Protein AF-0000000079967696 (afdb_homodimer)

InterPro domains:
  IPR003703 Acyl-CoA thioesterase [PTHR11066] (3-319)
  IPR029069 HotDog domain superfamily [SSF54637] (7-123)
  IPR029069 HotDog domain superfamily [SSF54637] (167-318)
  IPR042171 Acyl-CoA thioesterase, double hotdog domain [G3DSA:2.40.160.210] (5-323)
  IPR049449 Acyl-CoA thioesterase-like, N-terminal HotDog domain [PF13622] (29-119)
  IPR049450 Acyl-CoA thioesterase-like, C-terminal domain [PF20789] (204-315)

Radius of gyration: 24.06 Å; Cα contacts (8 Å, |Δi|>4): 1632; chains: 2; bounding box: 52×80×66 Å

pLDDT: mean 92.52, std 9.32, range [37.28, 98.94]

Solvent-accessible surface area (backbone atoms only — not comparable to full-atom values): 33531 Å² total; per-residue (Å²): 122,77,77,75,71,59,82,42,66,67,46,57,49,30,68,40,78,76,48,93,53,25,32,28,37,76,40,37,39,56,57,49,62,54,90,53,66,32,30,33,66,25,55,55,49,15,35,51,46,36,56,53,51,74,72,48,66,88,68,53,40,77,36,37,41,34,36,36,50,66,44,83,42,49,28,86,41,46,43,33,39,40,53,43,81,76,45,77,57,98,52,39,38,30,36,38,38,40,30,28,30,73,40,97,87,66,47,76,41,65,23,34,41,34,41,38,37,25,35,41,88,57,68,23,31,48,36,34,47,46,70,71,96,63,85,68,72,58,59,92,81,45,63,48,44,70,58,51,52,49,54,49,34,71,70,65,82,39,58,65,66,59,52,53,50,50,52,60,30,39,40,59,57,58,62,41,29,48,46,24,53,17,76,80,12,44,37,55,48,16,61,65,17,77,37,41,85,47,72,45,100,51,69,86,46,59,69,54,72,36,51,29,39,28,31,35,25,44,56,70,85,64,88,46,69,51,46,30,51,16,52,43,44,25,59,55,50,59,63,49,48,52,42,63,42,33,76,64,50,33,47,76,86,70,35,63,43,69,38,65,40,32,41,39,38,36,47,40,55,28,77,93,44,63,49,35,63,36,63,22,46,33,35,41,39,39,43,36,23,30,60,15,28,34,33,21,38,30,39,30,21,40,89,86,50,49,46,29,35,38,29,39,33,38,14,38,35,29,39,37,94,87,56,66,64,41,83,94,120,78,78,74,71,57,82,43,66,67,46,56,49,30,68,41,78,78,49,92,52,25,32,30,35,77,37,35,39,56,57,49,63,54,91,53,67,33,28,34,67,24,54,55,48,14,34,52,44,34,55,52,49,75,71,49,67,91,70,53,40,77,37,37,42,34,36,36,52,68,44,82,43,48,28,85,40,45,40,34,40,41,53,42,82,75,44,78,57,97,52,39,37,31,34,39,38,40,32,27,30,74,40,98,88,66,46,74,41,66,23,34,40,34,43,37,36,26,34,41,88,56,66,21,31,48,35,34,48,48,70,72,96,62,87,67,71,57,58,90,81,45,62,48,43,71,59,50,53,50,53,48,34,70,70,67,83,40,58,64,65,58,51,52,50,49,51,61,30,40,41,57,56,58,62,40,27,50,45,24,52,18,77,81,10,44,37,56,49,14,62,67,18,77,37,41,86,49,72,46,99,51,69,88,45,58,69,53,73,36,50,28,38,28,31,36,24,45,55,71,86,64,87,46,69,49,47,29,51,15,52,43,43,26,59,55,50,58,63,49,47,53,43,63,41,32,76,66,50,31,47,76,86,70,36,62,43,71,38,65,40,33,39,39,39,36,47,42,53,28,75,94,44,63,47,35,63,36,62,23,44,34,36,42,40,40,45,36,24,30,60,15,28,35,34,22,38,30,38,29,19,39,88,84,52,49,45,28,35,38,27,39,34,38,14,37,36,28,40,38,94,86,56,66,64,41,82,93

Organism: NCBI:txid1448308

Sequence (656 aa):
MPPKRPENFSEITALNELSPNTFETLHPPPKMGSTTPTAFGGSTIAIATKAAYKTVPPGYHLYSLLGHFLGPAHSGRTLKASITPIRQTRTFATRHILLTQTQPDGSERPCLVALADFQTADTGLLNYSAPPTKSYTHWRALPPRSEQFRALAATGNVDVETVQYLEDAMALCDQLFETRPCPEGIFAQTLYGAAPHLPSTQDDLPYTQRSSAEWIRAHGALEDEADVMANLAFAMDLQLSFAPLAFAHRTLGDVASCSSLEFALRIFGAAGGTGLGEWGLREVVTHVGEGGRTYSEAKVWGEGGECWACMTQQGSLRVGEGGREVKLMPPKRPENFSEITALNELSPNTFETLHPPPKMGSTTPTAFGGSTIAIATKAAYKTVPPGYHLYSLLGHFLGPAHSGRTLKASITPIRQTRTFATRHILLTQTQPDGSERPCLVALADFQTADTGLLNYSAPPTKSYTHWRALPPRSEQFRALAATGNVDVETVQYLEDAMALCDQLFETRPCPEGIFAQTLYGAAPHLPSTQDDLPYTQRSSAEWIRAHGALEDEADVMANLAFAMDLQLSFAPLAFAHRTLGDVASCSSLEFALRIFGAAGGTGLGEWGLREVVTHVGEGGRTYSEAKVWGEGGECWACMTQQGSLRVGEGGREVKL

Secondary structure (DSSP, 8-state):
-------SHHHHT-EEEEETTEEEESSPPPB-S-SSSBB-HHHHHHHHHHHHHTTS-TTEEEEEEEEEE-SPPBTTS--EEEEEEEEE-SSEEEEEEEEEEE-TTS-EEEEEEEEEEEEE---BSEEEEPPPSS----GGG---HHHHHHHHHHTTSS-HHHHHHHHHHTHHHHHHEEEEE-TTSHHHHTTTTT-TTS--TTTTS-GGG--EEEEEEESS---SHHHHHHHHHHHHTTTTTTHHHHHTT--GGGSSEEEEEEEEEEESS-TTS-GGGS-EEEEEEEEEEETTEEEEEEEEE-TTS-EEEEEEEEEEEE--TT---EE-/-------SHHHHT-EEEEETTEEEESSPPPB-S-SSSBB-HHHHHHHHHHHHHTTS-TTEEEEEEEEEE-SPPBTTS--EEEEEEEEE-SSEEEEEEEEEEE-TTS-EEEEEEEEEEEEE---BSEEEEPPPSS----GGG---HHHHHHHHHHTTSS-HHHHHHHHHHTHHHHHHEEEEE-TTSHHHHTTTTT-TTS--TTTTS-GGG-EEEEEEEESS---SHHHHHHHHHHHHTTTTTTHHHHHTT--GGGSSEEEEEEEEEEESS-TTS-GGGS-EEEEEEEEEEETTEEEEEEEEE-TTS-EEEEEEEEEEEEPPTT---EE-

Foldseek 3Di:
DQFDADLELCLLQDWDDPDVQKIKRPAFAAPFLDPAQFHDPLSVQLNQLLSQVVNDDPQWAWFKKWKWFDDTRGRRFMKMKHWDWPDDDPFKTKIWIWIWTQDPVRDTDTGMIMMIMIGGDDDDDDDDDDFPLDDFDDCVPFDWPLVLLVVVVVVVLDPPVLSVSLCRNCVVVVSWKTKTWTLQALCSQQVLLSRLVGDHPCLPPPQQSHKTKMKMATPDAQDAQSSLVSSLSSVQSPSAQCNSQSSVSHDPVQFPDTFWTIKMKGFDPCRVPRNSNAIKMKMKGWDDDDDQKTKIKIWIDDPVRHTGMMMITIMGTHGPPPDDDDDD/DQFDADLELCLLQDWDDPDVQKIKRPAFADPFLDPAQFHDPLSVQLNQLLSQVVNDDPQWAWFKKWKWFDDTRGRRFMKMKHWDWPDDDPFKTKIWIWIWTQDPVRDTDTGMIMIIMIGGDDDDDDDDDDFPLDDFDDCVPFDWPLVLLVVVVVVVLDPPVLSVSLCRNCVVVVSWKTKTWTLQALCSQQVLLSRLVGDHPCLPPDQQSHKTKMKMATPDAQDAQSSLVSSLSSVQSPSAQCNSQSSVSHDPVQFPDTFWTIKMKGFDPCRVHRNSNAIKMKMKGWDDDDDQKTKIKIWIHDPVRHTGMMMITIMGTHHPDPDDDDDD

Structure (mmCIF, N/CA/C/O backbone):
data_AF-0000000079967696-model_v1
#
loop_
_entity.id
_entity.type
_entity.pdbx_description
1 polymer 'Thioesterase/thiol ester dehydrase-isomerase'
#
loop_
_atom_site.group_PDB
_atom_site.id
_atom_site.type_symbol
_atom_site.label_atom_id
_atom_site.label_alt_id
_atom_site.label_comp_id
_atom_site.label_asym_id
_atom_site.label_entity_id
_atom_site.label_seq_id
_atom_site.pdbx_PDB_ins_code
_atom_site.Cartn_x
_atom_site.Cartn_y
_atom_site.Cartn_z
_atom_site.occupancy
_atom_site.B_iso_or_equiv
_atom_site.auth_seq_id
_atom_site.auth_comp_id
_atom_site.auth_asym_id
_atom_site.auth_atom_id
_atom_site.pdbx_PDB_model_num
ATOM 1 N N . MET A 1 1 ? -11.148 39.469 0.187 1 37.28 1 MET A N 1
ATOM 2 C CA . MET A 1 1 ? -11.062 38.781 1.479 1 37.28 1 MET A CA 1
ATOM 3 C C . MET A 1 1 ? -10.445 37.406 1.327 1 37.28 1 MET A C 1
ATOM 5 O O . MET A 1 1 ? -10.727 36.688 0.356 1 37.28 1 MET A O 1
ATOM 9 N N . PRO A 1 2 ? -9.336 37.219 1.979 1 45.41 2 PRO A N 1
ATOM 10 C CA . PRO A 1 2 ? -8.797 35.875 1.83 1 45.41 2 PRO A CA 1
ATOM 11 C C . PRO A 1 2 ? -9.867 34.781 1.974 1 45.41 2 PRO A C 1
ATOM 13 O O . PRO A 1 2 ? -10.852 35 2.695 1 45.41 2 PRO A O 1
ATOM 16 N N . PRO A 1 3 ? -10.016 34.094 0.906 1 53.47 3 PRO A N 1
ATOM 17 C CA . PRO A 1 3 ? -11.094 33.125 1.011 1 53.47 3 PRO A CA 1
ATOM 18 C C . PRO A 1 3 ? -11.156 32.438 2.381 1 53.47 3 PRO A C 1
ATOM 20 O O . PRO A 1 3 ? -10.117 32.25 3.02 1 53.47 3 PRO A O 1
ATOM 23 N N . LYS A 1 4 ? -12.312 32.656 3.107 1 60.19 4 LYS A N 1
ATOM 24 C CA . LYS A 1 4 ? -12.59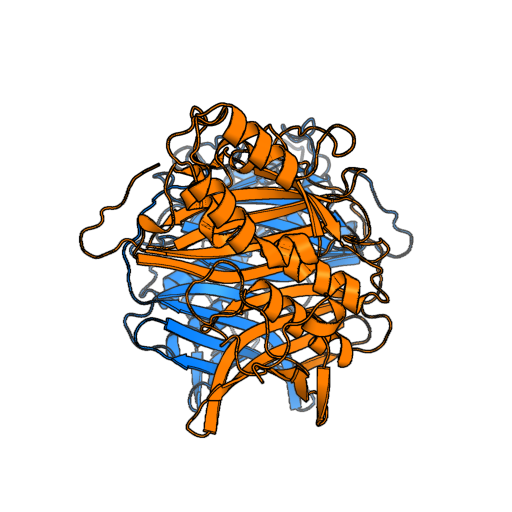4 32.125 4.438 1 60.19 4 LYS A CA 1
ATOM 25 C C . LYS A 1 4 ? -12.156 30.672 4.547 1 60.19 4 LYS A C 1
ATOM 27 O O . LYS A 1 4 ? -12.445 29.859 3.66 1 60.19 4 LYS A O 1
ATOM 32 N N . ARG A 1 5 ? -11.273 30.328 5.469 1 68.25 5 ARG A N 1
ATOM 33 C CA . ARG A 1 5 ? -10.812 28.984 5.812 1 68.25 5 ARG A CA 1
ATOM 34 C C . ARG A 1 5 ? -11.984 28.094 6.234 1 68.25 5 ARG A C 1
ATOM 36 O O . ARG A 1 5 ? -12.883 28.531 6.953 1 68.25 5 ARG A O 1
ATOM 43 N N . PRO A 1 6 ? -12.055 26.953 5.613 1 77.56 6 PRO A N 1
ATOM 44 C CA . PRO A 1 6 ? -13.109 26.047 6.051 1 77.56 6 PRO A CA 1
ATOM 45 C C . PRO A 1 6 ? -13.102 25.812 7.559 1 77.56 6 PRO A C 1
ATOM 47 O O . PRO A 1 6 ? -12.039 25.672 8.164 1 77.56 6 PRO A O 1
ATOM 50 N N . GLU A 1 7 ? -14.344 25.891 8.141 1 77.94 7 GLU A N 1
ATOM 51 C CA . GLU A 1 7 ? -14.484 25.812 9.594 1 77.94 7 GLU A CA 1
ATOM 52 C C . GLU A 1 7 ? -14.672 24.375 10.055 1 77.94 7 GLU A C 1
ATOM 54 O O . GLU A 1 7 ? -14.539 24.062 11.242 1 77.94 7 GLU A O 1
ATOM 59 N N . ASN A 1 8 ? -15.078 23.609 9.133 1 87.56 8 ASN A N 1
ATOM 60 C CA . ASN A 1 8 ? -15.312 22.203 9.477 1 87.56 8 ASN A CA 1
ATOM 61 C C . ASN A 1 8 ? -15.055 21.281 8.289 1 87.56 8 ASN A C 1
ATOM 63 O O . ASN A 1 8 ? -14.742 21.75 7.188 1 87.56 8 ASN A O 1
ATOM 67 N N . PHE A 1 9 ? -15.18 20.047 8.586 1 89.75 9 PHE A N 1
ATOM 68 C CA . PHE A 1 9 ? -14.82 19.031 7.594 1 89.75 9 PHE A CA 1
ATOM 69 C C . PHE A 1 9 ? -15.75 19.109 6.391 1 89.75 9 PHE A C 1
ATOM 71 O O . PHE A 1 9 ? -15.305 18.938 5.25 1 89.75 9 PHE A O 1
ATOM 78 N N . SER A 1 10 ? -16.984 19.391 6.613 1 89.94 10 SER A N 1
ATOM 79 C CA . SER A 1 10 ? -17.953 19.469 5.531 1 89.94 10 SER A CA 1
ATOM 80 C C . SER A 1 10 ? -17.578 20.578 4.539 1 89.94 10 SER A C 1
ATOM 82 O O . SER A 1 10 ? -17.828 20.438 3.338 1 89.94 10 SER A O 1
ATOM 84 N N . GLU A 1 11 ? -17.062 21.625 5.062 1 91.56 11 GLU A N 1
ATOM 85 C CA . GLU A 1 11 ? -16.641 22.719 4.195 1 91.56 11 GLU A CA 1
ATOM 86 C C . GLU A 1 11 ? -15.422 22.344 3.371 1 91.56 11 GLU A C 1
ATOM 88 O O . GLU A 1 11 ? -15.32 22.703 2.199 1 91.56 11 GLU A O 1
ATOM 93 N N . ILE A 1 12 ? -14.539 21.609 3.955 1 93.25 12 ILE A N 1
ATOM 94 C CA . ILE A 1 12 ? -13.328 21.188 3.275 1 93.25 12 ILE A CA 1
ATOM 95 C C . ILE A 1 12 ? -13.688 20.328 2.066 1 93.25 12 ILE A C 1
ATOM 97 O O . ILE A 1 12 ? -13.086 20.453 1 1 93.25 12 ILE A O 1
ATOM 101 N N . THR A 1 13 ? -14.703 19.5 2.172 1 95.44 13 THR A N 1
ATOM 102 C CA . THR A 1 13 ? -15 18.516 1.137 1 95.44 13 THR A CA 1
ATOM 103 C C . THR A 1 13 ? -16.219 18.922 0.33 1 95.44 13 THR A C 1
ATOM 105 O O . THR A 1 13 ? -16.812 18.109 -0.39 1 95.44 13 THR A O 1
ATOM 108 N N . ALA A 1 14 ? -16.688 20.172 0.544 1 95.69 14 ALA A N 1
ATOM 109 C CA . ALA A 1 14 ? -17.844 20.656 -0.208 1 95.69 14 ALA A CA 1
ATOM 110 C C . ALA A 1 14 ? -17.516 20.781 -1.692 1 95.69 14 ALA A C 1
ATOM 112 O O . ALA A 1 14 ? -16.516 21.406 -2.059 1 95.69 14 ALA A O 1
ATOM 113 N N . LEU A 1 15 ? -18.406 20.203 -2.553 1 97.62 15 LEU A N 1
ATOM 114 C CA . LEU A 1 15 ? -18.141 20.172 -3.986 1 97.62 15 LEU A CA 1
ATOM 115 C C . LEU A 1 15 ? -19.312 20.734 -4.777 1 97.62 15 LEU A C 1
ATOM 117 O O . LEU A 1 15 ? -20.469 20.484 -4.43 1 97.62 15 LEU A O 1
ATOM 121 N N . ASN A 1 16 ? -18.953 21.5 -5.762 1 97.38 16 ASN A N 1
ATOM 122 C CA . ASN A 1 16 ? -19.891 21.875 -6.809 1 97.38 16 ASN A CA 1
ATOM 123 C C . ASN A 1 16 ? -19.672 21.062 -8.078 1 97.38 16 ASN A C 1
ATOM 125 O O . ASN A 1 16 ? -18.531 20.938 -8.547 1 97.38 16 ASN A O 1
ATOM 129 N N . GLU A 1 17 ? -20.781 20.578 -8.609 1 98.06 17 GLU A N 1
ATOM 130 C CA . GLU A 1 17 ? -20.656 19.844 -9.867 1 98.06 17 GLU A CA 1
ATOM 131 C C . GLU A 1 17 ? -20.578 20.812 -11.055 1 98.06 17 GLU A C 1
ATOM 133 O O . GLU A 1 17 ? -21.469 21.625 -11.258 1 98.06 17 GLU A O 1
ATOM 138 N N . LEU A 1 18 ? -19.547 20.734 -11.812 1 97.88 18 LEU A N 1
ATOM 139 C CA . LEU A 1 18 ? -19.359 21.562 -13 1 97.88 18 LEU A CA 1
ATOM 140 C C . LEU A 1 18 ? -19.953 20.875 -14.234 1 97.88 18 LEU A C 1
ATOM 142 O O . LEU A 1 18 ? -20.562 21.531 -15.07 1 97.88 18 LEU A O 1
ATOM 146 N N . SER A 1 19 ? -19.766 19.672 -14.438 1 97.69 19 SER A N 1
ATOM 147 C CA . SER A 1 19 ? -20.234 18.766 -15.469 1 97.69 19 SER A CA 1
ATOM 148 C C . SER A 1 19 ? -20.266 17.328 -14.969 1 97.69 19 SER A C 1
ATOM 150 O O . SER A 1 19 ? -19.828 17.047 -13.852 1 97.69 19 SER A O 1
ATOM 152 N N . PRO A 1 20 ? -20.875 16.484 -15.727 1 97.25 20 PRO A N 1
ATOM 153 C CA . PRO A 1 20 ? -20.891 15.109 -15.242 1 97.25 20 PRO A CA 1
ATOM 154 C C . PRO A 1 20 ? -19.5 14.586 -14.875 1 97.25 20 PRO A C 1
ATOM 156 O O . PRO A 1 20 ? -18.594 14.594 -15.711 1 97.25 20 PRO A O 1
ATOM 159 N N . ASN A 1 21 ? -19.344 14.172 -13.641 1 98 21 ASN A N 1
ATOM 160 C CA . ASN A 1 21 ? -18.141 13.547 -13.102 1 98 21 ASN A CA 1
ATOM 161 C C . ASN A 1 21 ? -17 14.562 -12.945 1 98 21 ASN A C 1
ATOM 163 O O . ASN A 1 21 ? -15.828 14.188 -12.875 1 98 21 ASN A O 1
ATOM 167 N N . THR A 1 22 ? -17.344 15.805 -13.039 1 98.62 22 THR A N 1
ATOM 168 C CA . THR A 1 22 ? -16.375 16.859 -12.797 1 98.62 22 THR A CA 1
ATOM 169 C C . THR A 1 22 ? -16.875 17.828 -11.711 1 98.62 22 THR A C 1
ATOM 171 O O . THR A 1 22 ? -17.984 18.344 -11.805 1 98.62 22 THR A O 1
ATOM 174 N N . PHE A 1 23 ? -16.047 18.047 -10.766 1 98.75 23 PHE A N 1
ATOM 175 C CA . PHE A 1 23 ? -16.422 18.812 -9.586 1 98.75 23 PHE A CA 1
ATOM 176 C C . PHE A 1 23 ? -15.375 19.859 -9.258 1 98.75 23 PHE A C 1
ATOM 178 O O . PHE A 1 23 ? -14.227 19.75 -9.68 1 98.75 23 PHE A O 1
ATOM 185 N N . GLU A 1 24 ? -15.773 20.844 -8.516 1 98.44 24 GLU A N 1
ATOM 186 C CA . GLU A 1 24 ? -14.883 21.859 -7.969 1 98.44 24 GLU A CA 1
ATOM 187 C C . GLU A 1 24 ? -15.195 22.141 -6.5 1 98.44 24 GLU A C 1
ATOM 189 O O . GLU A 1 24 ? -16.359 22.219 -6.117 1 98.44 24 GLU A O 1
ATOM 194 N N . THR A 1 25 ? -14.133 22.25 -5.734 1 97.5 25 THR A N 1
ATOM 195 C CA . THR A 1 25 ? -14.367 22.562 -4.328 1 97.5 25 THR A CA 1
ATOM 196 C C . THR A 1 25 ? -14.992 23.938 -4.18 1 97.5 25 THR A C 1
ATOM 198 O O . THR A 1 25 ? -14.719 24.844 -4.98 1 97.5 25 THR A O 1
ATOM 201 N N . LEU A 1 26 ? -15.781 24.109 -3.203 1 96 26 LEU A N 1
ATOM 202 C CA . LEU A 1 26 ? -16.375 25.406 -2.92 1 96 26 LEU A CA 1
ATOM 203 C C . LEU A 1 26 ? -15.352 26.359 -2.33 1 96 26 LEU A C 1
ATOM 205 O O . LEU A 1 26 ? -15.438 27.578 -2.521 1 96 26 LEU A O 1
ATOM 209 N N . HIS A 1 27 ? -14.391 25.828 -1.579 1 94.5 27 HIS A N 1
ATOM 210 C CA . HIS A 1 27 ? -13.336 26.594 -0.923 1 94.5 27 HIS A CA 1
ATOM 211 C C . HIS A 1 27 ? -11.961 26.016 -1.254 1 94.5 27 HIS A C 1
ATOM 213 O O . HIS A 1 27 ? -11.836 24.844 -1.599 1 94.5 27 HIS A O 1
ATOM 219 N N . PRO A 1 28 ? -10.945 26.922 -1.207 1 94.19 28 PRO A N 1
ATOM 220 C CA . PRO A 1 28 ? -9.594 26.375 -1.296 1 94.19 28 PRO A CA 1
ATOM 221 C C . PRO A 1 28 ? -9.273 25.406 -0.158 1 94.19 28 PRO A C 1
ATOM 223 O O . PRO A 1 28 ? -9.805 25.547 0.948 1 94.19 28 PRO A O 1
ATOM 226 N N . PRO A 1 29 ? -8.492 24.375 -0.454 1 92.94 29 PRO A N 1
ATOM 227 C CA . PRO A 1 29 ? -8.086 23.469 0.623 1 92.94 29 PRO A CA 1
ATOM 228 C C . PRO A 1 29 ? -7.195 24.141 1.662 1 92.94 29 PRO A C 1
ATOM 230 O O . PRO A 1 29 ? -6.352 24.969 1.312 1 92.94 29 PRO A O 1
ATOM 233 N N . PRO A 1 30 ? -7.379 23.812 2.902 1 90.56 30 PRO A N 1
ATOM 234 C CA . PRO A 1 30 ? -6.633 24.5 3.965 1 90.56 30 PRO A CA 1
ATOM 235 C C . PRO A 1 30 ? -5.184 24.031 4.062 1 90.56 30 PRO A C 1
ATOM 237 O O . PRO A 1 30 ? -4.859 22.922 3.637 1 90.56 30 PRO A O 1
ATOM 240 N N . LYS A 1 31 ? -4.383 24.906 4.605 1 85.56 31 LYS A N 1
ATOM 241 C CA . LYS A 1 31 ? -2.998 24.594 4.934 1 85.56 31 LYS A CA 1
ATOM 242 C C . LYS A 1 31 ? -2.891 23.969 6.324 1 85.56 31 LYS A C 1
ATOM 244 O O . LYS A 1 31 ? -3.768 24.156 7.168 1 85.56 31 LYS A O 1
ATOM 249 N N . MET A 1 32 ? -1.808 23.188 6.449 1 79.75 32 MET A N 1
ATOM 250 C CA . MET A 1 32 ? -1.435 22.688 7.77 1 79.75 32 MET A CA 1
ATOM 251 C C . MET A 1 32 ? 0.068 22.828 7.996 1 79.75 32 MET A C 1
ATOM 253 O O . MET A 1 32 ? 0.864 22.234 7.266 1 79.75 32 MET A O 1
ATOM 257 N N . GLY A 1 33 ? 0.48 23.516 9.031 1 67.38 33 GLY A N 1
ATOM 258 C CA . GLY A 1 33 ? 1.854 23.594 9.5 1 67.38 33 GLY A CA 1
ATOM 259 C C . GLY A 1 33 ? 2.762 24.359 8.547 1 67.38 33 GLY A C 1
ATOM 260 O O . GLY A 1 33 ? 3.768 24.938 8.969 1 67.38 33 GLY A O 1
ATOM 261 N N . SER A 1 34 ? 2.475 24.484 7.289 1 64.06 34 SER A N 1
ATOM 262 C CA . SER A 1 34 ? 3.443 24.953 6.305 1 64.06 34 SER A CA 1
ATOM 263 C C . SER A 1 34 ? 3.447 26.469 6.227 1 64.06 34 SER A C 1
ATOM 265 O O . SER A 1 34 ? 2.408 27.109 6.406 1 64.06 34 SER A O 1
ATOM 267 N N . THR A 1 35 ? 4.688 26.859 6.184 1 67.94 35 THR A N 1
ATOM 268 C CA . THR A 1 35 ? 4.832 28.281 5.934 1 67.94 35 THR A CA 1
ATOM 269 C C . THR A 1 35 ? 4.484 28.625 4.488 1 67.94 35 THR A C 1
ATOM 271 O O . THR A 1 35 ? 4.191 29.766 4.164 1 67.94 35 THR A O 1
ATOM 274 N N . THR A 1 36 ? 4.504 27.641 3.703 1 77.75 36 THR A N 1
ATOM 275 C CA . THR A 1 36 ? 4.168 27.812 2.295 1 77.75 36 THR A CA 1
ATOM 276 C C . THR A 1 36 ? 2.668 27.656 2.072 1 77.75 36 THR A C 1
ATOM 278 O O . THR A 1 36 ? 1.979 27.031 2.885 1 77.75 36 THR A O 1
ATOM 281 N N . PRO A 1 37 ? 2.207 28.312 1.083 1 87.94 37 PRO A N 1
ATOM 282 C CA . PRO A 1 37 ? 0.781 28.203 0.771 1 87.94 37 PRO A CA 1
ATOM 283 C C . PRO A 1 37 ? 0.419 26.859 0.146 1 87.94 37 PRO A C 1
ATOM 285 O O . PRO A 1 37 ? -0.182 26.812 -0.931 1 87.94 37 PRO A O 1
ATOM 288 N N . THR A 1 38 ? 0.788 25.844 0.781 1 90.94 38 THR A N 1
ATOM 289 C CA . THR A 1 38 ? 0.526 24.484 0.321 1 90.94 38 THR A CA 1
ATOM 290 C C . THR A 1 38 ? -0.531 23.812 1.192 1 90.94 38 THR A C 1
ATOM 292 O O . THR A 1 38 ? -0.437 23.844 2.422 1 90.94 38 THR A O 1
ATOM 295 N N . ALA A 1 39 ? -1.485 23.281 0.51 1 92.94 39 ALA A N 1
ATOM 296 C CA . ALA A 1 39 ? -2.559 22.578 1.207 1 92.94 39 ALA A CA 1
ATOM 297 C C . ALA A 1 39 ? -2.047 21.281 1.85 1 92.94 39 ALA A C 1
ATOM 299 O O . ALA A 1 39 ? -1.069 20.703 1.381 1 92.94 39 ALA A O 1
ATOM 300 N N . PHE A 1 40 ? -2.701 20.906 2.955 1 94.19 40 PHE A N 1
ATOM 301 C CA . PHE A 1 40 ? -2.408 19.625 3.562 1 94.19 40 PHE A CA 1
ATOM 302 C C . PHE A 1 40 ? -2.811 18.484 2.633 1 94.19 40 PHE A C 1
ATOM 304 O O . PHE A 1 40 ? -3.916 18.469 2.09 1 94.19 40 PHE A O 1
ATOM 311 N N . GLY A 1 41 ? -1.953 17.5 2.475 1 95.38 41 GLY A N 1
ATOM 312 C CA . GLY A 1 41 ? -2.211 16.375 1.585 1 95.38 41 GLY A CA 1
ATOM 313 C C . GLY A 1 41 ? -3.475 15.617 1.935 1 95.38 41 GLY A C 1
ATOM 314 O O . GLY A 1 41 ? -4.191 15.156 1.047 1 95.38 41 GLY A O 1
ATOM 315 N N . GLY A 1 42 ? -3.73 15.484 3.229 1 96.62 42 GLY A N 1
ATOM 316 C CA . GLY A 1 42 ? -4.93 14.789 3.674 1 96.62 42 GLY A CA 1
ATOM 317 C C . GLY A 1 42 ? -6.211 15.445 3.184 1 96.62 42 GLY A C 1
ATOM 318 O O . GLY A 1 42 ? -7.223 14.766 2.988 1 96.62 42 GLY A O 1
ATOM 319 N N . SER A 1 43 ? -6.18 16.766 3.049 1 96.38 43 SER A N 1
ATOM 320 C CA . SER A 1 43 ? -7.348 17.453 2.506 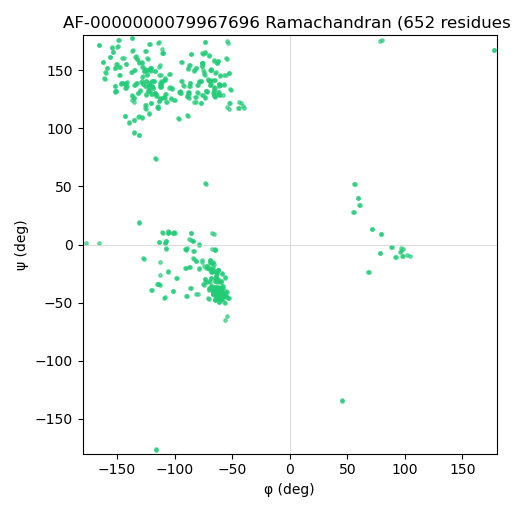1 96.38 43 SER A CA 1
ATOM 321 C C . SER A 1 43 ? -7.594 17.062 1.052 1 96.38 43 SER A C 1
ATOM 323 O O . SER A 1 43 ? -8.734 16.844 0.646 1 96.38 43 SER A O 1
ATOM 325 N N . THR A 1 44 ? -6.52 16.938 0.281 1 97.44 44 THR A N 1
ATOM 326 C CA . THR A 1 44 ? -6.656 16.562 -1.12 1 97.44 44 THR A CA 1
ATOM 327 C C . THR A 1 44 ? -7.188 15.141 -1.245 1 97.44 44 THR A C 1
ATOM 329 O O . THR A 1 44 ? -8.047 14.859 -2.084 1 97.44 44 THR A O 1
ATOM 332 N N . ILE A 1 45 ? -6.742 14.234 -0.385 1 98.5 45 ILE A N 1
ATOM 333 C CA . ILE A 1 45 ? -7.219 12.859 -0.405 1 98.5 45 ILE A CA 1
ATOM 334 C C . ILE A 1 45 ? -8.695 12.82 -0.02 1 98.5 45 ILE A C 1
ATOM 336 O O . ILE A 1 45 ? -9.484 12.078 -0.62 1 98.5 45 ILE A O 1
ATOM 340 N N . ALA A 1 46 ? -9.031 13.586 0.972 1 97.88 46 ALA A N 1
ATOM 341 C CA . ALA A 1 46 ? -10.422 13.648 1.413 1 97.88 46 ALA A CA 1
ATOM 342 C C . ALA A 1 46 ? -11.336 14.141 0.292 1 97.88 46 ALA A C 1
ATOM 344 O O . ALA A 1 46 ? -12.406 13.578 0.064 1 97.88 46 ALA A O 1
ATOM 345 N N . ILE A 1 47 ? -10.93 15.203 -0.399 1 98.38 47 ILE A N 1
ATOM 346 C CA . ILE A 1 47 ? -11.695 15.773 -1.508 1 98.38 47 ILE A CA 1
ATOM 347 C C . ILE A 1 47 ? -11.836 14.734 -2.619 1 98.38 47 ILE A C 1
ATOM 349 O O . ILE A 1 47 ? -12.922 14.547 -3.166 1 98.38 47 ILE A O 1
ATOM 353 N N . ALA A 1 48 ? -10.734 14.047 -2.938 1 98.81 48 ALA A N 1
ATOM 354 C CA . ALA A 1 48 ? -10.766 12.977 -3.934 1 98.81 48 ALA A CA 1
ATOM 355 C C . ALA A 1 48 ? -11.773 11.898 -3.549 1 98.81 48 ALA A C 1
ATOM 357 O O . ALA A 1 48 ? -12.547 11.438 -4.391 1 98.81 48 ALA A O 1
ATOM 358 N N . THR A 1 49 ? -11.758 11.531 -2.293 1 98.12 49 THR A N 1
ATOM 359 C CA . THR A 1 49 ? -12.656 10.5 -1.782 1 98.12 49 THR A CA 1
ATOM 360 C C . THR A 1 49 ? -14.117 10.922 -1.952 1 98.12 49 THR A C 1
ATOM 362 O O . THR A 1 49 ? -14.93 10.156 -2.48 1 98.12 49 THR A O 1
ATOM 365 N N . LYS A 1 50 ? -14.391 12.117 -1.532 1 97.94 50 LYS A N 1
ATOM 366 C CA . LYS A 1 50 ? -15.75 12.641 -1.629 1 97.94 50 LYS A CA 1
ATOM 367 C C . LYS A 1 50 ? -16.219 12.688 -3.08 1 97.94 50 LYS A C 1
ATOM 369 O O . LYS A 1 50 ? -17.328 12.25 -3.395 1 97.94 50 LYS A O 1
ATOM 374 N N . ALA A 1 51 ? -15.359 13.188 -3.941 1 98.69 51 ALA A N 1
ATOM 375 C CA . ALA A 1 51 ? -15.703 13.297 -5.359 1 98.69 51 ALA A CA 1
ATOM 376 C C . ALA A 1 51 ? -15.984 11.93 -5.965 1 98.69 51 ALA A C 1
ATOM 378 O O . ALA A 1 51 ? -16.922 11.766 -6.746 1 98.69 51 ALA A O 1
ATOM 379 N N . ALA A 1 52 ? -15.188 10.953 -5.66 1 98.62 52 ALA A N 1
ATOM 380 C CA . ALA A 1 52 ? -15.383 9.602 -6.184 1 98.62 52 ALA A CA 1
ATOM 381 C C . ALA A 1 52 ? -16.75 9.047 -5.77 1 98.62 52 ALA A C 1
ATOM 383 O O . ALA A 1 52 ? -17.453 8.453 -6.586 1 98.62 52 ALA A O 1
ATOM 384 N N . TYR A 1 53 ? -17.141 9.234 -4.512 1 97.25 53 TYR A N 1
ATOM 385 C CA . TYR A 1 53 ? -18.406 8.734 -4.004 1 97.25 53 TYR A CA 1
ATOM 386 C C . TYR A 1 53 ? -19.578 9.312 -4.785 1 97.25 53 TYR A C 1
ATOM 388 O O . TYR A 1 53 ? -20.609 8.656 -4.965 1 97.25 53 TYR A O 1
ATOM 396 N N . LYS A 1 54 ? -19.422 10.508 -5.258 1 97.88 54 LYS A N 1
ATOM 397 C CA . LYS A 1 54 ? -20.5 11.18 -5.98 1 97.88 54 LYS A CA 1
ATOM 398 C C . LYS A 1 54 ? -20.75 10.508 -7.324 1 97.88 54 LYS A C 1
ATOM 400 O O . LYS A 1 54 ? -21.797 10.742 -7.957 1 97.88 54 LYS A O 1
ATOM 405 N N . THR A 1 55 ? -19.875 9.672 -7.75 1 98.38 55 THR A N 1
ATOM 406 C CA . THR A 1 55 ? -19.984 9.109 -9.094 1 98.38 55 THR A CA 1
ATOM 407 C C . THR A 1 55 ? -20.266 7.609 -9.031 1 98.38 55 THR A C 1
ATOM 409 O O . THR A 1 55 ? -20.281 6.93 -10.055 1 98.38 55 THR A O 1
ATOM 412 N N . VAL A 1 56 ? -20.406 7.082 -7.852 1 97.75 56 VAL A N 1
ATOM 413 C CA . VAL A 1 56 ? -20.672 5.66 -7.668 1 97.75 56 VAL A CA 1
ATOM 414 C C . VAL A 1 56 ? -22.109 5.465 -7.188 1 97.75 56 VAL A C 1
ATOM 416 O O . VAL A 1 56 ? -22.609 6.242 -6.367 1 97.75 56 VAL A O 1
ATOM 419 N N . PRO A 1 57 ? -22.859 4.414 -7.637 1 96.94 57 PRO A N 1
ATOM 420 C CA . PRO A 1 57 ? -24.219 4.16 -7.156 1 96.94 57 PRO A CA 1
ATOM 421 C C . PRO A 1 57 ? -24.266 3.85 -5.664 1 96.94 57 PRO A C 1
ATOM 423 O O . PRO A 1 57 ? -23.266 3.451 -5.074 1 96.94 57 PRO A O 1
ATOM 426 N N . PRO A 1 58 ? -25.469 4.105 -5.074 1 95.25 58 PRO A N 1
ATOM 427 C CA . PRO A 1 58 ? -25.609 3.684 -3.678 1 95.25 58 PRO A CA 1
ATOM 428 C C . PRO A 1 58 ? -25.344 2.195 -3.48 1 95.25 58 PRO A C 1
ATOM 430 O O . PRO A 1 58 ? -25.609 1.388 -4.371 1 95.25 58 PRO A O 1
ATOM 433 N N . GLY A 1 59 ? -24.812 1.853 -2.406 1 93.81 59 GLY A N 1
ATOM 434 C CA . GLY A 1 59 ? -24.562 0.455 -2.084 1 93.81 59 GLY A CA 1
ATOM 435 C C . GLY A 1 59 ? -23.141 0.01 -2.371 1 93.81 59 GLY A C 1
ATOM 436 O O . GLY A 1 59 ? -22.766 -1.114 -2.039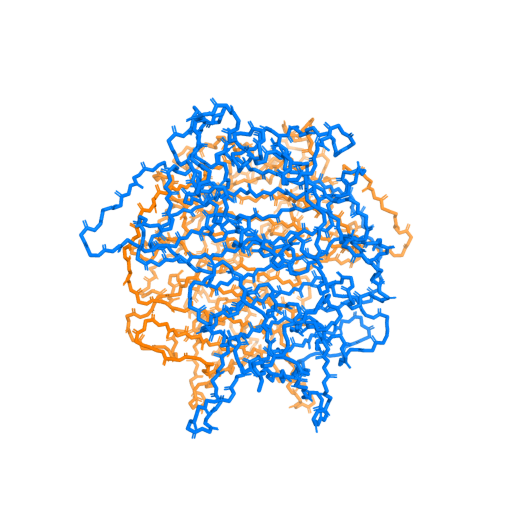 1 93.81 59 GLY A O 1
ATOM 437 N N . TYR A 1 60 ? -22.422 0.821 -3.01 1 95.56 60 TYR A N 1
ATOM 438 C CA . TYR A 1 60 ? -21 0.552 -3.217 1 95.56 60 TYR A CA 1
ATOM 439 C C . TYR A 1 60 ? -20.156 1.25 -2.16 1 95.56 60 TYR A C 1
ATOM 441 O O . TYR A 1 60 ? -20.312 2.453 -1.93 1 95.56 60 TYR A O 1
ATOM 449 N N . HIS A 1 61 ? -19.234 0.506 -1.546 1 95.12 61 HIS A N 1
ATOM 450 C CA . HIS A 1 61 ? -18.438 0.989 -0.422 1 95.12 61 HIS A CA 1
ATOM 451 C C . HIS A 1 61 ? -16.953 1.021 -0.77 1 95.12 61 HIS A C 1
ATOM 453 O O . HIS A 1 61 ? -16.422 0.043 -1.288 1 95.12 61 HIS A O 1
ATOM 459 N N . LEU A 1 62 ? -16.359 2.145 -0.493 1 96.62 62 LEU A N 1
ATOM 460 C CA . LEU A 1 62 ? -14.93 2.281 -0.757 1 96.62 62 LEU A CA 1
ATOM 461 C C . LEU A 1 62 ? -14.125 1.282 0.067 1 96.62 62 LEU A C 1
ATOM 463 O O . LEU A 1 62 ? -14.32 1.178 1.281 1 96.62 62 LEU A O 1
ATOM 467 N N . TYR A 1 63 ? -13.172 0.52 -0.586 1 96 63 TYR A N 1
ATOM 468 C CA . TYR A 1 63 ? -12.312 -0.359 0.195 1 96 63 TYR A CA 1
ATOM 469 C C . TYR A 1 63 ? -10.836 -0.096 -0.112 1 96 63 TYR A C 1
ATOM 471 O O . TYR A 1 63 ? -9.953 -0.57 0.604 1 96 63 TYR A O 1
ATOM 479 N N . SER A 1 64 ? -10.57 0.644 -1.154 1 97.69 64 SER A N 1
ATOM 480 C CA . SER A 1 64 ? -9.188 0.909 -1.536 1 97.69 64 SER A CA 1
ATOM 481 C C . SER A 1 64 ? -9.062 2.25 -2.254 1 97.69 64 SER A C 1
ATOM 483 O O . SER A 1 64 ? -9.844 2.553 -3.158 1 97.69 64 SER A O 1
ATOM 485 N N . LEU A 1 65 ? -8.164 3.051 -1.887 1 98.69 65 LEU A N 1
ATOM 486 C CA . LEU A 1 65 ? -7.785 4.312 -2.514 1 98.69 65 LEU A CA 1
ATOM 487 C C . LEU A 1 65 ? -6.27 4.434 -2.619 1 98.69 65 LEU A C 1
ATOM 489 O O . LEU A 1 65 ? -5.59 4.648 -1.613 1 98.69 65 LEU A O 1
ATOM 493 N N . LEU A 1 66 ? -5.699 4.301 -3.854 1 98.75 66 LEU A N 1
ATOM 494 C CA . LEU A 1 66 ? -4.273 4.352 -4.152 1 98.75 66 LEU A CA 1
ATOM 495 C C . LEU A 1 66 ? -3.932 5.59 -4.973 1 98.75 66 LEU A C 1
ATOM 497 O O . LEU A 1 66 ? -4.645 5.93 -5.918 1 98.75 66 LEU A O 1
ATOM 501 N N . GLY A 1 67 ? -2.861 6.25 -4.59 1 98.75 67 GLY A N 1
ATOM 502 C CA . GLY A 1 67 ? -2.625 7.43 -5.406 1 98.75 67 GLY A CA 1
ATOM 503 C C . GLY A 1 67 ? -1.235 8.016 -5.227 1 98.75 67 GLY A C 1
ATOM 504 O O . GLY A 1 67 ? -0.458 7.531 -4.398 1 98.75 67 GLY A O 1
ATOM 505 N N . HIS A 1 68 ? -0.93 8.977 -6.086 1 98.81 68 HIS A N 1
ATOM 506 C CA . HIS A 1 68 ? 0.316 9.734 -6.066 1 98.81 68 HIS A CA 1
ATOM 507 C C . HIS A 1 68 ? 0.049 11.227 -5.922 1 98.81 68 HIS A C 1
ATOM 509 O O . HIS A 1 68 ? -0.854 11.766 -6.562 1 98.81 68 HIS A O 1
ATOM 515 N N . PHE A 1 69 ? 0.79 11.805 -5.004 1 98.25 69 PHE A N 1
ATOM 516 C CA . PHE A 1 69 ? 0.865 13.258 -4.988 1 98.25 69 PHE A CA 1
ATOM 517 C C . PHE A 1 69 ? 1.765 13.766 -6.109 1 98.25 69 PHE A C 1
ATOM 519 O O . PHE A 1 69 ? 2.922 13.359 -6.215 1 98.25 69 PHE A O 1
ATOM 526 N N . LEU A 1 70 ? 1.311 14.688 -6.898 1 97.81 70 LEU A N 1
ATOM 527 C CA . LEU A 1 70 ? 2.023 15.078 -8.109 1 97.81 70 LEU A CA 1
ATOM 528 C C . LEU A 1 70 ? 2.695 16.438 -7.93 1 97.81 70 LEU A C 1
ATOM 530 O O . LEU A 1 70 ? 3.633 16.766 -8.656 1 97.81 70 LEU A O 1
ATOM 534 N N . GLY A 1 71 ? 2.258 17.188 -7.082 1 92.44 71 GLY A N 1
ATOM 535 C CA . GLY A 1 71 ? 2.74 18.516 -6.738 1 92.44 71 GLY A CA 1
ATOM 536 C C . GLY A 1 71 ? 1.908 19.203 -5.668 1 92.44 71 GLY A C 1
ATOM 537 O O . GLY A 1 71 ? 0.818 18.734 -5.332 1 92.44 71 GLY A O 1
ATOM 538 N N . PRO A 1 72 ? 2.457 20.266 -5.164 1 91.31 72 PRO A N 1
ATOM 539 C CA . PRO A 1 72 ? 1.725 20.953 -4.098 1 91.31 72 PRO A CA 1
ATOM 540 C C . PRO A 1 72 ? 0.412 21.562 -4.582 1 91.31 72 PRO A C 1
ATOM 542 O O . PRO A 1 72 ? 0.362 22.141 -5.672 1 91.31 72 PRO A O 1
ATOM 545 N N . ALA A 1 73 ? -0.676 21.344 -3.85 1 94 73 ALA A N 1
ATOM 546 C CA . ALA A 1 73 ? -1.905 22.109 -4.035 1 94 73 ALA A CA 1
ATOM 547 C C . ALA A 1 73 ? -1.832 23.438 -3.303 1 94 73 ALA A C 1
ATOM 549 O O . ALA A 1 73 ? -1.495 23.5 -2.117 1 94 73 ALA A O 1
ATOM 550 N N . HIS A 1 74 ? -2.105 24.516 -4.055 1 93.75 74 HIS A N 1
ATOM 551 C CA . HIS A 1 74 ? -2.094 25.844 -3.459 1 93.75 74 HIS A CA 1
ATOM 552 C C . HIS A 1 74 ? -3.301 26.047 -2.553 1 93.75 74 HIS A C 1
ATOM 554 O O . HIS A 1 74 ? -4.43 25.734 -2.932 1 93.75 74 HIS A O 1
ATOM 560 N N . SER A 1 75 ? -3.045 26.547 -1.366 1 93.25 75 SER A N 1
ATOM 561 C CA . SER A 1 75 ? -4.109 26.688 -0.376 1 93.25 75 SER A CA 1
ATOM 562 C C . SER A 1 75 ? -4.973 27.906 -0.657 1 93.25 75 SER A C 1
ATOM 564 O O . SER A 1 75 ? -5.953 28.156 0.051 1 93.25 75 SER A O 1
ATOM 566 N N . GLY A 1 76 ? -4.676 28.672 -1.707 1 91.38 76 GLY A N 1
ATOM 567 C CA . GLY A 1 76 ? -5.445 29.859 -2.041 1 91.38 76 GLY A CA 1
ATOM 568 C C . GLY A 1 76 ? -6.293 29.688 -3.285 1 91.38 76 GLY A C 1
ATOM 569 O O . GLY A 1 76 ? -6.922 30.641 -3.748 1 91.38 76 GLY A O 1
ATOM 570 N N . ARG A 1 77 ? -6.258 28.531 -3.865 1 94.25 77 ARG A N 1
ATOM 571 C CA . ARG A 1 77 ? -7.027 28.234 -5.07 1 94.25 77 ARG A CA 1
ATOM 572 C C . ARG A 1 77 ? -7.852 26.953 -4.895 1 94.25 77 ARG A C 1
ATOM 574 O O . ARG A 1 77 ? -7.391 26 -4.281 1 94.25 77 ARG A O 1
ATOM 581 N N . THR A 1 78 ? -9 27.016 -5.5 1 96.06 78 THR A N 1
ATOM 582 C CA . THR A 1 78 ? -9.852 25.828 -5.414 1 96.06 78 THR A CA 1
ATOM 583 C C . THR A 1 78 ? -9.266 24.688 -6.223 1 96.06 78 THR A C 1
ATOM 585 O O . THR A 1 78 ? -8.352 24.875 -7.027 1 96.06 78 THR A O 1
ATOM 588 N N . LEU A 1 79 ? -9.766 23.469 -5.922 1 97.5 79 LEU A N 1
ATOM 589 C CA . LEU A 1 79 ? -9.367 22.266 -6.645 1 97.5 79 LEU A CA 1
ATOM 590 C C . LEU A 1 79 ? -10.492 21.766 -7.539 1 97.5 79 LEU A C 1
ATOM 592 O O . LEU A 1 79 ? -11.664 21.844 -7.168 1 97.5 79 LEU A O 1
ATOM 596 N N . LYS A 1 80 ? -10.094 21.297 -8.656 1 98.5 80 LYS A N 1
ATOM 597 C CA . LYS A 1 80 ? -11.016 20.578 -9.539 1 98.5 80 LYS A CA 1
ATOM 598 C C . LYS A 1 80 ? -10.773 19.078 -9.484 1 98.5 80 LYS A C 1
ATOM 600 O O . LYS A 1 80 ? -9.625 18.625 -9.445 1 98.5 80 LYS A O 1
ATOM 605 N N . ALA A 1 81 ? -11.844 18.344 -9.406 1 98.75 81 ALA A N 1
ATOM 606 C CA . ALA A 1 81 ? -11.773 16.891 -9.414 1 98.75 81 ALA A CA 1
ATOM 607 C C . ALA A 1 81 ? -12.445 16.312 -10.664 1 98.75 81 ALA A C 1
ATOM 609 O O . ALA A 1 81 ? -13.625 16.547 -10.898 1 98.75 81 ALA A O 1
ATOM 610 N N . SER A 1 82 ? -11.695 15.641 -11.438 1 98.75 82 SER A N 1
ATOM 611 C CA . SER A 1 82 ? -12.227 14.922 -12.594 1 98.75 82 SER A CA 1
ATOM 612 C C . SER A 1 82 ? -12.227 13.414 -12.352 1 98.75 82 SER A C 1
ATOM 614 O O . SER A 1 82 ? -11.18 12.828 -12.062 1 98.75 82 SER A O 1
ATOM 616 N N . ILE A 1 83 ? -13.414 12.828 -12.469 1 98.81 83 ILE A N 1
ATOM 617 C CA . ILE A 1 83 ? -13.57 11.406 -12.203 1 98.81 83 ILE A CA 1
ATOM 618 C C . ILE A 1 83 ? -13.828 10.664 -13.516 1 98.81 83 ILE A C 1
ATOM 620 O O . ILE A 1 83 ? -14.719 11.039 -14.281 1 98.81 83 ILE A O 1
ATOM 624 N N . THR A 1 84 ? -13.047 9.641 -13.797 1 98.44 84 THR A N 1
ATOM 625 C CA . THR A 1 84 ? -13.266 8.773 -14.953 1 98.44 84 THR A CA 1
ATOM 626 C C . THR A 1 84 ? -13.617 7.359 -14.508 1 98.44 84 THR A C 1
ATOM 628 O O . THR A 1 84 ? -12.812 6.688 -13.859 1 98.44 84 THR A O 1
ATOM 631 N N . PRO A 1 85 ? -14.836 6.934 -14.883 1 98.25 85 PRO A N 1
ATOM 632 C CA . PRO A 1 85 ? -15.141 5.527 -14.594 1 98.25 85 PRO A CA 1
ATOM 633 C C . PRO A 1 85 ? -14.266 4.562 -15.391 1 98.25 85 PRO A C 1
ATOM 635 O O . PRO A 1 85 ? -14.156 4.688 -16.609 1 98.25 85 PRO A O 1
ATOM 638 N N . ILE A 1 86 ? -13.625 3.633 -14.742 1 98 86 ILE A N 1
ATOM 639 C CA . ILE A 1 86 ? -12.781 2.631 -15.383 1 98 86 ILE A CA 1
ATOM 640 C C . ILE A 1 86 ? -13.531 1.307 -15.477 1 98 86 ILE A C 1
ATOM 642 O O . ILE A 1 86 ? -13.43 0.596 -16.484 1 98 86 ILE A O 1
ATOM 646 N N . ARG A 1 87 ? -14.266 0.985 -14.422 1 96.88 87 ARG A N 1
ATOM 647 C CA . ARG A 1 87 ? -15.062 -0.237 -14.328 1 96.88 87 ARG A CA 1
ATOM 648 C C . ARG A 1 87 ? -16.359 0.007 -13.555 1 96.88 87 ARG A C 1
ATOM 650 O O . ARG A 1 87 ? -16.375 0.763 -12.586 1 96.88 87 ARG A O 1
ATOM 657 N N . GLN A 1 88 ? -17.438 -0.551 -14.023 1 97.06 88 GLN A N 1
ATOM 658 C CA . GLN A 1 88 ? -18.703 -0.622 -13.312 1 97.06 88 GLN A CA 1
ATOM 659 C C . GLN A 1 88 ? -19.375 -1.982 -13.516 1 97.06 88 GLN A C 1
ATOM 661 O O . GLN A 1 88 ? -19.859 -2.287 -14.602 1 97.06 88 GLN A O 1
ATOM 666 N N . THR A 1 89 ? -19.328 -2.781 -12.523 1 95.69 89 THR A N 1
ATOM 667 C CA . THR A 1 89 ? -20 -4.07 -12.547 1 95.69 89 THR A CA 1
ATOM 668 C C . THR A 1 89 ? -21.094 -4.125 -11.477 1 95.69 89 THR A C 1
ATOM 670 O O . THR A 1 89 ? -21.359 -3.129 -10.805 1 95.69 89 THR A O 1
ATOM 673 N N . ARG A 1 90 ? -21.719 -5.324 -11.398 1 95.44 90 ARG A N 1
ATOM 674 C CA . ARG A 1 90 ? -22.734 -5.516 -10.367 1 95.44 90 ARG A CA 1
ATOM 675 C C . ARG A 1 90 ? -22.109 -5.484 -8.977 1 95.44 90 ARG A C 1
ATOM 677 O O . ARG A 1 90 ? -22.781 -5.129 -8 1 95.44 90 ARG A O 1
ATOM 684 N N . THR A 1 91 ? -20.781 -5.762 -8.883 1 93.44 91 THR A N 1
ATOM 685 C CA . THR A 1 91 ? -20.156 -5.957 -7.582 1 93.44 91 THR A CA 1
ATOM 686 C C . THR A 1 91 ? -19.125 -4.863 -7.312 1 93.44 91 THR A C 1
ATOM 688 O O . THR A 1 91 ? -18.922 -4.457 -6.164 1 93.44 91 THR A O 1
ATOM 691 N N . PHE A 1 92 ? -18.453 -4.414 -8.414 1 96.25 92 PHE A N 1
ATOM 692 C CA . PHE A 1 92 ? -17.328 -3.52 -8.211 1 96.25 92 PHE A CA 1
ATOM 693 C C . PHE A 1 92 ? -17.484 -2.236 -9.016 1 96.25 92 PHE A C 1
ATOM 695 O O . PHE A 1 92 ? -18.125 -2.24 -10.07 1 96.25 92 PHE A O 1
ATOM 702 N N . ALA A 1 93 ? -16.938 -1.179 -8.516 1 98.31 93 ALA A N 1
ATOM 703 C CA . ALA A 1 93 ? -16.797 0.086 -9.234 1 98.31 93 ALA A CA 1
ATOM 704 C C . ALA A 1 93 ? -15.391 0.667 -9.039 1 98.31 93 ALA A C 1
ATOM 706 O O . ALA A 1 93 ? -14.898 0.748 -7.91 1 98.31 93 ALA A O 1
ATOM 707 N N . THR A 1 94 ? -14.711 0.958 -10.133 1 98.75 94 THR A N 1
ATOM 708 C CA . THR A 1 94 ? -13.383 1.551 -10.102 1 98.75 94 THR A CA 1
ATOM 709 C C . THR A 1 94 ? -13.391 2.936 -10.742 1 98.75 94 THR A C 1
ATOM 711 O O . THR A 1 94 ? -13.93 3.117 -11.828 1 98.75 94 THR A O 1
ATOM 714 N N . ARG A 1 95 ? -12.844 3.926 -10.062 1 98.88 95 ARG A N 1
ATOM 715 C CA . ARG A 1 95 ? -12.789 5.301 -10.547 1 98.88 95 ARG A CA 1
ATOM 716 C C . ARG A 1 95 ? -11.352 5.805 -10.594 1 98.88 95 ARG A C 1
ATOM 718 O O . ARG A 1 95 ? -10.57 5.539 -9.68 1 98.88 95 ARG A O 1
ATOM 725 N N . HIS A 1 96 ? -11.008 6.387 -11.695 1 98.81 96 HIS A N 1
ATOM 726 C CA . HIS A 1 96 ? -9.797 7.199 -11.805 1 98.81 96 HIS A CA 1
ATOM 727 C C . HIS A 1 96 ? -10.078 8.648 -11.422 1 98.81 96 HIS A C 1
ATOM 729 O O . HIS A 1 96 ? -11.031 9.25 -11.898 1 98.81 96 HIS A O 1
ATOM 735 N N . ILE A 1 97 ? -9.266 9.211 -10.547 1 98.88 97 ILE A N 1
ATOM 736 C CA . ILE A 1 97 ? -9.469 10.555 -10.023 1 98.88 97 ILE A CA 1
ATOM 737 C C . ILE A 1 97 ? -8.266 11.422 -10.359 1 98.88 97 ILE A C 1
ATOM 739 O O . ILE A 1 97 ? -7.117 11.031 -10.117 1 98.88 97 ILE A O 1
ATOM 743 N N . LEU A 1 98 ? -8.492 12.547 -10.898 1 98.81 98 LEU A N 1
ATOM 744 C CA . LEU A 1 98 ? -7.449 13.547 -11.102 1 98.81 98 LEU A CA 1
ATOM 745 C C . LEU A 1 98 ? -7.852 14.883 -10.477 1 98.81 98 LEU A C 1
AT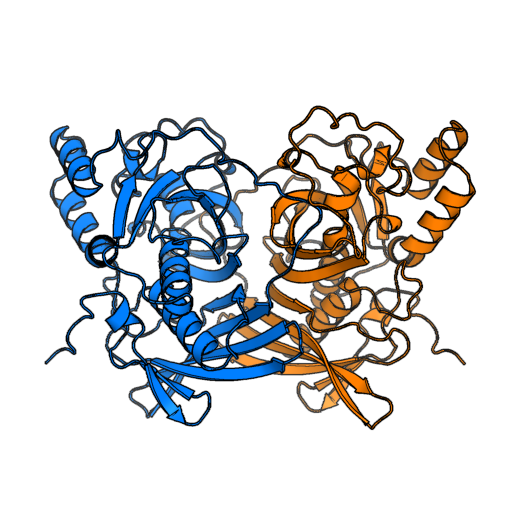OM 747 O O . LEU A 1 98 ? -8.891 15.445 -10.82 1 98.81 98 LEU A O 1
ATOM 751 N N . LEU A 1 99 ? -7.086 15.336 -9.5 1 98.75 99 LEU A N 1
ATOM 752 C CA . LEU A 1 99 ? -7.266 16.672 -8.938 1 98.75 99 LEU A CA 1
ATOM 753 C C . LEU A 1 99 ? -6.309 17.656 -9.586 1 98.75 99 LEU A C 1
ATOM 755 O O . LEU A 1 99 ? -5.105 17.406 -9.672 1 98.75 99 LEU A O 1
ATOM 759 N N . THR A 1 100 ? -6.844 18.781 -10 1 98.38 100 THR A N 1
ATOM 760 C CA . THR A 1 100 ? -6.035 19.828 -10.625 1 98.38 100 THR A CA 1
ATOM 761 C C . THR A 1 100 ? -6.363 21.203 -10.039 1 98.38 100 THR A C 1
ATOM 763 O O . THR A 1 100 ? -7.387 21.359 -9.367 1 98.38 100 THR A O 1
ATOM 766 N N . GLN A 1 101 ? -5.473 22.125 -10.258 1 97.44 101 GLN A N 1
ATOM 767 C CA . GLN A 1 101 ? -5.695 23.531 -9.945 1 97.44 101 GLN A CA 1
ATOM 768 C C . GLN A 1 101 ? -5.371 24.422 -11.141 1 97.44 101 GLN A C 1
ATOM 770 O O . GLN A 1 101 ? -4.406 24.172 -11.867 1 97.44 101 GLN A O 1
ATOM 775 N N . THR A 1 102 ? -6.203 25.406 -11.305 1 95.69 102 THR A N 1
ATOM 776 C CA . THR A 1 102 ? -5.934 26.406 -12.344 1 95.69 102 THR A CA 1
ATOM 777 C C . THR A 1 102 ? -4.789 27.328 -11.93 1 95.69 102 THR A C 1
ATOM 779 O O . THR A 1 102 ? -4.816 27.906 -10.844 1 95.69 102 THR A O 1
ATOM 782 N N . GLN A 1 103 ? -3.846 27.391 -12.789 1 93.44 103 GLN A N 1
ATOM 783 C CA . GLN A 1 103 ? -2.701 28.266 -12.539 1 93.44 103 GLN A CA 1
ATOM 784 C C . GLN A 1 103 ? -2.982 29.688 -13.016 1 93.44 103 GLN A C 1
ATOM 786 O O . GLN A 1 103 ? -3.936 29.922 -13.758 1 93.44 103 GLN A O 1
ATOM 791 N N . PRO A 1 104 ? -2.117 30.641 -12.523 1 92 104 PRO A N 1
ATOM 792 C CA . PRO A 1 104 ? -2.326 32.031 -12.93 1 92 104 PRO A CA 1
ATOM 793 C C . PRO A 1 104 ? -2.332 32.219 -14.445 1 92 104 PRO A C 1
ATOM 795 O O . PRO A 1 104 ? -3.043 33.062 -14.969 1 92 104 PRO A O 1
ATOM 798 N N . ASP A 1 105 ? -1.629 31.375 -15.148 1 94.94 105 ASP A N 1
ATOM 799 C CA . ASP A 1 105 ? -1.546 31.484 -16.594 1 94.94 105 ASP A CA 1
ATOM 800 C C . ASP A 1 105 ? -2.709 30.766 -17.281 1 94.94 105 ASP A C 1
ATOM 802 O O . ASP A 1 105 ? -2.744 30.641 -18.5 1 94.94 105 ASP A O 1
ATOM 806 N N . GLY A 1 106 ? -3.611 30.25 -16.484 1 93.56 106 GLY A N 1
ATOM 807 C CA . GLY A 1 106 ? -4.809 29.609 -17 1 93.56 106 GLY A CA 1
ATOM 808 C C . GLY A 1 106 ? -4.645 28.109 -17.203 1 93.56 106 GLY A C 1
ATOM 809 O O . GLY A 1 106 ? -5.621 27.391 -17.453 1 93.56 106 GLY A O 1
ATOM 810 N N . SER A 1 107 ? -3.48 27.672 -17.109 1 94.5 107 SER A N 1
ATOM 811 C CA . SER A 1 107 ? -3.248 26.234 -17.297 1 94.5 107 SER A CA 1
ATOM 812 C C . SER A 1 107 ? -3.684 25.438 -16.062 1 94.5 107 SER A C 1
ATOM 814 O O . SER A 1 107 ? -3.805 26 -14.969 1 94.5 107 SER A O 1
ATOM 816 N N . GLU A 1 108 ? -3.982 24.156 -16.297 1 95 108 GLU A N 1
ATOM 817 C CA . GLU A 1 108 ? -4.316 23.25 -15.211 1 95 108 GLU A CA 1
ATOM 818 C C . GLU A 1 108 ? -3.09 22.469 -14.75 1 95 108 GLU A C 1
ATOM 820 O O . GLU A 1 108 ? -2.348 21.922 -15.578 1 95 108 GLU A O 1
ATOM 825 N N . ARG A 1 109 ? -2.883 22.469 -13.547 1 94.81 109 ARG A N 1
ATOM 826 C CA . ARG A 1 109 ? -1.776 21.688 -13 1 94.81 109 ARG A CA 1
ATOM 827 C C . ARG A 1 109 ? -2.289 20.531 -12.141 1 94.81 109 ARG A C 1
ATOM 829 O O . ARG A 1 109 ? -3.041 20.75 -11.188 1 94.81 109 ARG A O 1
ATOM 836 N N . PRO A 1 110 ? -1.854 19.297 -12.453 1 97.44 110 PRO A N 1
ATOM 837 C CA . PRO A 1 110 ? -2.254 18.156 -11.609 1 97.44 110 PRO A CA 1
ATOM 838 C C . PRO A 1 110 ? -1.604 18.203 -10.227 1 97.44 110 PRO A C 1
ATOM 840 O O . PRO A 1 110 ? -0.419 18.516 -10.102 1 97.44 110 PRO A O 1
ATOM 843 N N . CYS A 1 111 ? -2.424 17.891 -9.203 1 97.81 111 CYS A N 1
ATOM 844 C CA . CYS A 1 111 ? -1.948 17.875 -7.824 1 97.81 111 CYS A CA 1
ATOM 845 C C . CYS A 1 111 ? -1.958 16.469 -7.258 1 97.81 111 CYS A C 1
ATOM 847 O O . CYS A 1 111 ? -1.11 16.109 -6.434 1 97.81 111 CYS A O 1
ATOM 849 N N . LEU A 1 112 ? -2.924 15.703 -7.68 1 98.62 112 LEU A N 1
ATOM 850 C CA . LEU A 1 112 ? -3.111 14.352 -7.168 1 98.62 112 LEU A CA 1
ATOM 851 C C . LEU A 1 112 ? -3.779 13.461 -8.211 1 98.62 112 LEU A C 1
ATOM 853 O O . LEU A 1 112 ? -4.715 13.891 -8.891 1 98.62 112 LEU A O 1
ATOM 857 N N . VAL A 1 113 ? -3.289 12.258 -8.367 1 98.88 113 VAL A N 1
ATOM 858 C CA . VAL A 1 113 ? -3.965 11.219 -9.133 1 98.88 113 VAL A CA 1
ATOM 859 C C . VAL A 1 113 ? -4.211 10 -8.242 1 98.88 113 VAL A C 1
ATOM 861 O O . VAL A 1 113 ? -3.365 9.641 -7.422 1 98.88 113 VAL A O 1
ATOM 864 N N . ALA A 1 114 ? -5.379 9.422 -8.398 1 98.88 114 ALA A N 1
ATOM 865 C CA . ALA A 1 114 ? -5.695 8.281 -7.539 1 98.88 114 ALA A CA 1
ATOM 866 C C . ALA A 1 114 ? -6.648 7.316 -8.242 1 98.88 114 ALA A C 1
ATOM 868 O O . ALA A 1 114 ? -7.285 7.68 -9.234 1 98.88 114 ALA A O 1
ATOM 869 N N . LEU A 1 115 ? -6.598 6.102 -7.809 1 98.94 115 LEU A N 1
ATOM 870 C CA . LEU A 1 115 ? -7.535 5.043 -8.164 1 98.94 115 LEU A CA 1
ATOM 871 C C . LEU A 1 115 ? -8.352 4.605 -6.949 1 98.94 115 LEU A C 1
ATOM 873 O O . LEU A 1 115 ? -7.781 4.234 -5.922 1 98.94 115 LEU A O 1
ATOM 877 N N . ALA A 1 116 ? -9.625 4.691 -7.105 1 98.81 116 ALA A N 1
ATOM 878 C CA . ALA A 1 116 ? -10.523 4.254 -6.043 1 98.81 116 ALA A CA 1
ATOM 879 C C . ALA A 1 116 ? -11.312 3.018 -6.473 1 98.81 116 ALA A C 1
ATOM 881 O O . ALA A 1 116 ? -11.781 2.936 -7.609 1 98.81 116 ALA A O 1
ATOM 882 N N . ASP A 1 117 ? -11.43 2.098 -5.578 1 98.31 117 ASP A N 1
ATOM 883 C CA . ASP A 1 117 ? -12.234 0.914 -5.848 1 98.31 117 ASP A CA 1
ATOM 884 C C . ASP A 1 117 ? -13.297 0.711 -4.766 1 98.31 117 ASP A C 1
ATOM 886 O O . ASP A 1 117 ? -13.031 0.94 -3.584 1 98.31 117 ASP A O 1
ATOM 890 N N . PHE A 1 118 ? -14.484 0.385 -5.199 1 97 118 PHE A N 1
ATOM 891 C CA . PHE A 1 118 ? -15.664 0.168 -4.367 1 97 118 PHE A CA 1
ATOM 892 C C . PHE A 1 118 ? -16.203 -1.242 -4.559 1 97 118 PHE A C 1
ATOM 894 O O . PHE A 1 118 ? -16.031 -1.843 -5.621 1 97 118 PHE A O 1
ATOM 901 N N . GLN A 1 119 ? -16.828 -1.715 -3.539 1 94.94 119 GLN A N 1
ATOM 902 C CA . GLN A 1 119 ? -17.438 -3.043 -3.588 1 94.94 119 GLN A CA 1
ATOM 903 C C . GLN A 1 119 ? -18.766 -3.068 -2.855 1 94.94 119 GLN A C 1
ATOM 905 O O . GLN A 1 119 ? -18.938 -2.424 -1.817 1 94.94 119 GLN A O 1
ATOM 910 N N . THR A 1 120 ? -19.703 -3.764 -3.455 1 93.25 120 THR A N 1
ATOM 911 C CA . THR A 1 120 ? -20.922 -4.012 -2.699 1 93.25 120 THR A CA 1
ATOM 912 C C . THR A 1 120 ? -20.641 -4.91 -1.498 1 93.25 120 THR A C 1
ATOM 914 O O . THR A 1 120 ? -19.609 -5.586 -1.449 1 93.25 120 THR A O 1
ATOM 917 N N . ALA A 1 121 ? -21.5 -4.871 -0.526 1 87.12 121 ALA A N 1
ATOM 918 C CA . ALA A 1 121 ? -21.297 -5.629 0.708 1 87.12 121 ALA A CA 1
ATOM 919 C C . ALA A 1 121 ? -21.141 -7.117 0.418 1 87.12 121 ALA A C 1
ATOM 921 O O . ALA A 1 121 ? -21.828 -7.664 -0.452 1 87.12 121 ALA A O 1
ATOM 922 N N . ASP A 1 122 ? -20.188 -7.707 1.129 1 83.81 122 ASP A N 1
ATOM 923 C CA . ASP A 1 122 ? -19.938 -9.141 1.011 1 83.81 122 ASP A CA 1
ATOM 924 C C . ASP A 1 122 ? -19.5 -9.734 2.352 1 83.81 122 ASP A C 1
ATOM 926 O O . ASP A 1 122 ? -19.25 -9 3.307 1 83.81 122 ASP A O 1
ATOM 930 N N . THR A 1 123 ? -19.641 -11.055 2.449 1 79.38 123 THR A N 1
ATOM 931 C CA . THR A 1 123 ? -19.188 -11.789 3.627 1 79.38 123 THR A CA 1
ATOM 932 C C . THR A 1 123 ? -18 -12.695 3.275 1 79.38 123 THR A C 1
ATOM 934 O O . THR A 1 123 ? -17.922 -13.211 2.158 1 79.38 123 THR A O 1
ATOM 937 N N . GLY A 1 124 ? -17.031 -12.672 4.273 1 79.38 124 GLY A N 1
ATOM 938 C CA . GLY A 1 124 ? -15.836 -13.445 3.979 1 79.38 124 GLY A CA 1
ATOM 939 C C . GLY A 1 124 ? -15.648 -14.633 4.902 1 79.38 124 GLY A C 1
ATOM 940 O O . GLY A 1 124 ? -16.469 -14.859 5.797 1 79.38 124 GLY A O 1
ATOM 941 N N . LEU A 1 125 ? -14.68 -15.453 4.641 1 80.94 125 LEU A N 1
ATOM 942 C CA . LEU A 1 125 ? -14.32 -16.656 5.371 1 80.94 125 LEU A CA 1
ATOM 943 C C . LEU A 1 125 ? -13.523 -16.328 6.625 1 80.94 125 LEU A C 1
ATOM 945 O O . LEU A 1 125 ? -13.75 -16.906 7.691 1 80.94 125 LEU A O 1
ATOM 949 N N . LEU A 1 126 ? -12.633 -15.453 6.496 1 89.81 126 LEU A N 1
ATOM 950 C CA . LEU A 1 126 ? -11.68 -15.164 7.562 1 89.81 126 LEU A CA 1
ATOM 951 C C . LEU A 1 126 ? -11.914 -13.781 8.148 1 89.81 126 LEU A C 1
ATOM 953 O O . LEU A 1 126 ? -12.18 -12.828 7.414 1 89.81 126 LEU A O 1
ATOM 957 N N . ASN A 1 127 ? -11.859 -13.664 9.445 1 92.25 127 ASN A N 1
ATOM 958 C CA . ASN A 1 127 ? -11.922 -12.406 10.18 1 92.25 127 ASN A CA 1
ATOM 959 C C . ASN A 1 127 ? -10.812 -12.305 11.227 1 92.25 127 ASN A C 1
ATOM 961 O O . ASN A 1 127 ? -10.773 -13.094 12.172 1 92.25 127 ASN A O 1
ATOM 965 N N . TYR A 1 128 ? -9.891 -11.445 10.977 1 95 128 TYR A N 1
ATOM 966 C CA . TYR A 1 128 ? -8.766 -11.25 11.875 1 95 128 TYR A CA 1
ATOM 967 C C . TYR A 1 128 ? -8.133 -9.875 11.664 1 95 128 TYR A C 1
ATOM 969 O O . TYR A 1 128 ? -8.258 -9.289 10.586 1 95 128 TYR A O 1
ATOM 977 N N . SER A 1 129 ? -7.516 -9.312 12.703 1 95.25 129 SER A N 1
ATOM 978 C CA . SER A 1 129 ? -6.801 -8.047 12.68 1 95.25 129 SER A CA 1
ATOM 979 C C . SER A 1 129 ? -5.488 -8.133 13.453 1 95.25 129 SER A C 1
ATOM 981 O O . SER A 1 129 ? -5.469 -8.578 14.602 1 95.25 129 SER A O 1
ATOM 983 N N . ALA A 1 130 ? -4.43 -7.715 12.75 1 97.19 130 ALA A N 1
ATOM 984 C CA . ALA A 1 130 ? -3.186 -7.566 13.508 1 97.19 130 ALA A CA 1
ATOM 985 C C . ALA A 1 130 ? -3.336 -6.531 14.617 1 97.19 130 ALA A C 1
ATOM 987 O O . ALA A 1 130 ? -3.936 -5.473 14.406 1 97.19 130 ALA A O 1
ATOM 988 N N . PRO A 1 131 ? -2.846 -6.801 15.781 1 97.38 131 PRO A N 1
ATOM 989 C CA . PRO A 1 131 ? -2.879 -5.801 16.859 1 97.38 131 PRO A CA 1
ATOM 990 C C . PRO A 1 131 ? -1.841 -4.695 16.672 1 97.38 131 PRO A C 1
ATOM 992 O O . PRO A 1 131 ? -0.956 -4.816 15.812 1 97.38 131 PRO A O 1
ATOM 995 N N . PRO A 1 132 ? -2.023 -3.6 17.391 1 98.19 132 PRO A N 1
ATOM 996 C CA . PRO A 1 132 ? -0.938 -2.617 17.406 1 98.19 132 PRO A CA 1
ATOM 997 C C . PRO A 1 132 ? 0.4 -3.217 17.828 1 98.19 132 PRO A C 1
ATOM 999 O O . PRO A 1 132 ? 0.436 -4.301 18.406 1 98.19 132 PRO A O 1
ATOM 1002 N N . THR A 1 133 ? 1.477 -2.543 17.484 1 97.5 133 THR A N 1
ATOM 1003 C CA . THR A 1 133 ? 2.814 -3.07 17.734 1 97.5 133 THR A CA 1
ATOM 1004 C C . THR A 1 133 ? 3.109 -3.123 19.219 1 97.5 133 THR A C 1
ATOM 1006 O O . THR A 1 133 ? 4.004 -3.85 19.656 1 97.5 133 THR A O 1
ATOM 1009 N N . LYS A 1 134 ? 2.4 -2.311 19.984 1 96.75 134 LYS A N 1
ATOM 1010 C CA . LYS A 1 134 ? 2.551 -2.295 21.438 1 96.75 134 LYS A CA 1
ATOM 1011 C C . LYS A 1 134 ? 1.243 -1.905 22.125 1 96.75 134 LYS A C 1
ATOM 1013 O O . LYS A 1 134 ? 0.262 -1.574 21.453 1 96.75 134 LYS A O 1
ATOM 1018 N N . SER A 1 135 ? 1.254 -2.066 23.422 1 97.81 135 SER A N 1
ATOM 1019 C CA . SER A 1 135 ? 0.088 -1.648 24.203 1 97.81 135 SER A CA 1
ATOM 1020 C C . SER A 1 135 ? 0.092 -0.142 24.438 1 97.81 135 SER A C 1
ATOM 1022 O O . SER A 1 135 ? 1.138 0.442 24.734 1 97.81 135 SER A O 1
ATOM 1024 N N . TYR A 1 136 ? -1.072 0.439 24.281 1 98.62 136 TYR A N 1
ATOM 1025 C CA . TYR A 1 136 ? -1.218 1.874 24.5 1 98.62 136 TYR A CA 1
ATOM 1026 C C . TYR A 1 136 ? -2.295 2.162 25.531 1 98.62 136 TYR A C 1
ATOM 1028 O O . TYR A 1 136 ? -3.318 1.473 25.594 1 98.62 136 TYR A O 1
ATOM 1036 N N . THR A 1 137 ? -2.076 3.217 26.312 1 98.69 137 THR A N 1
ATOM 1037 C CA . THR A 1 137 ? -3.053 3.672 27.297 1 98.69 137 THR A CA 1
ATOM 1038 C C . THR A 1 137 ? -4.355 4.078 26.609 1 98.69 137 THR A C 1
ATOM 1040 O O . THR A 1 137 ? -4.34 4.734 25.562 1 98.69 137 THR A O 1
ATOM 1043 N N . HIS A 1 138 ? -5.492 3.686 27.234 1 98.62 138 HIS A N 1
ATOM 1044 C CA . HIS A 1 138 ? -6.812 3.98 26.688 1 98.62 138 HIS A CA 1
ATOM 1045 C C . HIS A 1 138 ? -7.117 5.473 26.75 1 98.62 138 HIS A C 1
ATOM 1047 O O . HIS A 1 138 ? -6.707 6.152 27.703 1 98.62 138 HIS A O 1
ATOM 1053 N N . TRP A 1 139 ? -7.906 5.949 25.812 1 98.19 139 TRP A N 1
ATOM 1054 C CA . TRP A 1 139 ? -8.141 7.387 25.703 1 98.19 139 TRP A CA 1
ATOM 1055 C C . TRP A 1 139 ? -8.82 7.93 26.953 1 98.19 139 TRP A C 1
ATOM 1057 O O . TRP A 1 139 ? -8.641 9.094 27.312 1 98.19 139 TRP A O 1
ATOM 1067 N N . ARG A 1 140 ? -9.602 7.133 27.609 1 98.38 140 ARG A N 1
ATOM 1068 C CA . ARG A 1 140 ? -10.328 7.559 28.797 1 98.38 140 ARG A CA 1
ATOM 1069 C C . ARG A 1 140 ? -9.375 8.047 29.875 1 98.38 140 ARG A C 1
ATOM 1071 O O . ARG A 1 140 ? -9.758 8.852 30.734 1 98.38 140 ARG A O 1
ATOM 1078 N N . ALA A 1 141 ? -8.203 7.582 29.844 1 98.56 141 ALA A N 1
ATOM 1079 C CA . ALA A 1 141 ? -7.223 7.918 30.875 1 98.56 141 ALA A CA 1
ATOM 1080 C C . ALA A 1 141 ? -6.254 8.992 30.375 1 98.56 141 ALA A C 1
ATOM 1082 O O . ALA A 1 141 ? -5.223 9.242 31 1 98.56 141 ALA A O 1
ATOM 1083 N N . LEU A 1 142 ? -6.547 9.562 29.266 1 98.56 142 LEU A N 1
ATOM 1084 C CA . LEU A 1 142 ? -5.594 10.492 28.672 1 98.56 142 LEU A CA 1
ATOM 1085 C C . LEU A 1 142 ? -6.199 11.883 28.531 1 98.56 142 LEU A C 1
ATOM 1087 O O . LEU A 1 142 ? -7.367 12.023 28.156 1 98.56 142 LEU A O 1
ATOM 1091 N N . PRO A 1 143 ? -5.438 12.883 28.875 1 97.19 143 PRO A N 1
ATOM 1092 C CA . PRO A 1 143 ? -5.895 14.242 28.578 1 97.19 143 PRO A CA 1
ATOM 1093 C C . PRO A 1 143 ? -5.805 14.586 27.094 1 97.19 143 PRO A C 1
ATOM 1095 O O . PRO A 1 143 ? -5.129 13.891 26.344 1 97.19 143 PRO A O 1
ATOM 1098 N N . PRO A 1 144 ? -6.461 15.664 26.656 1 96.56 144 PRO A N 1
ATOM 1099 C CA . PRO A 1 144 ? -6.309 16.141 25.281 1 96.56 144 PRO A CA 1
ATOM 1100 C C . PRO A 1 144 ? -4.875 16.562 24.953 1 96.56 144 PRO A C 1
ATOM 1102 O O . PRO A 1 144 ? -4.098 16.859 25.859 1 96.56 144 PRO A O 1
ATOM 1105 N N . ARG A 1 145 ? -4.57 16.562 23.719 1 96 145 ARG A N 1
ATOM 1106 C CA . ARG A 1 145 ? -3.23 16.859 23.234 1 96 145 ARG A CA 1
ATOM 1107 C C . ARG A 1 145 ? -2.727 18.188 23.781 1 96 145 ARG A C 1
ATOM 1109 O O . ARG A 1 145 ? -1.592 18.281 24.25 1 96 145 ARG A O 1
ATOM 1116 N N . SER A 1 146 ? -3.57 19.25 23.75 1 92.44 146 SER A N 1
ATOM 1117 C CA . SER A 1 146 ? -3.17 20.578 24.188 1 92.44 146 SER A CA 1
ATOM 1118 C C . SER A 1 146 ? -2.732 20.578 25.656 1 92.44 146 SER A C 1
ATOM 1120 O O . SER A 1 146 ? -1.771 21.25 26.016 1 92.44 146 SER A O 1
ATOM 1122 N N . GLU A 1 147 ? -3.428 19.828 26.453 1 94.12 147 GLU A N 1
ATOM 1123 C CA . GLU A 1 147 ? -3.074 19.719 27.859 1 94.12 147 GLU A CA 1
ATOM 1124 C C . GLU A 1 147 ? -1.751 18.984 28.047 1 94.12 147 GLU A C 1
ATOM 1126 O O . GLU A 1 147 ? -0.966 19.312 28.938 1 94.12 147 GLU A O 1
ATOM 1131 N N . GLN A 1 148 ? -1.526 18 27.234 1 93.75 148 GLN A N 1
ATOM 1132 C CA . GLN A 1 148 ? -0.258 17.281 27.281 1 93.75 148 GLN A CA 1
ATOM 1133 C C . GLN A 1 148 ? 0.908 18.188 26.906 1 93.75 148 GLN A C 1
ATOM 1135 O O . GLN A 1 148 ? 1.966 18.156 27.531 1 93.75 148 GLN A O 1
ATOM 1140 N N . PHE A 1 149 ? 0.708 18.984 25.875 1 91.19 149 PHE A N 1
ATOM 1141 C CA . PHE A 1 149 ? 1.729 19.938 25.453 1 91.19 149 PHE A CA 1
ATOM 1142 C C . PHE A 1 149 ? 2.051 20.922 26.578 1 91.19 149 PHE A C 1
ATOM 1144 O O . PHE A 1 149 ? 3.221 21.172 26.859 1 91.19 149 PHE A O 1
ATOM 1151 N N . ARG A 1 150 ? 1.051 21.406 27.219 1 88.69 150 ARG A N 1
ATOM 1152 C CA . ARG A 1 150 ? 1.236 22.359 28.312 1 88.69 150 ARG A CA 1
ATOM 1153 C C . ARG A 1 150 ? 1.969 21.719 29.484 1 88.69 150 ARG A C 1
ATOM 1155 O O . ARG A 1 150 ? 2.814 22.359 30.125 1 88.69 150 ARG A O 1
ATOM 1162 N N . ALA A 1 151 ? 1.605 20.516 29.75 1 90.88 151 ALA A N 1
ATOM 1163 C CA . ALA A 1 151 ? 2.273 19.797 30.828 1 90.88 151 ALA A CA 1
ATOM 1164 C C . ALA A 1 151 ? 3.76 19.625 30.531 1 90.88 151 ALA A C 1
ATOM 1166 O O . ALA A 1 151 ? 4.598 19.75 31.438 1 90.88 151 ALA A O 1
ATOM 1167 N N . LEU A 1 152 ? 4.051 19.328 29.312 1 88.56 152 LEU A N 1
ATOM 1168 C CA . LEU A 1 152 ? 5.449 19.172 28.922 1 88.56 152 LEU A CA 1
ATOM 1169 C C . LEU A 1 152 ? 6.188 20.5 29.031 1 88.56 152 LEU A C 1
ATOM 1171 O O . LEU A 1 152 ? 7.332 20.547 29.484 1 88.56 152 LEU A O 1
ATOM 1175 N N . ALA A 1 153 ? 5.578 21.578 28.656 1 88.94 153 ALA A N 1
ATOM 1176 C CA . ALA A 1 153 ? 6.164 22.906 28.781 1 88.94 153 ALA A CA 1
ATOM 1177 C C . ALA A 1 153 ? 6.43 23.25 30.234 1 88.94 153 ALA A C 1
ATOM 1179 O O . ALA A 1 153 ? 7.434 23.906 30.547 1 88.94 153 ALA A O 1
ATOM 1180 N N . ALA A 1 154 ? 5.562 22.844 31.062 1 90.94 154 ALA A N 1
ATOM 1181 C CA . ALA A 1 154 ? 5.641 23.172 32.469 1 90.94 154 ALA A CA 1
ATOM 1182 C C . ALA A 1 154 ? 6.844 22.5 33.125 1 90.94 154 ALA A C 1
ATOM 1184 O O . ALA A 1 154 ? 7.301 22.938 34.188 1 90.94 154 ALA A O 1
ATOM 1185 N N . THR A 1 155 ? 7.305 21.422 32.531 1 91.19 155 THR A N 1
ATOM 1186 C CA . THR A 1 155 ? 8.484 20.75 33.062 1 91.19 155 THR A CA 1
ATOM 1187 C C . THR A 1 155 ? 9.727 21.625 32.906 1 91.19 155 THR A C 1
ATOM 1189 O O . THR A 1 155 ? 10.75 21.391 33.531 1 91.19 155 THR A O 1
ATOM 1192 N N . GLY A 1 156 ? 9.719 22.594 31.938 1 91.5 156 GLY A N 1
ATOM 1193 C CA . GLY A 1 156 ? 10.859 23.453 31.641 1 91.5 156 GLY A CA 1
ATOM 1194 C C . GLY A 1 156 ? 11.797 22.859 30.609 1 91.5 156 GLY A C 1
ATOM 1195 O O . GLY A 1 156 ? 12.773 23.5 30.203 1 91.5 156 GLY A O 1
ATOM 1196 N N . ASN A 1 157 ? 11.453 21.688 30.203 1 91.38 157 ASN A N 1
ATOM 1197 C CA . ASN A 1 157 ? 12.344 21 29.266 1 91.38 157 ASN A CA 1
ATOM 1198 C C . ASN A 1 157 ? 12.078 21.422 27.828 1 91.38 157 ASN A C 1
ATOM 1200 O O . ASN A 1 157 ? 12.852 21.094 26.922 1 91.38 157 ASN A O 1
ATOM 1204 N N . VAL A 1 158 ? 10.961 22.141 27.578 1 93.44 158 VAL A N 1
ATOM 1205 C CA . VAL A 1 158 ? 10.625 22.656 26.25 1 93.44 158 VAL A CA 1
ATOM 1206 C C . VAL A 1 158 ? 10.219 24.125 26.359 1 93.44 158 VAL A C 1
ATOM 1208 O O . VAL A 1 158 ? 9.555 24.516 27.328 1 93.44 158 VAL A O 1
ATOM 1211 N N . ASP A 1 159 ? 10.664 24.859 25.438 1 90.88 159 ASP A N 1
ATOM 1212 C CA . ASP A 1 159 ? 10.328 26.281 25.453 1 90.88 159 ASP A CA 1
ATOM 1213 C C . ASP A 1 159 ? 8.875 26.516 25.031 1 90.88 159 ASP A C 1
ATOM 1215 O O . ASP A 1 159 ? 8.352 25.781 24.188 1 90.88 159 ASP A O 1
ATOM 1219 N N . VAL A 1 160 ? 8.305 27.5 25.547 1 90.38 160 VAL A N 1
ATOM 1220 C CA . VAL A 1 160 ? 6.906 27.844 25.312 1 90.38 160 VAL A CA 1
ATOM 1221 C C . VAL A 1 160 ? 6.699 28.172 23.844 1 90.38 160 VAL A C 1
ATOM 1223 O O . VAL A 1 160 ? 5.648 27.875 23.266 1 90.38 160 VAL A O 1
ATOM 1226 N N . GLU A 1 161 ? 7.699 28.703 23.266 1 90.75 161 GLU A N 1
ATOM 1227 C CA . GLU A 1 161 ? 7.613 29.078 21.859 1 90.75 161 GLU A CA 1
ATOM 1228 C C . GLU A 1 161 ? 7.461 27.859 20.969 1 90.75 161 GLU A C 1
ATOM 1230 O O . GLU A 1 161 ? 6.719 27.891 19.984 1 90.75 161 GLU A O 1
ATOM 1235 N N . THR A 1 162 ? 8.141 26.828 21.312 1 91.44 162 THR A N 1
ATOM 1236 C CA . THR A 1 162 ? 8.047 25.578 20.562 1 91.44 162 THR A CA 1
ATOM 1237 C C . THR A 1 162 ? 6.645 24.984 20.672 1 91.44 162 THR A C 1
ATOM 1239 O O . THR A 1 162 ? 6.082 24.516 19.688 1 91.44 162 THR A O 1
ATOM 1242 N N . VAL A 1 163 ? 6.105 25.047 21.781 1 92.31 163 VAL A N 1
ATOM 1243 C CA . VAL A 1 163 ? 4.762 24.531 22.031 1 92.31 163 VAL A CA 1
ATOM 1244 C C . VAL A 1 163 ? 3.746 25.328 21.219 1 92.31 163 VAL A C 1
ATOM 1246 O O . VAL A 1 163 ? 2.883 24.75 20.547 1 92.31 163 VAL A O 1
ATOM 1249 N N . GLN A 1 164 ? 3.883 26.641 21.281 1 90.69 164 GLN A N 1
ATOM 1250 C CA . GLN A 1 164 ? 2.971 27.516 20.547 1 90.69 164 GLN A CA 1
ATOM 1251 C C . GLN A 1 164 ? 3.066 27.25 19.047 1 90.69 164 GLN A C 1
ATOM 1253 O O . GLN A 1 164 ? 2.047 27.219 18.359 1 90.69 164 GLN A O 1
ATOM 1258 N N . TYR A 1 165 ? 4.227 27.078 18.609 1 87.75 165 TYR A N 1
ATOM 1259 C CA . TYR A 1 165 ? 4.441 26.781 17.203 1 87.75 165 TYR A CA 1
ATOM 1260 C C . TYR A 1 165 ? 3.729 25.5 16.797 1 87.75 165 TYR A C 1
ATOM 1262 O O . TYR A 1 165 ? 3.051 25.469 15.758 1 87.75 165 TYR A O 1
ATOM 1270 N N . LEU A 1 166 ? 3.881 24.531 17.562 1 89.5 166 LEU A N 1
ATOM 1271 C CA . LEU A 1 166 ? 3.275 23.234 17.25 1 89.5 166 LEU A CA 1
ATOM 1272 C C . LEU A 1 166 ? 1.753 23.328 17.297 1 89.5 166 LEU A C 1
ATOM 1274 O O . LEU A 1 166 ? 1.065 22.75 16.453 1 89.5 166 LEU A O 1
ATOM 1278 N N . GLU A 1 167 ? 1.255 24 18.281 1 90.31 167 GLU A N 1
ATOM 1279 C CA . GLU A 1 167 ? -0.19 24.188 18.375 1 90.31 167 GLU A CA 1
ATOM 1280 C C . GLU A 1 167 ? -0.739 24.891 17.141 1 90.31 167 GLU A C 1
ATOM 1282 O O . GLU A 1 167 ? -1.785 24.5 16.609 1 90.31 167 GLU A O 1
ATOM 1287 N N . ASP A 1 168 ? 0.003 25.859 16.703 1 88.69 168 ASP A N 1
ATOM 1288 C CA . ASP A 1 168 ? -0.402 26.578 15.492 1 88.69 168 ASP A CA 1
ATOM 1289 C C . ASP A 1 168 ? -0.336 25.672 14.266 1 88.69 168 ASP A C 1
ATOM 1291 O O . ASP A 1 168 ? -1.238 25.688 13.422 1 88.69 168 ASP A O 1
ATOM 1295 N N . ALA A 1 169 ? 0.669 24.922 14.188 1 87.88 169 ALA A N 1
ATOM 1296 C CA . ALA A 1 169 ? 0.883 24.031 13.055 1 87.88 169 ALA A CA 1
ATOM 1297 C C . ALA A 1 169 ? -0.202 22.953 12.992 1 87.88 169 ALA A C 1
ATOM 1299 O O . ALA A 1 169 ? -0.576 22.5 11.906 1 87.88 169 ALA A O 1
ATOM 1300 N N . MET A 1 170 ? -0.732 22.609 14.125 1 90.31 170 MET A N 1
ATOM 1301 C CA . MET A 1 170 ? -1.688 21.516 14.18 1 90.31 170 MET A CA 1
ATOM 1302 C C . MET A 1 170 ? -3.111 22.031 14.344 1 90.31 170 MET A C 1
ATOM 1304 O O . MET A 1 170 ? -4.035 21.266 14.609 1 90.31 170 MET A O 1
ATOM 1308 N N . ALA A 1 171 ? -3.293 23.297 14.195 1 89.44 171 ALA A N 1
ATOM 1309 C CA . ALA A 1 171 ? -4.57 23.953 14.469 1 89.44 171 ALA A CA 1
ATOM 1310 C C . ALA A 1 171 ? -5.695 23.328 13.656 1 89.44 171 ALA A C 1
ATOM 1312 O O . ALA A 1 171 ? -6.797 23.125 14.164 1 89.44 171 ALA A O 1
ATOM 1313 N N . LEU A 1 172 ? -5.414 23.047 12.414 1 91.19 172 LEU A N 1
ATOM 1314 C CA . LEU A 1 172 ? -6.438 22.438 11.57 1 91.19 172 LEU A CA 1
ATOM 1315 C C . LEU A 1 172 ? -6.848 21.062 12.117 1 91.19 172 LEU A C 1
ATOM 1317 O O . LEU A 1 172 ? -8.039 20.75 12.18 1 91.19 172 LEU A O 1
ATOM 1321 N N . CYS A 1 173 ? -5.887 20.281 12.445 1 92.56 173 CYS A N 1
ATOM 1322 C CA . CYS A 1 173 ? -6.164 18.969 13.023 1 92.56 173 CYS A CA 1
ATOM 1323 C C . CYS A 1 173 ? -7.035 19.094 14.266 1 92.56 173 CYS A C 1
ATOM 1325 O O . CYS A 1 173 ? -8.016 18.359 14.422 1 92.56 173 CYS A O 1
ATOM 1327 N N . ASP A 1 174 ? -6.73 20.031 15.133 1 92.75 174 ASP A N 1
ATOM 1328 C CA . ASP A 1 174 ? -7.453 20.219 16.391 1 92.75 174 ASP A CA 1
ATOM 1329 C C . ASP A 1 174 ? -8.875 20.719 16.125 1 92.75 174 ASP A C 1
ATOM 1331 O O . ASP A 1 174 ? -9.781 20.438 16.922 1 92.75 174 ASP A O 1
ATOM 1335 N N . GLN A 1 175 ? -9.008 21.406 15.07 1 92.19 175 GLN A N 1
ATOM 1336 C CA . GLN A 1 175 ? -10.336 21.875 14.695 1 92.19 175 GLN A CA 1
ATOM 1337 C C . GLN A 1 175 ? -11.227 20.719 14.242 1 92.19 175 GLN A C 1
ATOM 1339 O O . GLN A 1 175 ? -12.438 20.75 14.461 1 92.19 175 GLN A O 1
ATOM 1344 N N . LEU A 1 176 ? -10.617 19.766 13.68 1 94.69 176 LEU A N 1
ATOM 1345 C CA . LEU A 1 176 ? -11.391 18.719 13.031 1 94.69 176 LEU A CA 1
ATOM 1346 C C . LEU A 1 176 ? -11.508 17.5 13.938 1 94.69 176 LEU A C 1
ATOM 1348 O O . LEU A 1 176 ? -12.477 16.734 13.836 1 94.69 176 LEU A O 1
ATOM 1352 N N . PHE A 1 177 ? -10.523 17.297 14.789 1 96.38 177 PHE A N 1
ATOM 1353 C CA . PHE A 1 177 ? -10.461 16.062 15.578 1 96.38 177 PHE A CA 1
ATOM 1354 C C . PHE A 1 177 ? -10.133 16.375 17.031 1 96.38 177 PHE A C 1
ATOM 1356 O O . PHE A 1 177 ? -9.477 17.375 17.328 1 96.38 177 PHE A O 1
ATOM 1363 N N . GLU A 1 178 ? -10.633 15.531 17.906 1 97.12 178 GLU A N 1
ATOM 1364 C CA . GLU A 1 178 ? -10.016 15.375 19.219 1 97.12 178 GLU A CA 1
ATOM 1365 C C . GLU A 1 178 ? -8.93 14.305 19.203 1 97.12 178 GLU A C 1
ATOM 1367 O O . GLU A 1 178 ? -9.148 13.203 18.688 1 97.12 178 GLU A O 1
ATOM 1372 N N . THR A 1 179 ? -7.801 14.688 19.672 1 98.06 179 THR A N 1
ATOM 1373 C CA . THR A 1 179 ? -6.688 13.742 19.688 1 98.06 179 THR A CA 1
ATOM 1374 C C . THR A 1 179 ? -6.117 13.609 21.094 1 98.06 179 THR A C 1
ATOM 1376 O O . THR A 1 179 ? -6.086 14.578 21.859 1 98.06 179 THR A O 1
ATOM 1379 N N . ARG A 1 180 ? -5.777 12.445 21.438 1 98.56 180 ARG A N 1
ATOM 1380 C CA . ARG A 1 180 ? -5.129 12.117 22.703 1 98.56 180 ARG A CA 1
ATOM 1381 C C . ARG A 1 180 ? -3.904 11.234 22.484 1 98.56 180 ARG A C 1
ATOM 1383 O O . ARG A 1 180 ? -4.016 10.008 22.453 1 98.56 180 ARG A O 1
ATOM 1390 N N . PRO A 1 181 ? -2.74 11.891 22.391 1 98.44 181 PRO A N 1
ATOM 1391 C CA . PRO A 1 181 ? -1.514 11.125 22.172 1 98.44 181 PRO A CA 1
ATOM 1392 C C . PRO A 1 181 ? -1.231 10.125 23.281 1 98.44 181 PRO A C 1
ATOM 1394 O O . PRO A 1 181 ? -1.461 10.43 24.469 1 98.44 181 PRO A O 1
ATOM 1397 N N . CYS A 1 182 ? -0.829 8.938 22.938 1 98.75 182 CYS A N 1
ATOM 1398 C CA . CYS A 1 182 ? -0.473 7.918 23.922 1 98.75 182 CYS A CA 1
ATOM 1399 C C . CYS A 1 182 ? 0.933 8.148 24.453 1 98.75 182 CYS A C 1
ATOM 1401 O O . CYS A 1 182 ? 1.885 8.281 23.688 1 98.75 182 CYS A O 1
ATOM 1403 N N . PRO A 1 183 ? 1.084 8.117 25.75 1 97.94 183 PRO A N 1
ATOM 1404 C CA . PRO A 1 183 ? 2.385 8.438 26.344 1 97.94 183 PRO A CA 1
ATOM 1405 C C . PRO A 1 183 ? 3.461 7.414 26 1 97.94 183 PRO A C 1
ATOM 1407 O O . PRO A 1 183 ? 4.652 7.688 26.156 1 97.94 183 PRO A O 1
ATOM 1410 N N . GLU A 1 184 ? 3.07 6.27 25.516 1 98.31 184 GLU A N 1
ATOM 1411 C CA . GLU A 1 184 ? 4.012 5.223 25.125 1 98.31 184 GLU A CA 1
ATOM 1412 C C . GLU A 1 184 ? 4.676 5.539 23.797 1 98.31 184 GLU A C 1
ATOM 1414 O O . GLU A 1 184 ? 5.652 4.895 23.406 1 98.31 184 GLU A O 1
ATOM 1419 N N . GLY A 1 185 ? 4.137 6.504 23.016 1 98.19 185 GLY A N 1
ATOM 1420 C CA . GLY A 1 185 ? 4.613 6.836 21.688 1 98.19 185 GLY A CA 1
ATOM 1421 C C . GLY A 1 185 ? 5.625 7.969 21.672 1 98.19 185 GLY A C 1
ATOM 1422 O O . GLY A 1 185 ? 5.605 8.828 22.562 1 98.19 185 GLY A O 1
ATOM 1423 N N . ILE A 1 186 ? 6.406 8.031 20.672 1 98.06 186 ILE A N 1
ATOM 1424 C CA . ILE A 1 186 ? 7.484 9.008 20.531 1 98.06 186 ILE A CA 1
ATOM 1425 C C . ILE A 1 186 ? 6.898 10.406 20.375 1 98.06 186 ILE A C 1
ATOM 1427 O O . ILE A 1 186 ? 7.434 11.375 20.922 1 98.06 186 ILE A O 1
ATOM 1431 N N . PHE A 1 187 ? 5.812 10.531 19.656 1 97.06 187 PHE A N 1
ATOM 1432 C CA . PHE A 1 187 ? 5.215 11.836 19.406 1 97.06 187 PHE A CA 1
ATOM 1433 C C . PHE A 1 187 ? 4.805 12.5 20.719 1 97.06 187 PHE A C 1
ATOM 1435 O O . PHE A 1 187 ? 5.086 13.68 20.938 1 97.06 187 PHE A O 1
ATOM 1442 N N . ALA A 1 188 ? 4.211 11.742 21.578 1 96.56 188 ALA A N 1
ATOM 1443 C CA . ALA A 1 188 ? 3.807 12.281 22.875 1 96.56 188 ALA A CA 1
ATOM 1444 C C . ALA A 1 188 ? 5.023 12.688 23.703 1 96.56 188 ALA A C 1
ATOM 1446 O O . ALA A 1 188 ? 4.965 13.648 24.484 1 96.56 188 ALA A O 1
ATOM 1447 N N . GLN A 1 189 ? 6.102 12.023 23.547 1 96.31 189 GLN A N 1
ATOM 1448 C CA . GLN A 1 189 ? 7.273 12.195 24.391 1 96.31 189 GLN A CA 1
ATOM 1449 C C . GLN A 1 189 ? 8.172 13.312 23.875 1 96.31 189 GLN A C 1
ATOM 1451 O O . GLN A 1 189 ? 9 13.844 24.625 1 96.31 189 GLN A O 1
ATOM 1456 N N . THR A 1 190 ? 8.023 13.688 22.609 1 95.69 190 THR A N 1
ATOM 1457 C CA . THR A 1 190 ? 8.984 14.609 22.016 1 95.69 190 THR A CA 1
ATOM 1458 C C . THR A 1 190 ? 8.273 15.766 21.312 1 95.69 190 THR A C 1
ATOM 1460 O O . THR A 1 190 ? 8.828 16.391 20.422 1 95.69 190 THR A O 1
ATOM 1463 N N . LEU A 1 191 ? 7.047 15.969 21.656 1 94.12 191 LEU A N 1
ATOM 1464 C CA . LEU A 1 191 ? 6.242 17.016 21.031 1 94.12 191 LEU A CA 1
ATOM 1465 C C . LEU A 1 191 ? 6.199 16.844 19.531 1 94.12 191 LEU A C 1
ATOM 1467 O O . LEU A 1 191 ? 6.547 17.766 18.781 1 94.12 191 LEU A O 1
ATOM 1471 N N . TYR A 1 192 ? 5.832 15.617 19.094 1 94.31 192 TYR A N 1
ATOM 1472 C CA . TYR A 1 192 ? 5.695 15.258 17.688 1 94.31 192 TYR A CA 1
ATOM 1473 C C . TYR A 1 192 ? 6.98 15.555 16.922 1 94.31 192 TYR A C 1
ATOM 1475 O O . TYR A 1 192 ? 6.938 15.977 15.773 1 94.31 192 TYR A O 1
ATOM 1483 N N . GLY A 1 193 ? 8.062 15.508 17.609 1 93 193 GLY A N 1
ATOM 1484 C CA . GLY A 1 193 ? 9.352 15.695 16.969 1 93 193 GLY A CA 1
ATOM 1485 C C . GLY A 1 193 ? 9.867 17.125 17.062 1 93 193 GLY A C 1
ATOM 1486 O O . GLY A 1 193 ? 11.008 17.406 16.688 1 93 193 GLY A O 1
ATOM 1487 N N . ALA A 1 194 ? 9.117 18.062 17.562 1 92.44 194 ALA A N 1
ATOM 1488 C CA . ALA A 1 194 ? 9.516 19.453 17.656 1 92.44 194 ALA A CA 1
ATOM 1489 C C . ALA A 1 194 ? 10.562 19.656 18.75 1 92.44 194 ALA A C 1
ATOM 1491 O O . ALA A 1 194 ? 11.25 20.688 18.781 1 92.44 194 ALA A O 1
ATOM 1492 N N . ALA A 1 195 ? 10.68 18.719 19.719 1 94.19 195 ALA A N 1
ATOM 1493 C CA . ALA A 1 195 ? 11.703 18.703 20.766 1 94.19 195 ALA A CA 1
ATOM 1494 C C . ALA A 1 195 ? 12.609 17.484 20.641 1 94.19 195 ALA A C 1
ATOM 1496 O O . ALA A 1 195 ? 12.586 16.594 21.5 1 94.19 195 ALA A O 1
ATOM 1497 N N . PRO A 1 196 ? 13.445 17.531 19.672 1 93.75 196 PRO A N 1
ATOM 1498 C CA . PRO A 1 196 ? 14.234 16.328 19.359 1 93.75 196 PRO A CA 1
ATOM 1499 C C . PRO A 1 196 ? 15.242 15.984 20.453 1 93.75 196 PRO A C 1
ATOM 1501 O O . PRO A 1 196 ? 15.789 14.883 20.469 1 93.75 196 PRO A O 1
ATOM 1504 N N . HIS A 1 197 ? 15.523 16.906 21.344 1 95.25 197 HIS A N 1
ATOM 1505 C CA . HIS A 1 197 ? 16.5 16.672 22.406 1 95.25 197 HIS A CA 1
ATOM 1506 C C . HIS A 1 197 ? 15.898 15.844 23.531 1 95.25 197 HIS A C 1
ATOM 1508 O O . HIS A 1 197 ? 16.625 15.328 24.391 1 95.25 197 HIS A O 1
ATOM 1514 N N . LEU A 1 198 ? 14.602 15.812 23.625 1 95.69 198 LEU A N 1
ATOM 1515 C CA . LEU A 1 198 ? 13.961 15.008 24.656 1 95.69 198 LEU A CA 1
ATOM 1516 C C . LEU A 1 198 ? 14.133 13.516 24.375 1 95.69 198 LEU A C 1
ATOM 1518 O O . LEU A 1 198 ? 14.039 13.086 23.219 1 95.69 198 LEU A O 1
ATOM 1522 N N . PRO A 1 199 ? 14.367 12.742 25.406 1 96 199 PRO A N 1
ATOM 1523 C CA . PRO A 1 199 ? 14.508 11.297 25.203 1 96 199 PRO A CA 1
ATOM 1524 C C . PRO A 1 199 ? 13.172 10.594 24.984 1 96 199 PRO A C 1
ATOM 1526 O O . PRO A 1 199 ? 12.125 11.125 25.359 1 96 199 PRO A O 1
ATOM 1529 N N . SER A 1 200 ? 13.195 9.5 24.297 1 97.19 200 SER A N 1
ATOM 1530 C CA . SER A 1 200 ? 12.062 8.586 24.172 1 97.19 200 SER A CA 1
ATOM 1531 C C . SER A 1 200 ? 12.336 7.258 24.875 1 97.19 200 SER A C 1
ATOM 1533 O O . SER A 1 200 ? 13.477 6.785 24.891 1 97.19 200 SER A O 1
ATOM 1535 N N . THR A 1 201 ? 11.281 6.703 25.422 1 98.06 201 THR A N 1
ATOM 1536 C CA . THR A 1 201 ? 11.391 5.387 26.047 1 98.06 201 THR A CA 1
ATOM 1537 C C . THR A 1 201 ? 11.719 4.324 25 1 98.06 201 THR A C 1
ATOM 1539 O O . THR A 1 201 ? 12 3.174 25.328 1 98.06 201 THR A O 1
ATOM 1542 N N . GLN A 1 202 ? 11.75 4.754 23.703 1 98.31 202 GLN A N 1
ATOM 1543 C CA . GLN A 1 202 ? 11.969 3.797 22.625 1 98.31 202 GLN A CA 1
ATOM 1544 C C . GLN A 1 202 ? 13.344 3.992 21.984 1 98.31 202 GLN A C 1
ATOM 1546 O O . GLN A 1 202 ? 13.633 3.412 20.938 1 98.31 202 GLN A O 1
ATOM 1551 N N . ASP A 1 203 ? 14.141 4.785 22.594 1 97.81 203 ASP A N 1
ATOM 1552 C CA . ASP A 1 203 ? 15.414 5.152 22 1 97.81 203 ASP A CA 1
ATOM 1553 C C . ASP A 1 203 ? 16.328 3.934 21.844 1 97.81 203 ASP A C 1
ATOM 1555 O O . ASP A 1 203 ? 17.188 3.896 20.969 1 97.81 203 ASP A O 1
ATOM 1559 N N . ASP A 1 204 ? 16.125 2.908 22.703 1 97.56 204 ASP A N 1
ATOM 1560 C CA . ASP A 1 204 ? 16.984 1.733 22.672 1 97.56 204 ASP A CA 1
ATOM 1561 C C . ASP A 1 204 ? 16.438 0.673 21.719 1 97.56 204 ASP A C 1
ATOM 1563 O O . ASP A 1 204 ? 17.094 -0.349 21.484 1 97.56 204 ASP A O 1
ATOM 1567 N N . LEU A 1 205 ? 15.312 0.908 21.172 1 97.62 205 LEU A N 1
ATOM 1568 C CA . LEU A 1 205 ? 14.734 -0.035 20.234 1 97.62 205 LEU A CA 1
ATOM 1569 C C . LEU A 1 205 ? 15.32 0.168 18.828 1 97.62 205 LEU A C 1
ATOM 1571 O O . LEU A 1 205 ? 15.648 1.294 18.453 1 97.62 205 LEU A O 1
ATOM 1575 N N . PRO A 1 206 ? 15.375 -0.971 18.062 1 96.25 206 PRO A N 1
ATOM 1576 C CA . PRO A 1 206 ? 15.656 -0.764 16.641 1 96.25 206 PRO A CA 1
ATOM 1577 C C . PRO A 1 206 ? 14.711 0.249 16 1 96.25 206 PRO A C 1
ATOM 1579 O O . PRO A 1 206 ? 13.531 0.295 16.328 1 96.25 206 PRO A O 1
ATOM 1582 N N . TYR A 1 207 ? 15.219 0.949 15.07 1 96.62 207 TYR A N 1
ATOM 1583 C CA . TYR A 1 207 ? 14.508 2.066 14.461 1 96.62 207 TYR A CA 1
ATOM 1584 C C . TYR A 1 207 ? 13.156 1.621 13.914 1 96.62 207 TYR A C 1
ATOM 1586 O O . TYR A 1 207 ? 12.141 2.283 14.148 1 96.62 207 TYR A O 1
ATOM 1594 N N . THR A 1 208 ? 13.109 0.478 13.32 1 97.69 208 THR A N 1
ATOM 1595 C CA . THR A 1 208 ? 11.898 0.005 12.656 1 97.69 208 THR A CA 1
ATOM 1596 C C . THR A 1 208 ? 10.953 -0.656 13.656 1 97.69 208 THR A C 1
ATOM 1598 O O . THR A 1 208 ? 9.914 -1.196 13.281 1 97.69 208 THR A O 1
ATOM 1601 N N . GLN A 1 209 ? 11.328 -0.644 14.938 1 97.88 209 GLN A N 1
ATOM 1602 C CA . GLN A 1 209 ? 10.453 -1.139 15.992 1 97.88 209 GLN A CA 1
ATOM 1603 C C . GLN A 1 209 ? 9.891 0.009 16.828 1 97.88 209 GLN A C 1
ATOM 1605 O O . GLN A 1 209 ? 9.188 -0.219 17.812 1 97.88 209 GLN A O 1
ATOM 1610 N N . ARG A 1 210 ? 10.242 1.175 16.422 1 98.5 210 ARG A N 1
ATOM 1611 C CA . ARG A 1 210 ? 9.703 2.365 17.078 1 98.5 210 ARG A CA 1
ATOM 1612 C C . ARG A 1 210 ? 8.312 2.701 16.547 1 98.5 210 ARG A C 1
ATOM 1614 O O . ARG A 1 210 ? 7.961 2.322 15.43 1 98.5 210 ARG A O 1
ATOM 1621 N N . SER A 1 211 ? 7.488 3.357 17.406 1 98.75 211 SER A N 1
ATOM 1622 C CA . SER A 1 211 ? 6.117 3.676 17.016 1 98.75 211 SER A CA 1
ATOM 1623 C C . SER A 1 211 ? 5.586 4.867 17.812 1 98.75 211 SER A C 1
ATOM 1625 O O . SER A 1 211 ? 6.195 5.289 18.797 1 98.75 211 SER A O 1
ATOM 1627 N N . SER A 1 212 ? 4.574 5.457 17.328 1 98.75 212 SER A N 1
ATOM 1628 C CA . SER A 1 212 ? 3.734 6.406 18.062 1 98.75 212 SER A CA 1
ATOM 1629 C C . SER A 1 212 ? 2.256 6.16 17.781 1 98.75 212 SER A C 1
ATOM 1631 O O . SER A 1 212 ? 1.895 5.648 16.719 1 98.75 212 SER A O 1
ATOM 1633 N N . ALA A 1 213 ? 1.446 6.445 18.766 1 98.75 213 ALA A N 1
ATOM 1634 C CA . ALA A 1 213 ? 0.009 6.27 18.578 1 98.75 213 ALA A CA 1
ATOM 1635 C C . ALA A 1 213 ? -0.776 7.379 19.281 1 98.75 213 ALA A C 1
ATOM 1637 O O . ALA A 1 213 ? -0.27 8.016 20.203 1 98.75 213 ALA A O 1
ATOM 1638 N N . GLU A 1 214 ? -1.902 7.609 18.812 1 98.69 214 GLU A N 1
ATOM 1639 C CA . GLU A 1 214 ? -2.857 8.531 19.438 1 98.69 214 GLU A CA 1
ATOM 1640 C C . GLU A 1 214 ? -4.293 8.07 19.203 1 98.69 214 GLU A C 1
ATOM 1642 O O . GLU A 1 214 ? -4.594 7.449 18.172 1 98.69 214 GLU A O 1
ATOM 1647 N N . TRP A 1 215 ? -5.07 8.312 20.156 1 98.69 215 TRP A N 1
ATOM 1648 C CA . TRP A 1 215 ? -6.508 8.18 19.938 1 98.69 215 TRP A CA 1
ATOM 1649 C C . TRP A 1 215 ? -7.062 9.406 19.203 1 98.69 215 TRP A C 1
ATOM 1651 O O . TRP A 1 215 ? -6.668 10.539 19.5 1 98.69 215 TRP A O 1
ATOM 1661 N N . ILE A 1 216 ? -7.961 9.18 18.297 1 97.88 216 ILE A N 1
ATOM 1662 C CA . ILE A 1 216 ? -8.477 10.258 17.469 1 97.88 216 ILE A CA 1
ATOM 1663 C C . ILE A 1 216 ? -9.977 10.062 17.234 1 97.88 216 ILE A C 1
ATOM 1665 O O . ILE A 1 216 ? -10.438 8.938 17.031 1 97.88 216 ILE A O 1
ATOM 1669 N N . ARG A 1 217 ? -10.727 11.102 17.328 1 96.5 217 ARG A N 1
ATOM 1670 C CA . ARG A 1 217 ? -12.164 11.125 17.078 1 96.5 217 ARG A CA 1
ATOM 1671 C C . ARG A 1 217 ? -12.578 12.422 16.391 1 96.5 217 ARG A C 1
ATOM 1673 O O . ARG A 1 217 ? -12.117 13.5 16.766 1 96.5 217 ARG A O 1
ATOM 1680 N N . ALA A 1 218 ? -13.391 12.289 15.391 1 95.44 218 ALA A N 1
ATOM 1681 C CA . ALA A 1 218 ? -13.836 13.461 14.641 1 95.44 218 ALA A CA 1
ATOM 1682 C C . ALA A 1 218 ? -14.742 14.344 15.492 1 95.44 218 ALA A C 1
ATOM 1684 O O . ALA A 1 218 ? -15.562 13.844 16.266 1 95.44 218 ALA A O 1
ATOM 1685 N N . HIS A 1 219 ? -14.508 15.688 15.273 1 93.88 219 HIS A N 1
ATOM 1686 C CA . HIS A 1 219 ? -15.492 16.609 15.82 1 93.88 219 HIS A CA 1
ATOM 1687 C C . HIS A 1 219 ? -16.75 16.656 14.961 1 93.88 219 HIS A C 1
ATOM 1689 O O . HIS A 1 219 ? -16.672 16.625 13.734 1 93.88 219 HIS A O 1
ATOM 1695 N N . GLY A 1 220 ? -17.875 16.719 15.516 1 87 220 GLY A N 1
ATOM 1696 C CA . GLY A 1 220 ? -19.109 16.891 14.781 1 87 220 GLY A CA 1
ATOM 1697 C C . GLY A 1 220 ? -19.609 15.594 14.164 1 87 220 GLY A C 1
ATOM 1698 O O . GLY A 1 220 ? -18.891 14.594 14.148 1 87 220 GLY A O 1
ATOM 1699 N N . ALA A 1 221 ? -20.734 15.672 13.578 1 85 221 ALA A N 1
ATOM 1700 C CA . ALA A 1 221 ? -21.359 14.492 13 1 85 221 ALA A CA 1
ATOM 1701 C C . ALA A 1 221 ? -20.875 14.25 11.57 1 85 221 ALA A C 1
ATOM 1703 O O . ALA A 1 221 ? -20.656 15.195 10.82 1 85 221 ALA A O 1
ATOM 1704 N N . LEU A 1 222 ? -20.625 13.039 11.195 1 87.38 222 LEU A N 1
ATOM 1705 C CA . LEU A 1 222 ? -20.375 12.578 9.836 1 87.38 222 LEU A CA 1
ATOM 1706 C C . LEU A 1 222 ? -21.656 12.008 9.219 1 87.38 222 LEU A C 1
ATOM 1708 O O . LEU A 1 222 ? -22.125 10.938 9.617 1 87.38 222 LEU A O 1
ATOM 1712 N N . GLU A 1 223 ? -22.188 12.688 8.328 1 83.94 223 GLU A N 1
ATOM 1713 C CA . GLU A 1 223 ? -23.578 12.531 7.895 1 83.94 223 GLU A CA 1
ATOM 1714 C C . GLU A 1 223 ? -23.766 11.234 7.117 1 83.94 223 GLU A C 1
ATOM 1716 O O . GLU A 1 223 ? -24.797 10.562 7.262 1 83.94 223 GLU A O 1
ATOM 1721 N N . ASP A 1 224 ? -22.922 10.945 6.219 1 89.88 224 ASP A N 1
ATOM 1722 C CA . ASP A 1 224 ? -23.047 9.742 5.395 1 89.88 224 ASP A CA 1
ATOM 1723 C C . ASP A 1 224 ? -21.703 9.047 5.219 1 89.88 224 ASP A C 1
ATOM 1725 O O . ASP A 1 224 ? -20.688 9.492 5.766 1 89.88 224 ASP A O 1
ATOM 1729 N N . GLU A 1 225 ? -21.703 7.914 4.531 1 92.12 225 GLU A N 1
ATOM 1730 C CA . GLU A 1 225 ? -20.5 7.094 4.395 1 92.12 225 GLU A CA 1
ATOM 1731 C C . GLU A 1 225 ? -19.391 7.855 3.682 1 92.12 225 GLU A C 1
ATOM 1733 O O . GLU A 1 225 ? -18.219 7.707 4.02 1 92.12 225 GLU A O 1
ATOM 1738 N N . ALA A 1 226 ? -19.812 8.641 2.709 1 94.44 226 ALA A N 1
ATOM 1739 C CA . ALA A 1 226 ? -18.828 9.438 1.983 1 94.44 2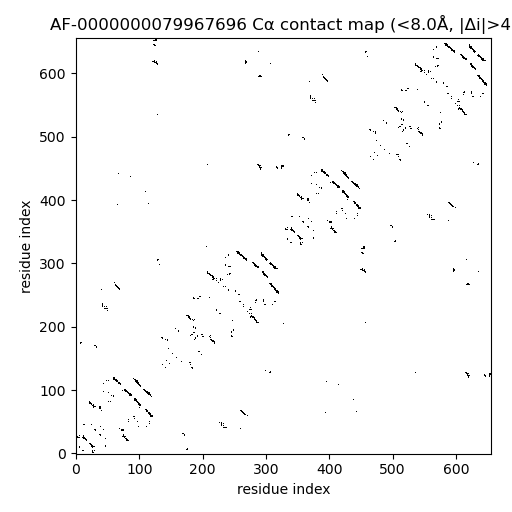26 ALA A CA 1
ATOM 1740 C C . ALA A 1 226 ? -18.062 10.367 2.928 1 94.44 226 ALA A C 1
ATOM 1742 O O . ALA A 1 226 ? -16.844 10.477 2.848 1 94.44 226 ALA A O 1
ATOM 1743 N N . ASP A 1 227 ? -18.766 10.992 3.844 1 93.31 227 ASP A N 1
ATOM 1744 C CA . ASP A 1 227 ? -18.156 11.859 4.84 1 93.31 227 ASP A CA 1
ATOM 1745 C C . ASP A 1 227 ? -17.234 11.062 5.773 1 93.31 227 ASP A C 1
ATOM 1747 O O . ASP A 1 227 ? -16.141 11.516 6.113 1 93.31 227 ASP A O 1
ATOM 1751 N N . VAL A 1 228 ? -17.703 9.961 6.168 1 93.62 228 VAL A N 1
ATOM 1752 C CA . VAL A 1 228 ? -16.938 9.109 7.07 1 93.62 228 VAL A CA 1
ATOM 1753 C C . VAL A 1 228 ? -15.625 8.711 6.41 1 93.62 228 VAL A C 1
ATOM 1755 O O . VAL A 1 228 ? -14.555 8.844 7.016 1 93.62 228 VAL A O 1
ATOM 1758 N N . MET A 1 229 ? -15.703 8.281 5.184 1 95.44 229 MET A N 1
ATOM 1759 C CA . MET A 1 229 ? -14.508 7.805 4.484 1 95.44 229 MET A CA 1
ATOM 1760 C C . MET A 1 229 ? -13.57 8.961 4.176 1 95.44 229 MET A C 1
ATOM 1762 O O . MET A 1 229 ? -12.344 8.812 4.246 1 95.44 229 MET A O 1
ATOM 1766 N N . ALA A 1 230 ? -14.133 10.102 3.801 1 96.06 230 ALA A N 1
ATOM 1767 C CA . ALA A 1 230 ? -13.305 11.281 3.561 1 96.06 230 ALA A CA 1
ATOM 1768 C C . ALA A 1 230 ? -12.586 11.711 4.836 1 96.06 230 ALA A C 1
ATOM 1770 O O . ALA A 1 230 ? -11.398 12.055 4.801 1 96.06 230 ALA A O 1
ATOM 1771 N N . ASN A 1 231 ? -13.328 11.719 5.918 1 95.31 231 ASN A N 1
ATOM 1772 C CA . ASN A 1 231 ? -12.758 12.047 7.219 1 95.31 231 ASN A CA 1
ATOM 1773 C C . ASN A 1 231 ? -11.633 11.086 7.598 1 95.31 231 ASN A C 1
ATOM 1775 O O . ASN A 1 231 ? -10.57 11.516 8.047 1 95.31 231 ASN A O 1
ATOM 1779 N N . LEU A 1 232 ? -11.867 9.844 7.402 1 96.06 232 LEU A N 1
ATOM 1780 C CA . LEU A 1 232 ? -10.875 8.812 7.676 1 96.06 232 LEU A CA 1
ATOM 1781 C C . LEU A 1 232 ? -9.641 9 6.801 1 96.06 232 LEU A C 1
ATOM 1783 O O . LEU A 1 232 ? -8.508 8.922 7.293 1 96.06 232 LEU A O 1
ATOM 1787 N N . ALA A 1 233 ? -9.859 9.242 5.547 1 97.06 233 ALA A N 1
ATOM 1788 C CA . ALA A 1 233 ? -8.75 9.445 4.613 1 97.06 233 ALA A CA 1
ATOM 1789 C C . ALA A 1 233 ? -7.867 10.609 5.062 1 97.06 233 ALA A C 1
ATOM 1791 O O . ALA A 1 233 ? -6.637 10.508 5.023 1 97.06 233 ALA A O 1
ATOM 1792 N N . PHE A 1 234 ? -8.477 11.703 5.484 1 97 234 PHE A N 1
ATOM 1793 C CA . PHE A 1 234 ? -7.758 12.852 6.008 1 97 234 PHE A CA 1
ATOM 1794 C C . PHE A 1 234 ? -6.871 12.453 7.18 1 97 234 PHE A C 1
ATOM 1796 O O . PHE A 1 234 ? -5.672 12.734 7.188 1 97 234 PHE A O 1
ATOM 1803 N N . ALA A 1 235 ? -7.426 11.773 8.094 1 97 235 ALA A N 1
ATOM 1804 C CA . ALA A 1 235 ? -6.758 11.422 9.344 1 97 235 ALA A CA 1
ATOM 1805 C C . ALA A 1 235 ? -5.613 10.445 9.102 1 97 235 ALA A C 1
ATOM 1807 O O . ALA A 1 235 ? -4.59 10.492 9.789 1 97 235 ALA A O 1
ATOM 1808 N N . MET A 1 236 ? -5.793 9.555 8.164 1 97.75 236 MET A N 1
ATOM 1809 C CA . MET A 1 236 ? -4.805 8.5 7.93 1 97.75 236 MET A CA 1
ATOM 1810 C C . MET A 1 236 ? -3.539 9.078 7.305 1 97.75 236 MET A C 1
ATOM 1812 O O . MET A 1 236 ? -2.469 8.477 7.398 1 97.75 236 MET A O 1
ATOM 1816 N N . ASP A 1 237 ? -3.658 10.227 6.727 1 97.81 237 ASP A N 1
ATOM 1817 C CA . ASP A 1 237 ? -2.5 10.867 6.105 1 97.81 237 ASP A CA 1
ATOM 1818 C C . ASP A 1 237 ? -1.652 11.594 7.148 1 97.81 237 ASP A C 1
ATOM 1820 O O . ASP A 1 237 ? -0.497 11.93 6.891 1 97.81 237 ASP A O 1
ATOM 1824 N N . LEU A 1 238 ? -2.119 11.82 8.305 1 96.69 238 LEU A N 1
ATOM 1825 C CA . LEU A 1 238 ? -1.425 12.586 9.336 1 96.69 238 LEU A CA 1
ATOM 1826 C C . LEU A 1 238 ? -0.111 11.914 9.719 1 96.69 238 LEU A C 1
ATOM 1828 O O . LEU A 1 238 ? -0.081 10.711 9.992 1 96.69 238 LEU A O 1
ATOM 1832 N N . GLN A 1 239 ? 0.976 12.68 9.695 1 95 239 GLN A N 1
ATOM 1833 C CA . GLN A 1 239 ? 2.238 12.43 10.383 1 95 239 GLN A CA 1
ATOM 1834 C C . GLN A 1 239 ? 3.078 11.398 9.633 1 95 239 GLN A C 1
ATOM 1836 O O . GLN A 1 239 ? 4.246 11.188 9.961 1 95 239 GLN A O 1
ATOM 1841 N N . LEU A 1 240 ? 2.617 10.727 8.578 1 96.69 240 LEU A N 1
ATOM 1842 C CA . LEU A 1 240 ? 3.307 9.602 7.961 1 96.69 240 LEU A CA 1
ATOM 1843 C C . LEU A 1 240 ? 4.621 10.047 7.328 1 96.69 240 LEU A C 1
ATOM 1845 O O . LEU A 1 240 ? 5.645 9.367 7.473 1 96.69 240 LEU A O 1
ATOM 1849 N N . SER A 1 241 ? 4.598 11.188 6.699 1 93.62 241 SER A N 1
ATOM 1850 C CA . SER A 1 241 ? 5.785 11.594 5.957 1 93.62 241 SER A CA 1
ATOM 1851 C C . SER A 1 241 ? 6.898 12.039 6.902 1 93.62 241 SER A C 1
ATOM 1853 O O . SER A 1 241 ? 8.086 11.891 6.59 1 93.62 241 SER A O 1
ATOM 1855 N N . PHE A 1 242 ? 6.582 12.555 8.031 1 92.56 242 PHE A N 1
ATOM 1856 C CA . PHE A 1 242 ? 7.668 13.102 8.836 1 92.56 242 PHE A CA 1
ATOM 1857 C C . PHE A 1 242 ? 7.953 12.211 10.039 1 92.56 242 PHE A C 1
ATOM 1859 O O . PHE A 1 242 ? 8.906 12.445 10.781 1 92.56 242 PHE A O 1
ATOM 1866 N N . ALA A 1 243 ? 7.168 11.125 10.242 1 96.31 243 ALA A N 1
ATOM 1867 C CA . ALA A 1 243 ? 7.359 10.234 11.383 1 96.31 243 ALA A CA 1
ATOM 1868 C C . ALA A 1 243 ? 8.789 9.695 11.43 1 96.31 243 ALA A C 1
ATOM 1870 O O . ALA A 1 243 ? 9.422 9.711 12.484 1 96.31 243 ALA A O 1
ATOM 1871 N N . PRO A 1 244 ? 9.344 9.258 10.305 1 96.19 244 PRO A N 1
ATOM 1872 C CA . PRO A 1 244 ? 10.719 8.758 10.367 1 96.19 244 PRO A CA 1
ATOM 1873 C C . PRO A 1 244 ? 11.703 9.797 10.891 1 96.19 244 PRO A C 1
ATOM 1875 O O . PRO A 1 244 ? 12.648 9.453 11.602 1 96.19 244 PRO A O 1
ATOM 1878 N N . LEU A 1 245 ? 11.461 11.008 10.539 1 94.19 245 LEU A N 1
ATOM 1879 C CA . LEU A 1 245 ? 12.328 12.086 11 1 94.19 245 LEU A CA 1
ATOM 1880 C C . LEU A 1 245 ? 12.242 12.25 12.516 1 94.19 245 LEU A C 1
ATOM 1882 O O . LEU A 1 245 ? 13.266 12.312 13.195 1 94.19 245 LEU A O 1
ATOM 1886 N N . ALA A 1 246 ? 11.039 12.281 13 1 95.19 246 ALA A N 1
ATOM 1887 C CA . ALA A 1 246 ? 10.812 12.414 14.438 1 95.19 246 ALA A CA 1
ATOM 1888 C C . ALA A 1 246 ? 11.406 11.227 15.203 1 95.19 246 ALA A C 1
ATOM 1890 O O . ALA A 1 246 ? 11.992 11.398 16.266 1 95.19 246 ALA A O 1
ATOM 1891 N N . PHE A 1 247 ? 11.305 10.023 14.633 1 97.25 247 PHE A N 1
ATOM 1892 C CA . PHE A 1 247 ? 11.812 8.812 15.266 1 97.25 247 PHE A CA 1
ATOM 1893 C C . PHE A 1 247 ? 13.336 8.852 15.359 1 97.25 247 PHE A C 1
ATOM 1895 O O . PHE A 1 247 ? 13.93 8.141 16.172 1 97.25 247 PHE A O 1
ATOM 1902 N N . ALA A 1 248 ? 13.922 9.68 14.523 1 94.44 248 ALA A N 1
ATOM 1903 C CA . ALA A 1 248 ? 15.375 9.781 14.469 1 94.44 248 ALA A CA 1
ATOM 1904 C C . ALA A 1 248 ? 15.875 10.984 15.258 1 94.44 248 ALA A C 1
ATOM 1906 O O . ALA A 1 248 ? 17.031 11.383 15.133 1 94.44 248 ALA A O 1
ATOM 1907 N N . HIS A 1 249 ? 15.039 11.648 16.031 1 94.62 249 HIS A N 1
ATOM 1908 C CA . HIS A 1 249 ? 15.391 12.844 16.781 1 94.62 249 HIS A CA 1
ATOM 1909 C C . HIS A 1 249 ? 15.875 13.961 15.867 1 94.62 249 HIS A C 1
ATOM 1911 O O . HIS A 1 249 ? 16.875 14.609 16.156 1 94.62 249 HIS A O 1
ATOM 1917 N N . ARG A 1 250 ? 15.172 14.031 14.773 1 91.06 250 ARG A N 1
ATOM 1918 C CA . ARG A 1 250 ? 15.422 15.102 13.812 1 91.06 250 ARG A CA 1
ATOM 1919 C C . ARG A 1 250 ? 14.148 15.898 13.539 1 91.06 250 ARG A C 1
ATOM 1921 O O . ARG A 1 250 ? 13.047 15.445 13.859 1 91.06 250 ARG A O 1
ATOM 1928 N N . THR A 1 251 ? 14.328 17.078 13.031 1 88.5 251 THR A N 1
ATOM 1929 C CA . THR A 1 251 ? 13.195 17.953 12.742 1 88.5 251 THR A CA 1
ATOM 1930 C C . THR A 1 251 ? 13.172 18.344 11.266 1 88.5 251 THR A C 1
ATOM 1932 O O . THR A 1 251 ? 14.102 18.031 10.523 1 88.5 251 THR A O 1
ATOM 1935 N N . LEU A 1 252 ? 12.109 19 10.852 1 85.19 252 LEU A N 1
ATOM 1936 C CA . LEU A 1 252 ? 11.977 19.484 9.484 1 85.19 252 LEU A CA 1
ATOM 1937 C C . LEU A 1 252 ? 13.062 20.5 9.148 1 85.19 252 LEU A C 1
ATOM 1939 O O . LEU A 1 252 ? 13.391 20.703 7.977 1 85.19 252 LEU A O 1
ATOM 1943 N N . GLY A 1 253 ? 13.625 21.109 10.18 1 83.25 253 GLY A N 1
ATOM 1944 C CA . GLY A 1 253 ? 14.742 22.016 9.977 1 83.25 253 GLY A CA 1
ATOM 1945 C C . GLY A 1 253 ? 16.016 21.328 9.539 1 83.25 253 GLY A C 1
ATOM 1946 O O . GLY A 1 253 ? 16.922 21.969 9.008 1 83.25 253 GLY A O 1
ATOM 1947 N N . ASP A 1 254 ? 16.062 20.016 9.695 1 83.69 254 ASP A N 1
ATOM 1948 C CA . ASP A 1 254 ? 17.266 19.234 9.398 1 83.69 254 ASP A CA 1
ATOM 1949 C C . ASP A 1 254 ? 17.281 18.75 7.953 1 83.69 254 ASP A C 1
ATOM 1951 O O . ASP A 1 254 ? 18.266 18.172 7.492 1 83.69 254 ASP A O 1
ATOM 1955 N N . VAL A 1 255 ? 16.188 19.031 7.219 1 86.44 255 VAL A N 1
ATOM 1956 C CA . VAL A 1 255 ? 16.094 18.438 5.891 1 86.44 255 VAL A CA 1
ATOM 1957 C C . VAL A 1 255 ? 15.727 19.5 4.867 1 86.44 255 VAL A C 1
ATOM 1959 O O . VAL A 1 255 ? 15.203 20.562 5.23 1 86.44 255 VAL A O 1
ATOM 1962 N N . ALA A 1 256 ? 16.094 19.203 3.621 1 86.06 256 ALA A N 1
ATOM 1963 C CA . ALA A 1 256 ? 15.75 20.109 2.531 1 86.06 256 ALA A CA 1
ATOM 1964 C C . ALA A 1 256 ? 14.273 20.016 2.176 1 86.06 256 ALA A C 1
ATOM 1966 O O . ALA A 1 256 ? 13.648 21.016 1.805 1 86.06 256 ALA A O 1
ATOM 1967 N N . SER A 1 257 ? 13.797 18.797 2.314 1 86.56 257 SER A N 1
ATOM 1968 C CA . SER A 1 257 ? 12.383 18.609 2.012 1 86.56 257 SER A CA 1
ATOM 1969 C C . SER A 1 257 ? 11.852 17.328 2.648 1 86.56 257 SER A C 1
ATOM 1971 O O . SER A 1 257 ? 12.617 16.375 2.883 1 86.56 257 SER A O 1
ATOM 1973 N N . CYS A 1 258 ? 10.656 17.344 2.994 1 90.88 258 CYS A N 1
ATOM 1974 C CA . CYS A 1 258 ? 9.875 16.234 3.521 1 90.88 258 CYS A CA 1
ATOM 1975 C C . CYS A 1 258 ? 8.438 16.281 3.023 1 90.88 258 CYS A C 1
ATOM 1977 O O . CYS A 1 258 ? 7.699 17.219 3.344 1 90.88 258 CYS A O 1
ATOM 1979 N N . SER A 1 259 ? 8.102 15.328 2.178 1 92.94 259 SER A N 1
ATOM 1980 C CA . SER A 1 259 ? 6.758 15.352 1.599 1 92.94 259 SER A CA 1
ATOM 1981 C C . SER A 1 259 ? 6.285 13.945 1.249 1 92.94 259 SER A C 1
ATOM 1983 O O . SER A 1 259 ? 7.102 13.047 1.026 1 92.94 259 SER A O 1
ATOM 1985 N N . SER A 1 260 ? 4.984 13.789 1.288 1 96.31 260 SER A N 1
ATOM 1986 C CA . SER A 1 260 ? 4.402 12.531 0.833 1 96.31 260 SER A CA 1
ATOM 1987 C C . SER A 1 260 ? 4.512 12.383 -0.681 1 96.31 260 SER A C 1
ATOM 1989 O O . SER A 1 260 ? 4.324 13.359 -1.417 1 96.31 260 SER A O 1
ATOM 1991 N N . LEU A 1 261 ? 4.785 11.195 -1.155 1 97.44 261 LEU A N 1
ATOM 1992 C CA . LEU A 1 261 ? 4.895 10.938 -2.586 1 97.44 261 LEU A CA 1
ATOM 1993 C C . LEU A 1 261 ? 3.705 10.125 -3.084 1 97.44 261 LEU A C 1
ATOM 1995 O O . LEU A 1 261 ? 3.18 10.391 -4.172 1 97.44 261 LEU A O 1
ATOM 1999 N N . GLU A 1 262 ? 3.363 9.133 -2.383 1 98.44 262 GLU A N 1
ATOM 2000 C CA . GLU A 1 262 ? 2.227 8.289 -2.746 1 98.44 262 GLU A CA 1
ATOM 2001 C C . GLU A 1 262 ? 1.623 7.613 -1.519 1 98.44 262 GLU A C 1
ATOM 2003 O O . GLU A 1 262 ? 2.189 7.68 -0.426 1 98.44 262 GLU A O 1
ATOM 2008 N N . PHE A 1 263 ? 0.437 7.082 -1.694 1 98.81 263 PHE A N 1
ATOM 2009 C CA . PHE A 1 263 ? -0.261 6.445 -0.584 1 98.81 263 PHE A CA 1
ATOM 2010 C C . PHE A 1 263 ? -1.123 5.289 -1.078 1 98.81 263 PHE A C 1
ATOM 2012 O O . PHE A 1 263 ? -1.525 5.262 -2.242 1 98.81 263 PHE A O 1
ATOM 2019 N N . ALA A 1 264 ? -1.339 4.348 -0.215 1 98.88 264 ALA A N 1
ATOM 2020 C CA . ALA A 1 264 ? -2.361 3.314 -0.356 1 98.88 264 ALA A CA 1
ATOM 2021 C C . ALA A 1 264 ? -3.227 3.223 0.898 1 98.88 264 ALA A C 1
ATOM 2023 O O . ALA A 1 264 ? -2.756 2.789 1.953 1 98.88 264 ALA A O 1
ATOM 2024 N N . LEU A 1 265 ? -4.441 3.666 0.763 1 98.31 265 LEU A N 1
ATOM 2025 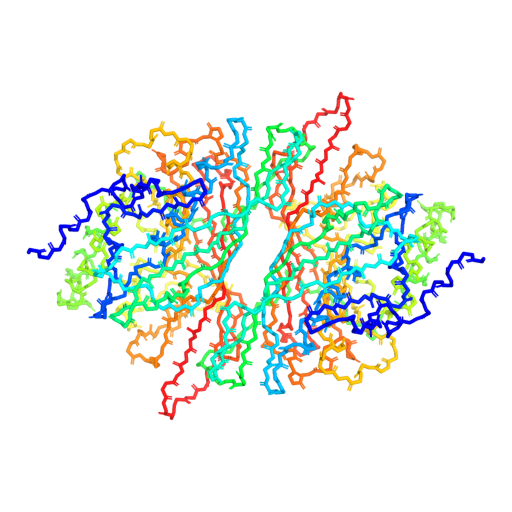C CA . LEU A 1 265 ? -5.414 3.57 1.844 1 98.31 265 LEU A CA 1
ATOM 2026 C C . LEU A 1 265 ? -6.344 2.379 1.632 1 98.31 265 LEU A C 1
ATOM 2028 O O . LEU A 1 265 ? -6.969 2.252 0.575 1 98.31 265 LEU A O 1
ATOM 2032 N N . ARG A 1 266 ? -6.402 1.539 2.592 1 97.44 266 ARG A N 1
ATOM 2033 C CA . ARG A 1 266 ? -7.258 0.358 2.566 1 97.44 266 ARG A CA 1
ATOM 2034 C C . ARG A 1 266 ? -8.227 0.358 3.746 1 97.44 266 ARG A C 1
ATOM 2036 O O . ARG A 1 266 ? -7.828 0.63 4.879 1 97.44 266 ARG A O 1
ATOM 2043 N N . ILE A 1 267 ? -9.453 -0.007 3.441 1 95.69 267 ILE A N 1
ATOM 2044 C CA . ILE A 1 267 ? -10.516 0.022 4.445 1 95.69 267 ILE A CA 1
ATOM 2045 C C . ILE A 1 267 ? -11.023 -1.396 4.703 1 95.69 267 ILE A C 1
ATOM 2047 O O . ILE A 1 267 ? -11.281 -2.148 3.762 1 95.69 267 ILE A O 1
ATOM 2051 N N . PHE A 1 268 ? -11.133 -2.01 5.934 1 90.12 268 PHE A N 1
ATOM 2052 C CA . PHE A 1 268 ? -11.5 -3.377 6.281 1 90.12 268 PHE A CA 1
ATOM 2053 C C . PHE A 1 268 ? -12.836 -3.406 7.012 1 90.12 268 PHE A C 1
ATOM 2055 O O . PHE A 1 268 ? -13.484 -4.453 7.09 1 90.12 268 PHE A O 1
ATOM 2062 N N . GLY A 1 269 ? -13.445 -2.662 7.492 1 69.12 269 GLY A N 1
ATOM 2063 C CA . GLY A 1 269 ? -14.656 -2.848 8.281 1 69.12 269 GLY A CA 1
ATOM 2064 C C . GLY A 1 269 ? -15.281 -1.54 8.727 1 69.12 269 GLY A C 1
ATOM 2065 O O . GLY A 1 269 ? -16.062 -1.515 9.68 1 69.12 269 GLY A O 1
ATOM 2066 N N . ALA A 1 270 ? -14.641 -0.519 8.305 1 54.75 270 ALA A N 1
ATOM 2067 C CA . ALA A 1 270 ? -15.148 0.752 8.82 1 54.75 270 ALA A CA 1
ATOM 2068 C C . ALA A 1 270 ? -16.594 0.991 8.367 1 54.75 270 ALA A C 1
ATOM 2070 O O . ALA A 1 270 ? -17.297 1.823 8.945 1 54.75 270 ALA A O 1
ATOM 2071 N N . ALA A 1 271 ? -16.953 0.251 7.195 1 50.41 271 ALA A N 1
ATOM 2072 C CA . ALA A 1 271 ? -18.172 0.771 6.602 1 50.41 271 ALA A CA 1
ATOM 2073 C C . ALA A 1 271 ? -19.312 0.804 7.625 1 50.41 271 ALA A C 1
ATOM 2075 O O . ALA A 1 271 ? -20.062 1.775 7.691 1 50.41 271 ALA A O 1
ATOM 2076 N N . GLY A 1 272 ? -19.609 -0.416 8.078 1 50.19 272 GLY A N 1
ATOM 2077 C CA . GLY A 1 272 ? -20.812 -0.303 8.891 1 50.19 272 GLY A CA 1
ATOM 2078 C C . GLY A 1 272 ? -20.594 0.481 10.172 1 50.19 272 GLY A C 1
ATOM 2079 O O . GLY A 1 272 ? -21.547 0.722 10.93 1 50.19 272 GLY A O 1
ATOM 2080 N N . GLY A 1 273 ? -19.297 0.883 10.414 1 52.88 273 GLY A N 1
ATOM 2081 C CA . GLY A 1 273 ? -19.078 1.582 11.672 1 52.88 273 GLY A CA 1
ATOM 2082 C C . GLY A 1 273 ? -18.766 3.057 11.484 1 52.88 273 GLY A C 1
ATOM 2083 O O . GLY A 1 273 ? -18.641 3.535 10.359 1 52.88 273 GLY A O 1
ATOM 2084 N N . THR A 1 274 ? -18.859 3.889 12.633 1 60.16 274 THR A N 1
ATOM 2085 C CA . THR A 1 274 ? -18.844 5.34 12.758 1 60.16 274 THR A CA 1
ATOM 2086 C C . THR A 1 274 ? -17.484 5.898 12.352 1 60.16 274 THR A C 1
ATOM 2088 O O . THR A 1 274 ? -17.328 7.109 12.172 1 60.16 274 THR A O 1
ATOM 2091 N N . GLY A 1 275 ? -16.469 4.77 11.664 1 76.56 275 GLY A N 1
ATOM 2092 C CA . GLY A 1 275 ? -15.188 5.398 11.391 1 76.56 275 GLY A CA 1
ATOM 2093 C C . GLY A 1 275 ? -14.68 6.238 12.547 1 76.56 275 GLY A C 1
ATOM 2094 O O . GLY A 1 275 ? -14.625 5.77 13.688 1 76.56 275 GLY A O 1
ATOM 2095 N N . LEU A 1 276 ? -14.219 7.387 12.297 1 90.88 276 LEU A N 1
ATOM 2096 C CA . LEU A 1 276 ? -13.648 8.258 13.32 1 90.88 276 LEU A CA 1
ATOM 2097 C C . LEU A 1 276 ? -14.734 9.07 14.016 1 90.88 276 LEU A C 1
ATOM 2099 O O . LEU A 1 276 ? -14.438 9.969 14.805 1 90.88 276 LEU A O 1
ATOM 2103 N N . GLY A 1 277 ? -16.031 8.656 13.68 1 90.94 277 GLY A N 1
ATOM 2104 C CA . GLY A 1 277 ? -17.094 9.133 14.555 1 90.94 277 GLY A CA 1
ATOM 2105 C C . GLY A 1 277 ? -16.969 8.602 15.969 1 90.94 277 GLY A C 1
ATOM 2106 O O . GLY A 1 277 ? -17.531 9.188 16.906 1 90.94 277 GLY A O 1
ATOM 2107 N N . GLU A 1 278 ? -16.328 7.527 16.094 1 92.31 278 GLU A N 1
ATOM 2108 C CA . GLU A 1 278 ? -15.914 6.938 17.375 1 92.31 278 GLU A CA 1
ATOM 2109 C C . GLU A 1 278 ? -14.398 7.016 17.547 1 92.31 278 GLU A C 1
ATOM 2111 O O . GLU A 1 278 ? -13.672 7.305 16.594 1 92.31 278 GLU A O 1
ATOM 2116 N N . TRP A 1 279 ? -14.016 6.793 18.828 1 95.88 279 TRP A N 1
ATOM 2117 C CA . TRP A 1 279 ? -12.578 6.832 19.109 1 95.88 279 TRP A CA 1
ATOM 2118 C C . TRP A 1 279 ? -11.859 5.703 18.375 1 95.88 279 TRP A C 1
ATOM 2120 O O . TRP A 1 279 ? -12.266 4.543 18.453 1 95.88 279 TRP A O 1
ATOM 2130 N N . GLY A 1 280 ? -10.852 6.066 17.656 1 96.5 280 GLY A N 1
ATOM 2131 C CA . GLY A 1 280 ? -9.938 5.109 17.047 1 96.5 280 GLY A CA 1
ATOM 2132 C C . GLY A 1 280 ? -8.508 5.27 17.516 1 96.5 280 GLY A C 1
ATOM 2133 O O . GLY A 1 280 ? -8.039 6.391 17.719 1 96.5 280 GLY A O 1
ATOM 2134 N N . LEU A 1 281 ? -7.84 4.152 17.719 1 98.25 281 LEU A N 1
ATOM 2135 C CA . LEU A 1 281 ? -6.406 4.176 18.016 1 98.25 281 LEU A CA 1
ATOM 2136 C C . LEU A 1 281 ? -5.598 4.121 16.719 1 98.25 281 LEU A C 1
ATOM 2138 O O . LEU A 1 281 ? -5.602 3.105 16.016 1 98.25 281 LEU A O 1
ATOM 2142 N N . ARG A 1 282 ? -4.953 5.176 16.406 1 98.44 282 ARG A N 1
ATOM 2143 C CA . ARG A 1 282 ? -4.125 5.258 15.219 1 98.44 282 ARG A CA 1
ATOM 2144 C C . ARG A 1 282 ? -2.645 5.148 15.57 1 98.44 282 ARG A C 1
ATOM 2146 O O . ARG A 1 282 ? -2.139 5.91 16.406 1 98.44 282 ARG A O 1
ATOM 2153 N N . GLU A 1 283 ? -1.934 4.238 14.953 1 98.88 283 GLU A N 1
ATOM 2154 C CA . GLU A 1 283 ? -0.509 4.02 15.18 1 98.88 283 GLU A CA 1
ATOM 2155 C C . GLU A 1 283 ? 0.3 4.262 13.914 1 98.88 283 GLU A C 1
ATOM 2157 O O . GLU A 1 283 ? -0.133 3.898 12.812 1 98.88 283 GLU A O 1
ATOM 2162 N N . VAL A 1 284 ? 1.45 4.871 14.094 1 98.81 284 VAL A N 1
ATOM 2163 C CA . VAL A 1 284 ? 2.363 5.117 12.984 1 98.81 284 VAL A CA 1
ATOM 2164 C C . VAL A 1 284 ? 3.689 4.402 13.234 1 98.81 284 VAL A C 1
ATOM 2166 O O . VAL A 1 284 ? 4.219 4.438 14.344 1 98.81 284 VAL A O 1
ATOM 2169 N N . VAL A 1 285 ? 4.223 3.723 12.211 1 98.75 285 VAL A N 1
ATOM 2170 C CA . VAL A 1 285 ? 5.523 3.061 12.227 1 98.75 285 VAL A CA 1
ATOM 2171 C C . VAL A 1 285 ? 6.258 3.336 10.914 1 98.75 285 VAL A C 1
ATOM 2173 O O . VAL A 1 285 ? 5.676 3.879 9.977 1 98.75 285 VAL A O 1
ATOM 2176 N N . THR A 1 286 ? 7.52 3.049 10.852 1 98.44 286 THR A N 1
ATOM 2177 C CA . THR A 1 286 ? 8.289 3.152 9.617 1 98.44 286 THR A CA 1
ATOM 2178 C C . THR A 1 286 ? 9.016 1.842 9.32 1 98.44 286 THR A C 1
ATOM 2180 O O . THR A 1 286 ? 9.414 1.125 10.242 1 98.44 286 THR A O 1
ATOM 2183 N N . HIS A 1 287 ? 9.219 1.542 8 1 98.12 287 HIS A N 1
ATOM 2184 C CA . HIS A 1 287 ? 9.727 0.225 7.633 1 98.12 287 HIS A CA 1
ATOM 2185 C C . HIS A 1 287 ? 11.055 0.331 6.895 1 98.12 287 HIS A C 1
ATOM 2187 O O . HIS A 1 287 ? 11.93 -0.525 7.055 1 98.12 287 HIS A O 1
ATOM 2193 N N . VAL A 1 288 ? 11.133 1.354 6.023 1 96.69 288 VAL A N 1
ATOM 2194 C CA . VAL A 1 288 ? 12.312 1.432 5.172 1 96.69 288 VAL A CA 1
ATOM 2195 C C . VAL A 1 288 ? 12.672 2.895 4.914 1 96.69 288 VAL A C 1
ATOM 2197 O O . VAL A 1 288 ? 11.789 3.74 4.766 1 96.69 288 VAL A O 1
ATOM 2200 N N . GLY A 1 289 ? 13.883 3.213 4.953 1 94.06 289 GLY A N 1
ATOM 2201 C CA . GLY A 1 289 ? 14.469 4.43 4.406 1 94.06 289 GLY A CA 1
ATOM 2202 C C . GLY A 1 289 ? 15.602 4.16 3.434 1 94.06 289 GLY A C 1
ATOM 2203 O O . GLY A 1 289 ? 16.562 3.473 3.77 1 94.06 289 GLY A O 1
ATOM 2204 N N . GLU A 1 290 ? 15.398 4.617 2.248 1 90.44 290 GLU A N 1
ATOM 2205 C CA . GLU A 1 290 ? 16.391 4.391 1.21 1 90.44 290 GLU A CA 1
ATOM 2206 C C . GLU A 1 290 ? 16.219 5.367 0.053 1 90.44 290 GLU A C 1
ATOM 2208 O O . GLU A 1 290 ? 15.102 5.691 -0.332 1 90.44 290 GLU A O 1
ATOM 2213 N N . GLY A 1 291 ? 17.312 5.84 -0.54 1 84.62 291 GLY A N 1
ATOM 2214 C CA . GLY A 1 291 ? 17.281 6.629 -1.76 1 84.62 291 GLY A CA 1
ATOM 2215 C C . GLY A 1 291 ? 16.5 7.93 -1.61 1 84.62 291 GLY A C 1
ATOM 2216 O O . GLY A 1 291 ? 15.781 8.336 -2.521 1 84.62 291 GLY A O 1
ATOM 2217 N N . GLY A 1 292 ? 16.578 8.484 -0.454 1 88.88 292 GLY A N 1
ATOM 2218 C CA . GLY A 1 292 ? 15.883 9.75 -0.235 1 88.88 292 GLY A CA 1
ATOM 2219 C C . GLY A 1 292 ? 14.398 9.578 0.017 1 88.88 292 GLY A C 1
ATOM 2220 O O . GLY A 1 292 ? 13.641 10.547 -0.002 1 88.88 292 GLY A O 1
ATOM 2221 N N . ARG A 1 293 ? 14 8.328 0.185 1 93.62 293 ARG A N 1
ATOM 2222 C CA . ARG A 1 293 ? 12.594 8.055 0.44 1 93.62 293 ARG A CA 1
ATOM 2223 C C . ARG A 1 293 ? 12.414 7.266 1.731 1 93.62 293 ARG A C 1
ATOM 2225 O O . ARG A 1 293 ? 13.344 6.59 2.186 1 93.62 293 ARG A O 1
ATOM 2232 N N . THR A 1 294 ? 11.328 7.469 2.35 1 96.06 294 THR A N 1
ATOM 2233 C CA . THR A 1 294 ? 10.938 6.68 3.514 1 96.06 294 THR A CA 1
ATOM 2234 C C . THR A 1 294 ? 9.617 5.965 3.256 1 96.06 294 THR A C 1
ATOM 2236 O O . THR A 1 294 ? 8.812 6.402 2.43 1 96.06 294 THR A O 1
ATOM 2239 N N . TYR A 1 295 ? 9.508 4.863 3.871 1 98.12 295 TYR A N 1
ATOM 2240 C CA . TYR A 1 295 ? 8.297 4.059 3.775 1 98.12 295 TYR A CA 1
ATOM 2241 C C . TYR A 1 295 ? 7.688 3.824 5.152 1 98.12 295 TYR A C 1
ATOM 2243 O O . TYR A 1 295 ? 8.266 3.113 5.98 1 98.12 295 TYR A O 1
ATOM 2251 N N . SER A 1 296 ? 6.469 4.438 5.379 1 98.62 296 SER A N 1
ATOM 2252 C CA . SER A 1 296 ? 5.801 4.406 6.676 1 98.62 296 SER A CA 1
ATOM 2253 C C . SER A 1 296 ? 4.383 3.855 6.555 1 98.62 296 SER A C 1
ATOM 2255 O O . SER A 1 296 ? 3.863 3.701 5.449 1 98.62 296 SER A O 1
ATOM 2257 N N . GLU A 1 297 ? 3.83 3.535 7.695 1 98.75 297 GLU A N 1
ATOM 2258 C CA . GLU A 1 297 ? 2.514 2.908 7.77 1 98.75 297 GLU A CA 1
ATOM 2259 C C . GLU A 1 297 ? 1.726 3.418 8.977 1 98.75 297 GLU A C 1
ATOM 2261 O O . GLU A 1 297 ? 2.285 3.602 10.055 1 98.75 297 GLU A O 1
ATOM 2266 N N . ALA A 1 298 ? 0.439 3.67 8.742 1 98.62 298 ALA A N 1
ATOM 2267 C CA . ALA A 1 298 ? -0.507 3.93 9.828 1 98.62 298 ALA A CA 1
ATOM 2268 C C . ALA A 1 298 ? -1.665 2.938 9.789 1 98.62 298 ALA A C 1
ATOM 2270 O O . ALA A 1 298 ? -2.164 2.594 8.719 1 98.62 298 ALA A O 1
ATOM 2271 N N . LYS A 1 299 ? -2.014 2.434 10.922 1 97.75 299 LYS A N 1
ATOM 2272 C CA . LYS A 1 299 ? -3.256 1.69 11.102 1 97.75 299 LYS A CA 1
ATOM 2273 C C . LYS A 1 299 ? -4.129 2.334 12.172 1 97.75 299 LYS A C 1
ATOM 2275 O O . LYS A 1 299 ? -3.627 3.047 13.047 1 97.75 299 LYS A O 1
ATOM 2280 N N . VAL A 1 300 ? -5.41 2.15 12.023 1 97.19 300 VAL A N 1
ATOM 2281 C CA . VAL A 1 300 ? -6.344 2.639 13.039 1 97.19 300 VAL A CA 1
ATOM 2282 C C . VAL A 1 300 ? -7.301 1.519 13.438 1 97.19 300 VAL A C 1
ATOM 2284 O O . VAL A 1 300 ? -7.809 0.792 12.586 1 97.19 300 VAL A O 1
ATOM 2287 N N . TRP A 1 301 ? -7.449 1.37 14.719 1 96.38 301 TRP A N 1
ATOM 2288 C CA . TRP A 1 301 ? -8.32 0.344 15.289 1 96.38 301 TRP A CA 1
ATOM 2289 C C . TRP A 1 301 ? -9.453 0.975 16.078 1 96.38 301 TRP A C 1
ATOM 2291 O O . TRP A 1 301 ? -9.281 2.029 16.703 1 96.38 301 TRP A O 1
ATOM 2301 N N . GLY A 1 302 ? -10.547 0.291 16.078 1 94.25 302 GLY A N 1
ATOM 2302 C CA . GLY A 1 302 ? -11.562 0.605 17.062 1 94.25 302 GLY A CA 1
ATOM 2303 C C . GLY A 1 302 ? -11.203 0.131 18.453 1 94.25 302 GLY A C 1
ATOM 2304 O O . GLY A 1 302 ? -10.227 -0.592 18.641 1 94.25 302 GLY A O 1
ATOM 2305 N N . GLU A 1 303 ? -12.031 0.487 19.438 1 93.88 303 GLU A N 1
ATOM 2306 C CA . GLU A 1 303 ? -11.781 0.115 20.828 1 93.88 303 GLU A CA 1
ATOM 2307 C C . GLU A 1 303 ? -11.805 -1.4 21.016 1 93.88 303 GLU A C 1
ATOM 2309 O O . GLU A 1 303 ? -11.188 -1.932 21.938 1 93.88 303 GLU A O 1
ATOM 2314 N N . GLY A 1 304 ? -12.492 -1.999 20.109 1 90.31 304 GLY A N 1
ATOM 2315 C CA . GLY A 1 304 ? -12.609 -3.445 20.203 1 90.31 304 GLY A CA 1
ATOM 2316 C C . GLY A 1 304 ? -11.438 -4.184 19.594 1 90.31 304 GLY A C 1
ATOM 2317 O O . GLY A 1 304 ? -11.367 -5.41 19.656 1 90.31 304 GLY A O 1
ATOM 2318 N N . GLY A 1 305 ? -10.547 -3.465 18.969 1 92.19 305 GLY A N 1
ATOM 2319 C CA . GLY A 1 305 ? -9.352 -4.082 18.422 1 92.19 305 GLY A CA 1
ATOM 2320 C C . GLY A 1 305 ? -9.469 -4.375 16.938 1 92.19 305 GLY A C 1
ATOM 2321 O O . GLY A 1 305 ? -8.523 -4.863 16.312 1 92.19 305 GLY A O 1
ATOM 2322 N N . GLU A 1 306 ? -10.602 -4.137 16.344 1 92 306 GLU A N 1
ATOM 2323 C CA . GLU A 1 306 ? -10.766 -4.324 14.906 1 92 306 GLU A CA 1
ATOM 2324 C C . GLU A 1 306 ? -10.047 -3.227 14.117 1 92 306 GLU A C 1
ATOM 2326 O O . GLU A 1 306 ? -10.234 -2.039 14.391 1 92 306 GLU A O 1
ATOM 2331 N N . CYS A 1 307 ? -9.305 -3.65 13.141 1 95.19 307 CYS A N 1
ATOM 2332 C CA . CYS A 1 307 ? -8.633 -2.676 12.289 1 95.19 307 CYS A CA 1
ATOM 2333 C C . CYS A 1 307 ? -9.602 -2.053 11.297 1 95.19 307 CYS A C 1
ATOM 2335 O O . CYS A 1 307 ? -10.242 -2.766 10.523 1 95.19 307 CYS A O 1
ATOM 2337 N N . TRP A 1 308 ? -9.727 -0.735 11.352 1 95.19 308 TRP A N 1
ATOM 2338 C CA . TRP A 1 308 ? -10.648 -0.034 10.469 1 95.19 308 TRP A CA 1
ATOM 2339 C C . TRP A 1 308 ? -9.984 0.284 9.133 1 95.19 308 TRP A C 1
ATOM 2341 O O . TRP A 1 308 ? -10.625 0.211 8.078 1 95.19 308 TRP A O 1
ATOM 2351 N N . ALA A 1 309 ? -8.688 0.639 9.195 1 96.62 309 ALA A N 1
ATOM 2352 C CA . ALA A 1 309 ? -8.008 1.068 7.969 1 96.62 309 ALA A CA 1
ATOM 2353 C C . ALA A 1 309 ? -6.496 1 8.125 1 96.62 309 ALA A C 1
ATOM 2355 O O . ALA A 1 309 ? -5.98 0.976 9.25 1 96.62 309 ALA A O 1
ATOM 2356 N N . CYS A 1 310 ? -5.824 0.903 7.039 1 97.56 310 CYS A N 1
ATOM 2357 C CA . CYS A 1 310 ? -4.375 0.979 6.914 1 97.56 310 CYS A CA 1
ATOM 2358 C C . CYS A 1 310 ? -3.975 1.923 5.789 1 97.56 310 CYS A C 1
ATOM 2360 O O . CYS A 1 310 ? -4.559 1.885 4.703 1 97.56 310 CYS A O 1
ATOM 2362 N N . MET A 1 311 ? -3.09 2.807 6.086 1 98.5 311 MET A N 1
ATOM 2363 C CA . MET A 1 311 ? -2.467 3.609 5.035 1 98.5 311 MET A CA 1
ATOM 2364 C C . MET A 1 311 ? -0.955 3.408 5.023 1 98.5 311 MET A C 1
ATOM 2366 O O . MET A 1 311 ? -0.295 3.562 6.055 1 98.5 311 MET A O 1
ATOM 2370 N N . THR A 1 312 ? -0.433 2.977 3.912 1 98.75 312 THR A N 1
ATOM 2371 C CA . THR A 1 312 ? 1.006 2.953 3.674 1 98.75 312 THR A CA 1
ATOM 2372 C C . THR A 1 312 ? 1.417 4.082 2.732 1 98.75 312 THR A C 1
ATOM 2374 O O . THR A 1 312 ? 0.637 4.492 1.871 1 98.75 312 THR A O 1
ATOM 2377 N N . GLN A 1 313 ? 2.607 4.582 2.977 1 98.62 313 GLN A N 1
ATOM 2378 C CA . GLN A 1 313 ? 3.014 5.793 2.27 1 98.62 313 GLN A CA 1
ATOM 2379 C C . GLN A 1 313 ? 4.527 5.84 2.082 1 98.62 313 GLN A C 1
ATOM 2381 O O . GLN A 1 313 ? 5.281 5.508 2.998 1 98.62 313 GLN A O 1
ATOM 2386 N N . GLN A 1 314 ? 4.945 6.148 0.833 1 97.81 314 GLN A N 1
ATOM 2387 C CA . GLN A 1 314 ? 6.316 6.625 0.677 1 97.81 314 GLN A CA 1
ATOM 2388 C C . GLN A 1 314 ? 6.375 8.148 0.702 1 97.81 314 GLN A C 1
ATOM 2390 O O . GLN A 1 314 ? 5.453 8.82 0.224 1 97.81 314 GLN A O 1
ATOM 2395 N N . GLY A 1 315 ? 7.355 8.625 1.321 1 95.69 315 GLY A N 1
ATOM 2396 C CA . GLY A 1 315 ? 7.637 10.055 1.345 1 95.69 315 GLY A CA 1
ATOM 2397 C C . GLY A 1 315 ? 9.07 10.383 0.957 1 95.69 315 GLY A C 1
ATOM 2398 O O . GLY A 1 315 ? 9.953 9.531 1.046 1 95.69 315 GLY A O 1
ATOM 2399 N N . SER A 1 316 ? 9.227 11.555 0.511 1 92.94 316 SER A N 1
ATOM 2400 C CA . SER A 1 316 ? 10.562 12.078 0.227 1 92.94 316 SER A CA 1
ATOM 2401 C C . SER A 1 316 ? 11.188 12.711 1.466 1 92.94 316 SER A C 1
ATOM 2403 O O . SER A 1 316 ? 10.5 13.398 2.229 1 92.94 316 SER A O 1
A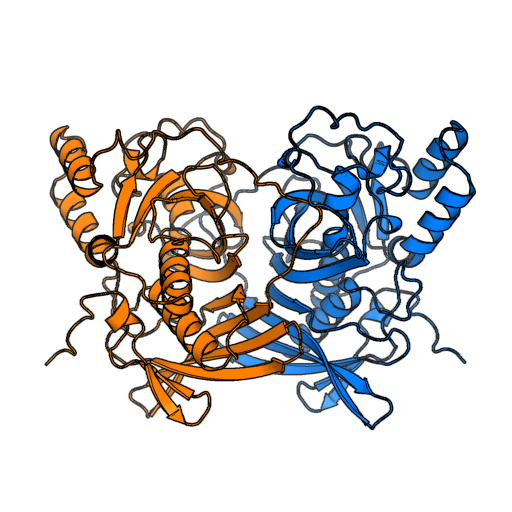TOM 2405 N N . LEU A 1 317 ? 12.273 12.391 1.72 1 91.06 317 LEU A N 1
ATOM 2406 C CA . LEU A 1 317 ? 13.07 12.969 2.797 1 91.06 317 LEU A CA 1
ATOM 2407 C C . LEU A 1 317 ? 14.484 13.273 2.33 1 91.06 317 LEU A C 1
ATOM 2409 O O . LEU A 1 317 ? 15.352 12.398 2.361 1 91.06 317 LEU A O 1
ATOM 2413 N N . ARG A 1 318 ? 14.727 14.461 1.955 1 84.88 318 ARG A N 1
ATOM 2414 C CA . ARG A 1 318 ? 15.992 14.852 1.335 1 84.88 318 ARG A CA 1
ATOM 2415 C C . ARG A 1 318 ? 16.797 15.758 2.256 1 84.88 318 ARG A C 1
ATOM 2417 O O . ARG A 1 318 ? 16.234 16.625 2.938 1 84.88 318 ARG A O 1
ATOM 2424 N N . VAL A 1 319 ? 18.078 15.461 2.225 1 79.62 319 VAL A N 1
ATOM 2425 C CA . VAL A 1 319 ? 18.953 16.312 3.014 1 79.62 319 VAL A CA 1
ATOM 2426 C C . VAL A 1 319 ? 19.484 17.453 2.143 1 79.62 319 VAL A C 1
ATOM 2428 O O . VAL A 1 319 ? 19.641 17.297 0.93 1 79.62 319 VAL A O 1
ATOM 2431 N N . GLY A 1 320 ? 19.484 18.625 2.734 1 72.75 320 GLY A N 1
ATOM 2432 C CA . GLY A 1 320 ? 20.047 19.75 2.006 1 72.75 320 GLY A CA 1
ATOM 2433 C C . GLY A 1 320 ? 21.469 19.5 1.535 1 72.75 320 GLY A C 1
ATOM 2434 O O . GLY A 1 320 ? 22.031 18.422 1.777 1 72.75 320 GLY A O 1
ATOM 2435 N N . GLU A 1 321 ? 21.953 20.469 0.79 1 68.62 321 GLU A N 1
ATOM 2436 C CA . GLU A 1 321 ? 23.312 20.406 0.246 1 68.62 321 GLU A CA 1
ATOM 2437 C C . GLU A 1 321 ? 24.328 20.172 1.349 1 68.62 321 GLU A C 1
ATOM 2439 O O . GLU A 1 321 ? 24.344 20.891 2.357 1 68.62 321 GLU A O 1
ATOM 2444 N N . GLY A 1 322 ? 25 19.109 1.259 1 69 322 GLY A N 1
ATOM 2445 C CA . GLY A 1 322 ? 26.047 18.812 2.215 1 69 322 GLY A CA 1
ATOM 2446 C C . GLY A 1 322 ? 25.625 17.812 3.271 1 69 322 GLY A C 1
ATOM 2447 O O . GLY A 1 322 ? 26.453 17.391 4.094 1 69 322 GLY A O 1
ATOM 2448 N N . GLY A 1 323 ? 24.359 17.547 3.227 1 74.69 323 GLY A N 1
ATOM 2449 C CA . GLY A 1 323 ? 23.906 16.562 4.199 1 74.69 323 GLY A CA 1
ATOM 2450 C C . GLY A 1 323 ? 24.312 15.148 3.844 1 74.69 323 GLY A C 1
ATOM 2451 O O . GLY A 1 323 ? 24.594 14.844 2.682 1 74.69 323 GLY A O 1
ATOM 2452 N N . ARG A 1 324 ? 24.578 14.344 4.957 1 76.25 324 ARG A N 1
ATOM 2453 C CA . ARG A 1 324 ? 24.984 12.969 4.719 1 76.25 324 ARG A CA 1
ATOM 2454 C C . ARG A 1 324 ? 23.938 11.984 5.215 1 76.25 324 ARG A C 1
ATOM 2456 O O . ARG A 1 324 ? 23.188 12.289 6.148 1 76.25 324 ARG A O 1
ATOM 2463 N N . GLU A 1 325 ? 23.922 10.82 4.582 1 79.5 325 GLU A N 1
ATOM 2464 C CA . GLU A 1 325 ? 23.047 9.719 4.965 1 79.5 325 GLU A CA 1
ATOM 2465 C C . GLU A 1 325 ? 23.406 9.18 6.344 1 79.5 325 GLU A C 1
ATOM 2467 O O . GLU A 1 325 ? 24.594 9.062 6.68 1 79.5 325 GLU A O 1
ATOM 2472 N N . VAL A 1 326 ? 22.406 8.961 7.105 1 78.75 326 VAL A N 1
ATOM 2473 C CA . VAL A 1 326 ? 22.594 8.32 8.398 1 78.75 326 VAL A CA 1
ATOM 2474 C C . VAL A 1 326 ? 22.047 6.895 8.352 1 78.75 326 VAL A C 1
ATOM 2476 O O . VAL A 1 326 ? 20.906 6.68 7.938 1 78.75 326 VAL A O 1
ATOM 2479 N N . LYS A 1 327 ? 22.938 5.949 8.734 1 82.19 327 LYS A N 1
ATOM 2480 C CA . LYS A 1 327 ? 22.516 4.555 8.82 1 82.19 327 LYS A CA 1
ATOM 2481 C C . LYS A 1 327 ? 21.922 4.238 10.188 1 82.19 327 LYS A C 1
ATOM 2483 O O . LYS A 1 327 ? 22.531 4.531 11.219 1 82.19 327 LYS A O 1
ATOM 2488 N N . LEU A 1 328 ? 20.625 3.67 10.117 1 86.69 328 LEU A N 1
ATOM 2489 C CA . LEU A 1 328 ? 19.906 3.355 11.352 1 86.69 328 LEU A CA 1
ATOM 2490 C C . LEU A 1 328 ? 19.469 1.895 11.367 1 86.69 328 LEU A C 1
ATOM 2492 O O . LEU A 1 328 ? 19.172 1.317 10.32 1 86.69 328 LEU A O 1
ATOM 2496 N N . MET B 1 1 ? -2.316 -23.125 -34.219 1 38 1 MET B N 1
ATOM 2497 C CA . MET B 1 1 ? -1.446 -23.609 -33.156 1 38 1 MET B CA 1
ATOM 2498 C C . MET B 1 1 ? -1.616 -22.781 -31.906 1 38 1 MET B C 1
ATOM 2500 O O . MET B 1 1 ? -1.758 -21.562 -31.969 1 38 1 MET B O 1
ATOM 2504 N N . PRO B 1 2 ? -2.035 -23.453 -30.875 1 46.19 2 PRO B N 1
ATOM 2505 C CA . PRO B 1 2 ? -2.146 -22.625 -29.672 1 46.19 2 PRO B CA 1
ATOM 2506 C C . PRO B 1 2 ? -0.939 -21.703 -29.469 1 46.19 2 PRO B C 1
ATOM 2508 O O . PRO B 1 2 ? 0.175 -22.062 -29.875 1 46.19 2 PRO B O 1
ATOM 2511 N N . PRO B 1 3 ? -1.275 -20.453 -29.516 1 54.12 3 PRO B N 1
ATOM 2512 C CA . PRO B 1 3 ? -0.107 -19.578 -29.422 1 54.12 3 PRO B CA 1
ATOM 2513 C C . PRO B 1 3 ? 0.92 -20.078 -28.406 1 54.12 3 PRO B C 1
ATOM 2515 O O . PRO B 1 3 ? 0.552 -20.688 -27.391 1 54.12 3 PRO B O 1
ATOM 2518 N N . LYS B 1 4 ? 2.182 -20.375 -28.922 1 60.91 4 LYS B N 1
ATOM 2519 C CA . LYS B 1 4 ? 3.316 -20.875 -28.141 1 60.91 4 LYS B CA 1
ATOM 2520 C C . LYS B 1 4 ? 3.459 -20.109 -26.844 1 60.91 4 LYS B C 1
ATOM 2522 O O . LYS B 1 4 ? 3.398 -18.875 -26.812 1 60.91 4 LYS B O 1
ATOM 2527 N N . ARG B 1 5 ? 3.428 -20.766 -25.688 1 69.5 5 ARG B N 1
ATOM 2528 C CA . ARG B 1 5 ? 3.639 -20.25 -24.344 1 69.5 5 ARG B CA 1
ATOM 2529 C C . ARG B 1 5 ? 5.031 -19.641 -24.203 1 69.5 5 ARG B C 1
ATOM 2531 O O . ARG B 1 5 ? 6.008 -20.203 -24.719 1 69.5 5 ARG B O 1
ATOM 2538 N N . PRO B 1 6 ? 5.066 -18.453 -23.719 1 78.25 6 PRO B N 1
ATOM 2539 C CA . PRO B 1 6 ? 6.391 -17.859 -23.484 1 78.25 6 PRO B CA 1
ATOM 2540 C C . PRO B 1 6 ? 7.312 -18.781 -22.672 1 78.25 6 PRO B C 1
ATOM 2542 O O . PRO B 1 6 ? 6.867 -19.422 -21.719 1 78.25 6 PRO B O 1
ATOM 2545 N N . GLU B 1 7 ? 8.578 -18.891 -23.203 1 78.38 7 GLU B N 1
ATOM 2546 C CA . GLU B 1 7 ? 9.531 -19.828 -22.609 1 78.38 7 GLU B CA 1
ATOM 2547 C C . GLU B 1 7 ? 10.367 -19.141 -21.531 1 78.38 7 GLU B C 1
ATOM 2549 O O . GLU B 1 7 ? 11.047 -19.812 -20.75 1 78.38 7 GLU B O 1
ATOM 2554 N N . ASN B 1 8 ? 10.383 -17.875 -21.625 1 87.62 8 ASN B N 1
ATOM 2555 C CA . ASN B 1 8 ? 11.172 -17.125 -20.656 1 87.62 8 ASN B CA 1
ATOM 2556 C C . ASN B 1 8 ? 10.555 -15.766 -20.359 1 87.62 8 ASN B C 1
ATOM 2558 O O . ASN B 1 8 ? 9.539 -15.398 -20.953 1 87.62 8 ASN B O 1
ATOM 2562 N N . PHE B 1 9 ? 11.195 -15.117 -19.438 1 89.81 9 PHE B N 1
ATOM 2563 C CA . PHE B 1 9 ? 10.633 -13.867 -18.953 1 89.81 9 PHE B CA 1
ATOM 2564 C C . PHE B 1 9 ? 10.609 -12.812 -20.047 1 89.81 9 PHE B C 1
ATOM 2566 O O . PHE B 1 9 ? 9.664 -12.031 -20.141 1 89.81 9 PHE B O 1
ATOM 2573 N N . SER B 1 10 ? 11.594 -12.797 -20.859 1 90 10 SER B N 1
ATOM 2574 C CA . SER B 1 10 ? 11.672 -11.828 -21.953 1 90 10 SER B CA 1
ATOM 2575 C C . SER B 1 10 ? 10.492 -11.969 -22.906 1 90 10 SER B C 1
ATOM 2577 O O . SER B 1 10 ? 10.008 -10.984 -23.453 1 90 10 SER B O 1
ATOM 2579 N N . GLU B 1 11 ? 10.102 -13.172 -23.125 1 91.62 11 GLU B N 1
ATOM 2580 C CA . GLU B 1 11 ? 8.961 -13.414 -24 1 91.62 11 GLU B CA 1
ATOM 2581 C C . GLU B 1 11 ? 7.656 -12.945 -23.359 1 91.62 11 GLU B C 1
ATOM 2583 O O . GLU B 1 11 ? 6.781 -12.414 -24.031 1 91.62 11 GLU B O 1
ATOM 2588 N N . ILE B 1 12 ? 7.547 -13.125 -22.094 1 93.31 12 ILE B N 1
ATOM 2589 C CA . ILE B 1 12 ? 6.352 -12.719 -21.359 1 93.31 12 ILE B CA 1
ATOM 2590 C C . ILE B 1 12 ? 6.16 -11.203 -21.484 1 93.31 12 ILE B C 1
ATOM 2592 O O . ILE B 1 12 ? 5.039 -10.727 -21.672 1 93.31 12 ILE B O 1
ATOM 2596 N N . THR B 1 13 ? 7.223 -10.445 -21.469 1 95.5 13 THR B N 1
ATOM 2597 C CA . THR B 1 13 ? 7.117 -8.992 -21.406 1 95.5 13 THR B CA 1
ATOM 2598 C C . THR B 1 13 ? 7.445 -8.359 -22.75 1 95.5 13 THR B C 1
ATOM 2600 O O . THR B 1 13 ? 7.688 -7.152 -22.828 1 95.5 13 THR B O 1
ATOM 2603 N N . ALA B 1 14 ? 7.566 -9.203 -23.781 1 95.75 14 ALA B N 1
ATOM 2604 C CA . ALA B 1 14 ? 7.863 -8.664 -25.109 1 95.75 14 ALA B CA 1
ATOM 2605 C C . ALA B 1 14 ? 6.699 -7.828 -25.641 1 95.75 14 ALA B C 1
ATOM 2607 O O . ALA B 1 14 ? 5.551 -8.273 -25.625 1 95.75 14 ALA B O 1
ATOM 2608 N N . LEU B 1 15 ? 7.027 -6.594 -26.125 1 97.69 15 LEU B N 1
ATOM 2609 C CA . LEU B 1 15 ? 5.988 -5.656 -26.547 1 97.69 15 LEU B CA 1
ATOM 2610 C C . LEU B 1 15 ? 6.25 -5.148 -27.953 1 97.69 15 LEU B C 1
ATOM 2612 O O . LEU B 1 15 ? 7.398 -4.891 -28.328 1 97.69 15 LEU B O 1
ATOM 2616 N N . ASN B 1 16 ? 5.18 -5.082 -28.688 1 97.44 16 ASN B N 1
ATOM 2617 C CA . ASN B 1 16 ? 5.168 -4.336 -29.938 1 97.44 16 ASN B CA 1
ATOM 2618 C C . ASN B 1 16 ? 4.48 -2.982 -29.781 1 97.44 16 ASN B C 1
ATOM 2620 O O . ASN B 1 16 ? 3.389 -2.898 -29.219 1 97.44 16 ASN B O 1
ATOM 2624 N N . GLU B 1 17 ? 5.141 -1.983 -30.344 1 98.06 17 GLU B N 1
ATOM 2625 C CA . GLU B 1 17 ? 4.508 -0.668 -30.281 1 98.06 17 GLU B CA 1
ATOM 2626 C C . GLU B 1 17 ? 3.479 -0.507 -31.406 1 98.06 17 GLU B C 1
ATOM 2628 O O . GLU B 1 17 ? 3.803 -0.653 -32.594 1 98.06 17 GLU B O 1
ATOM 2633 N N . LEU B 1 18 ? 2.27 -0.234 -31.047 1 97.88 18 LEU B N 1
ATOM 2634 C CA . LEU B 1 18 ? 1.196 -0.017 -32 1 97.88 18 LEU B CA 1
ATOM 2635 C C . LEU B 1 18 ? 1.111 1.453 -32.406 1 97.88 18 LEU B C 1
ATOM 2637 O O . LEU B 1 18 ? 0.895 1.772 -33.594 1 97.88 18 LEU B O 1
ATOM 2641 N N . SER B 1 19 ? 1.191 2.342 -31.562 1 97.75 19 SER B N 1
ATOM 2642 C CA . SER B 1 19 ? 1.203 3.799 -31.656 1 97.75 19 SER B CA 1
ATOM 2643 C C . SER B 1 19 ? 1.931 4.422 -30.469 1 97.75 19 SER B C 1
ATOM 2645 O O . SER B 1 19 ? 2.34 3.715 -29.547 1 97.75 19 SER B O 1
ATOM 2647 N N . PRO B 1 20 ? 2.174 5.668 -30.547 1 97.31 20 PRO B N 1
ATOM 2648 C CA . PRO B 1 20 ? 2.871 6.262 -29.406 1 97.31 20 PRO B CA 1
ATOM 2649 C C . PRO B 1 20 ? 2.191 5.957 -28.078 1 97.31 20 PRO B C 1
ATOM 2651 O O . PRO B 1 20 ? 1.01 6.262 -27.906 1 97.31 20 PRO B O 1
ATOM 2654 N N . ASN B 1 21 ? 2.92 5.332 -27.172 1 98 21 ASN B N 1
ATOM 2655 C CA . ASN B 1 21 ? 2.506 5.027 -25.812 1 98 21 ASN B CA 1
ATOM 2656 C C . ASN B 1 21 ? 1.455 3.92 -25.766 1 98 21 ASN B C 1
ATOM 2658 O O . ASN B 1 21 ? 0.717 3.789 -24.797 1 98 21 ASN B O 1
ATOM 2662 N N . THR B 1 22 ? 1.301 3.256 -26.875 1 98.62 22 THR B N 1
ATOM 2663 C CA . THR B 1 22 ? 0.408 2.104 -26.922 1 98.62 22 THR B CA 1
ATOM 2664 C C . THR B 1 22 ? 1.149 0.868 -27.422 1 98.62 22 THR B C 1
ATOM 2666 O O . THR B 1 22 ? 1.784 0.903 -28.484 1 98.62 22 THR B O 1
ATOM 2669 N N . PHE B 1 23 ? 1.021 -0.176 -26.688 1 98.75 23 PHE B N 1
ATOM 2670 C CA . PHE B 1 23 ? 1.787 -1.388 -26.953 1 98.75 23 PHE B CA 1
ATOM 2671 C C . PHE B 1 23 ? 0.887 -2.617 -26.922 1 98.75 23 PHE B C 1
ATOM 2673 O O . PHE B 1 23 ? -0.201 -2.58 -26.344 1 98.75 23 PHE B O 1
ATOM 2680 N N . GLU B 1 24 ? 1.337 -3.66 -27.531 1 98.44 24 GLU B N 1
ATOM 2681 C CA . GLU B 1 24 ? 0.697 -4.973 -27.469 1 98.44 24 GLU B CA 1
ATOM 2682 C C . GLU B 1 24 ? 1.722 -6.074 -27.234 1 98.44 24 GLU B C 1
ATOM 2684 O O . GLU B 1 24 ? 2.811 -6.055 -27.812 1 98.44 24 GLU B O 1
ATOM 2689 N N . THR B 1 25 ? 1.341 -6.984 -26.359 1 97.56 25 THR B N 1
ATOM 2690 C CA . THR B 1 25 ? 2.256 -8.094 -26.109 1 97.56 25 THR B CA 1
ATOM 2691 C C . THR B 1 25 ? 2.418 -8.945 -27.375 1 97.56 25 THR B C 1
ATOM 2693 O O . THR B 1 25 ? 1.482 -9.07 -28.172 1 97.56 25 THR B O 1
ATOM 2696 N N . LEU B 1 26 ? 3.551 -9.484 -27.547 1 96.12 26 LEU B N 1
ATOM 2697 C CA . LEU B 1 26 ? 3.795 -10.375 -28.672 1 96.12 26 LEU B CA 1
ATOM 2698 C C . LEU B 1 26 ? 3.09 -11.711 -28.484 1 96.12 26 LEU B C 1
ATOM 2700 O O . LEU B 1 26 ? 2.695 -12.359 -29.453 1 96.12 26 LEU B O 1
ATOM 2704 N N . HIS B 1 27 ? 2.971 -12.148 -27.219 1 94.69 27 HIS B N 1
ATOM 2705 C CA . HIS B 1 27 ? 2.344 -13.414 -26.859 1 94.69 27 HIS B CA 1
ATOM 2706 C C . HIS B 1 27 ? 1.271 -13.203 -25.797 1 94.69 27 HIS B C 1
ATOM 2708 O O . HIS B 1 27 ? 1.31 -12.219 -25.047 1 94.69 27 HIS B O 1
ATOM 2714 N N . PRO B 1 28 ? 0.271 -14.117 -25.797 1 94.25 28 PRO B N 1
ATOM 2715 C CA . PRO B 1 28 ? -0.647 -14.078 -24.656 1 94.25 28 PRO B CA 1
ATOM 2716 C C . PRO B 1 28 ? 0.058 -14.312 -23.328 1 94.25 28 PRO B C 1
ATOM 2718 O O . PRO B 1 28 ? 1.065 -15.023 -23.266 1 94.25 28 PRO B O 1
ATOM 2721 N N . PRO B 1 29 ? -0.416 -13.656 -22.266 1 93.12 29 PRO B N 1
ATOM 2722 C CA . PRO B 1 29 ? 0.174 -13.914 -20.953 1 93.12 29 PRO B CA 1
ATOM 2723 C C . PRO B 1 29 ? -0.084 -15.336 -20.453 1 93.12 29 PRO B C 1
ATOM 2725 O O . PRO B 1 29 ? -1.166 -15.883 -20.688 1 93.12 29 PRO B O 1
ATOM 2728 N N . PRO B 1 30 ? 0.878 -15.922 -19.828 1 90.62 30 PRO B N 1
ATOM 2729 C CA . PRO B 1 30 ? 0.746 -17.312 -19.406 1 90.62 30 PRO B CA 1
ATOM 2730 C C . PRO B 1 30 ? -0.158 -17.484 -18.188 1 90.62 30 PRO B C 1
ATOM 2732 O O . PRO B 1 30 ? -0.343 -16.547 -17.422 1 90.62 30 PRO B O 1
ATOM 2735 N N . LYS B 1 31 ? -0.688 -18.688 -18.094 1 86 31 LYS B N 1
ATOM 2736 C CA . LYS B 1 31 ? -1.453 -19.094 -16.922 1 86 31 LYS B CA 1
ATOM 2737 C C . LYS B 1 31 ? -0.54 -19.672 -15.836 1 86 31 LYS B C 1
ATOM 2739 O O . LYS B 1 31 ? 0.562 -20.141 -16.141 1 86 31 LYS B O 1
ATOM 2744 N N . MET B 1 32 ? -1.062 -19.547 -14.617 1 79.88 32 MET B N 1
ATOM 2745 C CA . MET B 1 32 ? -0.422 -20.234 -13.5 1 79.88 32 MET B CA 1
ATOM 2746 C C . MET B 1 32 ? -1.461 -20.891 -12.602 1 79.88 32 MET B C 1
ATOM 2748 O O . MET B 1 32 ? -2.33 -20.219 -12.047 1 79.88 32 MET B O 1
ATOM 2752 N N . GLY B 1 33 ? -1.357 -22.188 -12.375 1 67.81 33 GLY B N 1
ATOM 2753 C CA . GLY B 1 33 ? -2.145 -22.953 -11.422 1 67.81 33 GLY B CA 1
ATOM 2754 C C . GLY B 1 33 ? -3.605 -23.062 -11.812 1 67.81 33 GLY B C 1
ATOM 2755 O O . GLY B 1 33 ? -4.281 -24.016 -11.422 1 67.81 33 GLY B O 1
ATOM 2756 N N . SER B 1 34 ? -4.18 -22.203 -12.594 1 64.88 34 SER B N 1
ATOM 2757 C CA . SER B 1 34 ? -5.625 -22.141 -12.773 1 64.88 34 SER B CA 1
ATOM 2758 C C . SER B 1 34 ? -6.098 -23.078 -13.867 1 64.88 34 SER B C 1
ATOM 2760 O O . SER B 1 34 ? -5.383 -23.328 -14.836 1 64.88 34 SER B O 1
ATOM 2762 N N . THR B 1 35 ? -7.172 -23.672 -13.414 1 68.38 35 THR B N 1
ATOM 2763 C CA . THR B 1 35 ? -7.824 -24.5 -14.43 1 68.38 35 THR B CA 1
ATOM 2764 C C . THR B 1 35 ? -8.5 -23.625 -15.484 1 68.38 35 THR B C 1
ATOM 2766 O O . THR B 1 35 ? -8.789 -24.078 -16.594 1 68.38 35 THR B O 1
ATOM 2769 N N . THR B 1 36 ? -8.711 -22.438 -15.133 1 78.12 36 THR B N 1
ATOM 2770 C CA . THR B 1 36 ? -9.336 -21.484 -16.047 1 78.12 36 THR B CA 1
ATOM 2771 C C . THR B 1 36 ? -8.281 -20.797 -16.906 1 78.12 36 THR B C 1
ATOM 2773 O O . THR B 1 36 ? -7.105 -20.75 -16.547 1 78.12 36 THR B O 1
ATOM 2776 N N . PRO B 1 37 ? -8.703 -20.422 -18.047 1 88.19 37 PRO B N 1
ATOM 2777 C CA . PRO B 1 37 ? -7.773 -19.719 -18.938 1 88.19 37 PRO B CA 1
ATOM 2778 C C . PRO B 1 37 ? -7.484 -18.281 -18.484 1 88.19 37 PRO B C 1
ATOM 2780 O O . PRO B 1 37 ? -7.645 -17.344 -19.266 1 88.19 37 PRO B O 1
ATOM 2783 N N . THR B 1 38 ? -7.113 -18.156 -17.297 1 91.06 38 THR B N 1
ATOM 2784 C CA . THR B 1 38 ? -6.801 -16.859 -16.703 1 91.06 38 THR B CA 1
ATOM 2785 C C . THR B 1 38 ? -5.297 -16.719 -16.5 1 91.06 38 THR B C 1
ATOM 2787 O O . THR B 1 38 ? -4.648 -17.609 -15.945 1 91.06 38 THR B O 1
ATOM 2790 N N . ALA B 1 39 ? -4.824 -15.617 -16.984 1 93.06 39 ALA B N 1
ATOM 2791 C CA . ALA B 1 39 ? -3.4 -15.32 -16.844 1 93.06 39 ALA B CA 1
ATOM 2792 C C . ALA B 1 39 ? -3.043 -15.062 -15.375 1 93.06 39 ALA B C 1
ATOM 2794 O O . ALA B 1 39 ? -3.893 -14.633 -14.594 1 93.06 39 ALA B O 1
ATOM 2795 N N . PHE B 1 40 ? -1.796 -15.375 -15.039 1 94.31 40 PHE B N 1
ATOM 2796 C CA . PHE B 1 40 ? -1.29 -15.023 -13.719 1 94.31 40 PHE B CA 1
ATOM 2797 C C . PHE B 1 40 ? -1.211 -13.508 -13.562 1 94.31 40 PHE B C 1
ATOM 2799 O O . PHE B 1 40 ? -0.695 -12.812 -14.438 1 94.31 40 PHE B O 1
ATOM 2806 N N . GLY B 1 41 ? -1.662 -12.992 -12.461 1 95.38 41 GLY B N 1
ATOM 2807 C CA . GLY B 1 41 ? -1.672 -11.555 -12.211 1 95.38 41 GLY B CA 1
ATOM 2808 C C . GLY B 1 41 ? -0.293 -10.93 -12.281 1 95.38 41 GLY B C 1
ATOM 2809 O O . GLY B 1 41 ? -0.142 -9.805 -12.758 1 95.38 41 GLY B O 1
ATOM 2810 N N . GLY B 1 42 ? 0.707 -11.664 -11.789 1 96.69 42 GLY B N 1
ATOM 2811 C CA . GLY B 1 42 ? 2.072 -11.164 -11.836 1 96.69 42 GLY B CA 1
ATOM 2812 C C . GLY B 1 42 ? 2.564 -10.891 -13.242 1 96.69 42 GLY B C 1
ATOM 2813 O O . GLY B 1 42 ? 3.404 -10.016 -13.453 1 96.69 42 GLY B O 1
ATOM 2814 N N . SER B 1 43 ? 2.086 -11.672 -14.195 1 96.44 43 SER B N 1
ATOM 2815 C CA . SER B 1 43 ? 2.449 -11.414 -15.586 1 96.44 43 SER B CA 1
ATOM 2816 C C . SER B 1 43 ? 1.889 -10.078 -16.062 1 96.44 43 SER B C 1
ATOM 2818 O O . SER B 1 43 ? 2.57 -9.336 -16.766 1 96.44 43 SER B O 1
ATOM 2820 N N . THR B 1 44 ? 0.654 -9.781 -15.672 1 97.56 44 THR B N 1
ATOM 2821 C CA . THR B 1 44 ? 0.039 -8.523 -16.078 1 97.56 44 THR B CA 1
ATOM 2822 C C . THR B 1 44 ? 0.774 -7.34 -15.461 1 97.56 44 THR B C 1
ATOM 2824 O O . THR B 1 44 ? 1.004 -6.328 -16.125 1 97.56 44 THR B O 1
ATOM 2827 N N . ILE B 1 45 ? 1.202 -7.461 -14.211 1 98.56 45 ILE B N 1
ATOM 2828 C CA . ILE B 1 45 ? 1.946 -6.395 -13.555 1 98.56 45 ILE B CA 1
ATOM 2829 C C . ILE B 1 45 ? 3.301 -6.211 -14.234 1 98.56 45 ILE B C 1
ATOM 2831 O O . ILE B 1 45 ? 3.752 -5.082 -14.438 1 98.56 45 ILE B O 1
ATOM 2835 N N . ALA B 1 46 ? 3.922 -7.309 -14.555 1 97.94 46 ALA B N 1
ATOM 2836 C CA . ALA B 1 46 ? 5.219 -7.254 -15.227 1 97.94 46 ALA B CA 1
ATOM 2837 C C . ALA B 1 46 ? 5.105 -6.547 -16.578 1 97.94 46 ALA B C 1
ATOM 2839 O O . ALA B 1 46 ? 5.941 -5.711 -16.922 1 97.94 46 ALA B O 1
ATOM 2840 N N . ILE B 1 47 ? 4.09 -6.898 -17.359 1 98.44 47 ILE B N 1
ATOM 2841 C CA . ILE B 1 47 ? 3.848 -6.293 -18.672 1 98.44 47 ILE B CA 1
ATOM 2842 C C . ILE B 1 47 ? 3.596 -4.797 -18.5 1 98.44 47 ILE B C 1
ATOM 2844 O O . ILE B 1 47 ? 4.145 -3.982 -19.25 1 98.44 47 ILE B O 1
ATOM 2848 N N . ALA B 1 48 ? 2.771 -4.426 -17.516 1 98.81 48 ALA B N 1
ATOM 2849 C CA . ALA B 1 48 ? 2.514 -3.021 -17.219 1 98.81 48 ALA B CA 1
ATOM 2850 C C . ALA B 1 48 ? 3.811 -2.279 -16.906 1 98.81 48 ALA B C 1
ATOM 2852 O O . ALA B 1 48 ? 4.031 -1.169 -17.406 1 98.81 48 ALA B O 1
ATOM 2853 N N . THR B 1 49 ? 4.648 -2.91 -16.125 1 98.12 49 THR B N 1
ATOM 2854 C CA . THR B 1 49 ? 5.922 -2.32 -15.727 1 98.12 49 THR B CA 1
ATOM 2855 C C . THR B 1 49 ? 6.801 -2.064 -16.953 1 98.12 49 THR B C 1
ATOM 2857 O O . THR B 1 49 ? 7.32 -0.96 -17.125 1 98.12 49 THR B O 1
ATOM 2860 N N . LYS B 1 50 ? 6.918 -3.068 -17.75 1 97.94 50 LYS B N 1
ATOM 2861 C CA . LYS B 1 50 ? 7.738 -2.957 -18.953 1 97.94 50 LYS B CA 1
ATOM 2862 C C . LYS B 1 50 ? 7.223 -1.854 -19.875 1 97.94 50 LYS B C 1
ATOM 2864 O O . LYS B 1 50 ? 8 -1.033 -20.359 1 97.94 50 LYS B O 1
ATOM 2869 N N . ALA B 1 51 ? 5.914 -1.84 -20.078 1 98.69 51 ALA B N 1
ATOM 2870 C CA . ALA B 1 51 ? 5.305 -0.841 -20.953 1 98.69 51 ALA B CA 1
ATOM 2871 C C . ALA B 1 51 ? 5.551 0.571 -20.422 1 98.69 51 ALA B C 1
ATOM 2873 O O . ALA B 1 51 ? 5.848 1.484 -21.203 1 98.69 51 ALA B O 1
ATOM 2874 N N . ALA B 1 52 ? 5.406 0.778 -19.156 1 98.62 52 ALA B N 1
ATOM 2875 C CA . ALA B 1 52 ? 5.633 2.092 -18.562 1 98.62 52 ALA B CA 1
ATOM 2876 C C . ALA B 1 52 ? 7.062 2.566 -18.812 1 98.62 52 ALA B C 1
ATOM 2878 O O . ALA B 1 52 ? 7.285 3.727 -19.156 1 98.62 52 ALA B O 1
ATOM 2879 N N . TYR B 1 53 ? 8.047 1.688 -18.641 1 97.25 53 TYR B N 1
ATOM 2880 C CA . TYR B 1 53 ? 9.453 2.035 -18.828 1 97.25 53 TYR B CA 1
ATOM 2881 C C . TYR B 1 53 ? 9.703 2.521 -20.25 1 97.25 53 TYR B C 1
ATOM 2883 O O . TYR B 1 53 ? 10.562 3.377 -20.484 1 97.25 53 TYR B O 1
ATOM 2891 N N . LYS B 1 54 ? 8.961 2.014 -21.172 1 97.94 54 LYS B N 1
ATOM 2892 C CA . LYS B 1 54 ? 9.164 2.375 -22.578 1 97.94 54 LYS B CA 1
ATOM 2893 C C . LYS B 1 54 ? 8.758 3.824 -22.828 1 97.94 54 LYS B C 1
ATOM 2895 O O . LYS B 1 54 ? 9.094 4.395 -23.875 1 97.94 54 LYS B O 1
ATOM 2900 N N . THR B 1 55 ? 8.078 4.418 -21.906 1 98.38 55 THR B N 1
ATOM 2901 C CA . THR B 1 55 ? 7.531 5.75 -22.156 1 98.38 55 THR B CA 1
ATOM 2902 C C . THR B 1 55 ? 8.211 6.781 -21.266 1 98.38 55 THR B C 1
ATOM 2904 O O . THR B 1 55 ? 7.805 7.945 -21.234 1 98.38 55 THR B O 1
ATOM 2907 N N . VAL B 1 56 ? 9.164 6.363 -20.484 1 97.81 56 VAL B N 1
ATOM 2908 C CA . VAL B 1 56 ? 9.883 7.262 -19.578 1 97.81 56 VAL B CA 1
ATOM 2909 C C . VAL B 1 56 ? 11.305 7.477 -20.094 1 97.81 56 VAL B C 1
ATOM 2911 O O . VAL B 1 56 ? 11.938 6.539 -20.578 1 97.81 56 VAL B O 1
ATOM 2914 N N . PRO B 1 57 ? 11.898 8.711 -20 1 97 57 PRO B N 1
ATOM 2915 C CA . PRO B 1 57 ? 13.281 8.938 -20.438 1 97 57 PRO B CA 1
ATOM 2916 C C . PRO B 1 57 ? 14.289 8.133 -19.625 1 97 57 PRO B C 1
ATOM 2918 O O . PRO B 1 57 ? 13.992 7.699 -18.516 1 97 57 PRO B O 1
ATOM 2921 N N . PRO B 1 58 ? 15.469 7.891 -20.266 1 95.38 58 PRO B N 1
ATOM 2922 C CA . PRO B 1 58 ? 16.531 7.254 -19.469 1 95.38 58 PRO B CA 1
ATOM 2923 C C . PRO B 1 58 ? 16.859 8.023 -18.203 1 95.38 58 PRO B C 1
ATOM 2925 O O . PRO B 1 58 ? 16.781 9.258 -18.172 1 95.38 58 PRO B O 1
ATOM 2928 N N . GLY B 1 59 ? 17.188 7.352 -17.203 1 93.88 59 GLY B N 1
ATOM 2929 C CA . GLY B 1 59 ? 17.594 7.992 -15.961 1 93.88 59 GLY B CA 1
ATOM 2930 C C . GLY B 1 59 ? 16.484 8.07 -14.938 1 93.88 59 GLY B C 1
ATOM 2931 O O . GLY B 1 59 ? 16.719 8.477 -13.789 1 93.88 59 GLY B O 1
ATOM 2932 N N . TYR B 1 60 ? 15.328 7.77 -15.336 1 95.56 60 TYR B N 1
ATOM 2933 C CA . TYR B 1 60 ? 14.211 7.684 -14.398 1 95.56 60 TYR B CA 1
ATOM 2934 C C . TYR B 1 60 ? 14 6.25 -13.938 1 95.56 60 TYR B C 1
ATOM 2936 O O . TYR B 1 60 ? 13.898 5.336 -14.766 1 95.56 60 TYR B O 1
ATOM 2944 N N . HIS B 1 61 ? 13.875 6.051 -12.625 1 95.12 61 HIS B N 1
ATOM 2945 C CA . HIS B 1 61 ? 13.805 4.727 -12.016 1 95.12 61 HIS B CA 1
ATOM 2946 C C . HIS B 1 61 ? 12.469 4.516 -11.312 1 95.12 61 HIS B C 1
ATOM 2948 O O . HIS B 1 61 ? 12.031 5.367 -10.531 1 95.12 61 HIS B O 1
ATOM 2954 N N . LEU B 1 62 ? 11.859 3.404 -11.602 1 96.62 62 LEU B N 1
ATOM 2955 C CA . LEU B 1 62 ? 10.586 3.084 -10.969 1 96.62 62 LEU B CA 1
ATOM 2956 C C . LEU B 1 62 ? 10.758 2.947 -9.461 1 96.62 62 LEU B C 1
ATOM 2958 O O . LEU B 1 62 ? 11.648 2.234 -8.992 1 96.62 62 LEU B O 1
ATOM 2962 N N . TYR B 1 63 ? 9.859 3.629 -8.648 1 95.94 63 TYR B N 1
ATOM 2963 C CA . TYR B 1 63 ? 9.93 3.426 -7.203 1 95.94 63 TYR B CA 1
ATOM 2964 C C . TYR B 1 63 ? 8.562 3.043 -6.645 1 95.94 63 TYR B C 1
ATOM 2966 O O . TYR B 1 63 ? 8.453 2.611 -5.496 1 95.94 63 TYR B O 1
ATOM 2974 N N . SER B 1 64 ? 7.531 3.186 -7.438 1 97.69 64 SER B N 1
ATOM 2975 C CA . SER B 1 64 ? 6.188 2.877 -6.965 1 97.69 64 SER B CA 1
ATOM 2976 C C . SER B 1 64 ? 5.281 2.447 -8.117 1 97.69 64 SER B C 1
ATOM 2978 O O . SER B 1 64 ? 5.254 3.092 -9.164 1 97.69 64 SER B O 1
ATOM 2980 N N . LEU B 1 65 ? 4.582 1.41 -7.98 1 98.69 65 LEU B N 1
ATOM 2981 C CA . LEU B 1 65 ? 3.564 0.9 -8.891 1 98.69 65 LEU B CA 1
ATOM 2982 C C . LEU B 1 65 ? 2.32 0.462 -8.125 1 98.69 65 LEU B C 1
ATOM 2984 O O . LEU B 1 65 ? 2.334 -0.568 -7.445 1 98.69 65 LEU B O 1
ATOM 2988 N N . LEU B 1 66 ? 1.214 1.241 -8.211 1 98.75 66 LEU B N 1
ATOM 2989 C CA . LEU B 1 66 ? -0.054 1.009 -7.527 1 98.75 66 LEU B CA 1
ATOM 2990 C C . LEU B 1 66 ? -1.15 0.646 -8.523 1 98.75 66 LEU B C 1
ATOM 2992 O O . LEU B 1 66 ? -1.27 1.275 -9.578 1 98.75 66 LEU B O 1
ATOM 2996 N N . GLY B 1 67 ? -1.923 -0.363 -8.188 1 98.75 67 GLY B N 1
ATOM 2997 C CA . GLY B 1 67 ? -2.916 -0.661 -9.211 1 98.75 67 GLY B CA 1
ATOM 2998 C C . GLY B 1 67 ? -4.027 -1.566 -8.711 1 98.75 67 GLY B C 1
ATOM 2999 O O . GLY B 1 67 ? -3.994 -2.031 -7.574 1 98.75 67 GLY B O 1
ATOM 3000 N N . HIS B 1 68 ? -5.035 -1.709 -9.57 1 98.81 68 HIS B N 1
ATOM 3001 C CA . HIS B 1 68 ? -6.18 -2.584 -9.344 1 98.81 68 HIS B CA 1
ATOM 3002 C C . HIS B 1 68 ? -6.32 -3.602 -10.477 1 98.81 68 HIS B C 1
ATOM 3004 O O . HIS B 1 68 ? -6.172 -3.258 -11.648 1 98.81 68 HIS B O 1
ATOM 3010 N N . PHE B 1 69 ? -6.504 -4.828 -10.047 1 98.31 69 PHE B N 1
ATOM 3011 C CA . PHE B 1 69 ? -6.969 -5.828 -11 1 98.31 69 PHE B CA 1
ATOM 3012 C C . PHE B 1 69 ? -8.453 -5.652 -11.289 1 98.31 69 PHE B C 1
ATOM 3014 O O . PHE B 1 69 ? -9.273 -5.637 -10.375 1 98.31 69 PHE B O 1
ATOM 3021 N N . LEU B 1 70 ? -8.836 -5.594 -12.523 1 97.88 70 LEU B N 1
ATOM 3022 C CA . LEU B 1 70 ? -10.203 -5.227 -12.883 1 97.88 70 LEU B CA 1
ATOM 3023 C C . LEU B 1 70 ? -10.992 -6.445 -13.344 1 97.88 70 LEU B C 1
ATOM 3025 O O . LEU B 1 70 ? -12.227 -6.441 -13.32 1 97.88 70 LEU B O 1
ATOM 3029 N N . GLY B 1 71 ? -10.367 -7.406 -13.773 1 92.81 71 GLY B N 1
ATOM 3030 C CA . GLY B 1 71 ? -10.914 -8.664 -14.266 1 92.81 71 GLY B CA 1
ATOM 3031 C C . GLY B 1 71 ? -9.852 -9.617 -14.773 1 92.81 71 GLY B C 1
ATOM 3032 O O . GLY B 1 71 ? -8.695 -9.227 -14.961 1 92.81 71 GLY B O 1
ATOM 3033 N N . PRO B 1 72 ? -10.273 -10.844 -14.977 1 91.56 72 PRO B N 1
ATOM 3034 C CA . PRO B 1 72 ? -9.297 -11.82 -15.438 1 91.56 72 PRO B CA 1
ATOM 3035 C C . PRO B 1 72 ? -8.766 -11.516 -16.828 1 91.56 72 PRO B C 1
ATOM 3037 O O . PRO B 1 72 ? -9.531 -11.133 -17.719 1 91.56 72 PRO B O 1
ATOM 3040 N N . ALA B 1 73 ? -7.449 -11.555 -17.016 1 94.19 73 ALA B N 1
ATOM 3041 C CA . ALA B 1 73 ? -6.848 -11.578 -18.344 1 94.19 73 ALA B CA 1
ATOM 3042 C C . ALA B 1 73 ? -6.852 -12.992 -18.922 1 94.19 73 ALA B C 1
ATOM 3044 O O . ALA B 1 73 ? -6.422 -13.938 -18.266 1 94.19 73 ALA B O 1
ATOM 3045 N N . HIS B 1 74 ? -7.395 -13.102 -20.125 1 93.94 74 HIS B N 1
ATOM 3046 C CA . HIS B 1 74 ? -7.438 -14.398 -20.797 1 93.94 74 HIS B CA 1
ATOM 3047 C C . HIS B 1 74 ? -6.055 -14.82 -21.266 1 93.94 74 HIS B C 1
ATOM 3049 O O . HIS B 1 74 ? -5.336 -14.023 -21.891 1 93.94 74 HIS B O 1
ATOM 3055 N N . SER B 1 75 ? -5.684 -16.047 -20.953 1 93.31 75 SER B N 1
ATOM 3056 C CA . SER B 1 75 ? -4.336 -16.516 -21.266 1 93.31 75 SER B CA 1
ATOM 3057 C C . SER B 1 75 ? -4.203 -16.891 -22.734 1 93.31 75 SER B C 1
ATOM 3059 O O . SER B 1 75 ? -3.127 -17.281 -23.188 1 93.31 75 SER B O 1
ATOM 3061 N N . GLY B 1 76 ? -5.258 -16.75 -23.516 1 91.62 76 GLY B N 1
ATOM 3062 C CA . GLY B 1 76 ? -5.219 -17.078 -24.938 1 91.62 76 GLY B CA 1
ATOM 3063 C C . GLY B 1 76 ? -5.262 -15.867 -25.844 1 91.62 76 GLY B C 1
ATOM 3064 O O . GLY B 1 76 ? -5.34 -15.992 -27.062 1 91.62 76 GLY B O 1
ATOM 3065 N N . ARG B 1 77 ? -5.297 -14.703 -25.25 1 94.44 77 ARG B N 1
ATOM 3066 C CA . ARG B 1 77 ? -5.344 -13.453 -26 1 94.44 77 ARG B CA 1
ATOM 3067 C C . ARG B 1 77 ? -4.254 -12.492 -25.547 1 94.44 77 ARG B C 1
ATOM 3069 O O . ARG B 1 77 ? -3.957 -12.414 -24.344 1 94.44 77 ARG B O 1
ATOM 3076 N N . THR B 1 78 ? -3.764 -11.781 -26.516 1 96.19 78 THR B N 1
ATOM 3077 C CA . THR B 1 78 ? -2.732 -10.805 -26.172 1 96.19 78 THR B CA 1
ATOM 3078 C C . THR B 1 78 ? -3.322 -9.656 -25.375 1 96.19 78 THR B C 1
ATOM 3080 O O . THR B 1 78 ? -4.543 -9.492 -25.312 1 96.19 78 THR B O 1
ATOM 3083 N N . LEU B 1 79 ? -2.418 -8.914 -24.703 1 97.56 79 LEU B N 1
ATOM 3084 C CA . LEU B 1 79 ? -2.809 -7.734 -23.938 1 97.56 79 LEU B CA 1
ATOM 3085 C C . LEU B 1 79 ? -2.342 -6.457 -24.641 1 97.56 79 LEU B C 1
ATOM 3087 O O . LEU B 1 79 ? -1.254 -6.422 -25.219 1 97.56 79 LEU B O 1
ATOM 3091 N N . LYS B 1 80 ? -3.164 -5.484 -24.547 1 98.56 80 LYS B N 1
ATOM 3092 C CA . LYS B 1 80 ? -2.791 -4.137 -24.969 1 98.56 80 LYS B CA 1
ATOM 3093 C C . LYS B 1 80 ? -2.51 -3.242 -23.766 1 98.56 80 LYS B C 1
ATOM 3095 O O . LYS B 1 80 ? -3.223 -3.301 -22.766 1 98.56 80 LYS B O 1
ATOM 3100 N N . ALA B 1 81 ? -1.441 -2.52 -23.859 1 98.75 81 ALA B N 1
ATOM 3101 C CA . ALA B 1 81 ? -1.08 -1.562 -22.812 1 98.75 81 ALA B CA 1
ATOM 3102 C C . ALA B 1 81 ? -1.15 -0.13 -23.344 1 98.75 81 ALA B C 1
ATOM 3104 O O . ALA B 1 81 ? -0.466 0.22 -24.312 1 98.75 81 ALA B O 1
ATOM 3105 N N . SER B 1 82 ? -1.978 0.639 -22.766 1 98.75 82 SER B N 1
ATOM 3106 C CA . SER B 1 82 ? -2.057 2.066 -23.062 1 98.75 82 SER B CA 1
ATOM 3107 C C . SER B 1 82 ? -1.479 2.898 -21.922 1 98.75 82 SER B C 1
ATOM 3109 O O . SER B 1 82 ? -1.925 2.791 -20.781 1 98.75 82 SER B O 1
ATOM 3111 N N . ILE B 1 83 ? -0.49 3.715 -22.266 1 98.81 83 ILE B N 1
ATOM 3112 C CA . ILE B 1 83 ? 0.19 4.527 -21.266 1 98.81 83 ILE B CA 1
ATOM 3113 C C . ILE B 1 83 ? -0.179 5.996 -21.453 1 98.81 83 ILE B C 1
ATOM 3115 O O . ILE B 1 83 ? -0.069 6.535 -22.562 1 98.81 83 ILE B O 1
ATOM 3119 N N . THR B 1 84 ? -0.638 6.645 -20.406 1 98.44 84 THR B N 1
ATOM 3120 C CA . THR B 1 84 ? -0.906 8.078 -20.422 1 98.44 84 THR B CA 1
ATOM 3121 C C . THR B 1 84 ? 0.031 8.812 -19.469 1 98.44 84 THR B C 1
ATOM 3123 O O . THR B 1 84 ? -0.003 8.586 -18.266 1 98.44 84 THR B O 1
ATOM 3126 N N . PRO B 1 85 ? 0.856 9.711 -20.062 1 98.25 85 PRO B N 1
ATOM 3127 C CA . PRO B 1 85 ? 1.653 10.531 -19.141 1 98.25 85 PRO B CA 1
ATOM 3128 C C . PRO B 1 85 ? 0.798 11.469 -18.297 1 98.25 85 PRO B C 1
ATOM 3130 O O . PRO B 1 85 ? -0.038 12.203 -18.844 1 98.25 85 PRO B O 1
ATOM 3133 N N . ILE B 1 86 ? 0.963 11.461 -17.016 1 98 86 ILE B N 1
ATOM 3134 C CA . ILE B 1 86 ? 0.234 12.32 -16.094 1 98 86 ILE B CA 1
ATOM 3135 C C . ILE B 1 86 ? 1.122 13.492 -15.664 1 98 86 ILE B C 1
ATOM 3137 O O . ILE B 1 86 ? 0.651 14.617 -15.539 1 98 86 ILE B O 1
ATOM 3141 N N . ARG B 1 87 ? 2.389 13.188 -15.438 1 96.81 87 ARG B N 1
ATOM 3142 C CA . ARG B 1 87 ? 3.389 14.164 -15.023 1 96.81 87 ARG B CA 1
ATOM 3143 C C . ARG B 1 87 ? 4.754 13.844 -15.617 1 96.81 87 ARG B C 1
ATOM 3145 O O . ARG B 1 87 ? 5.121 12.672 -15.742 1 96.81 87 ARG B O 1
ATOM 3152 N N . GLN B 1 88 ? 5.461 14.844 -16.062 1 97.06 88 GLN B N 1
ATOM 3153 C CA . GLN B 1 88 ? 6.859 14.766 -16.469 1 97.06 88 GLN B CA 1
ATOM 3154 C C . GLN B 1 88 ? 7.633 16 -16 1 97.06 88 GLN B C 1
ATOM 3156 O O . GLN B 1 88 ? 7.453 17.094 -16.531 1 97.06 88 GLN B O 1
ATOM 3161 N N . THR B 1 89 ? 8.406 15.828 -15.008 1 95.62 89 THR B N 1
ATOM 3162 C CA . THR B 1 89 ? 9.281 16.891 -14.531 1 95.62 89 THR B CA 1
ATOM 3163 C C . THR B 1 89 ? 10.75 16.516 -14.688 1 95.62 89 THR B C 1
ATOM 3165 O O . THR B 1 89 ? 11.062 15.453 -15.242 1 95.62 89 THR B O 1
ATOM 3168 N N . ARG B 1 90 ? 11.609 17.422 -14.195 1 95.31 90 ARG B N 1
ATOM 3169 C CA . ARG B 1 90 ? 13.039 17.125 -14.227 1 95.31 90 ARG B CA 1
ATOM 3170 C C . ARG B 1 90 ? 13.375 15.969 -13.289 1 95.31 90 ARG B C 1
ATOM 3172 O O . ARG B 1 90 ? 14.352 15.25 -13.523 1 95.31 90 ARG B O 1
ATOM 3179 N N . THR B 1 91 ? 12.516 15.719 -12.289 1 93.56 91 THR B N 1
ATOM 3180 C CA . THR B 1 91 ? 12.859 14.773 -11.234 1 93.56 91 THR B CA 1
ATOM 3181 C C . THR B 1 91 ? 11.93 13.562 -11.273 1 93.56 91 THR B C 1
ATOM 3183 O O . THR B 1 91 ? 12.344 12.445 -10.953 1 93.56 91 THR B O 1
ATOM 3186 N N . PHE B 1 92 ? 10.641 13.828 -11.656 1 96.31 92 PHE B N 1
ATOM 3187 C CA . PHE B 1 92 ? 9.656 12.766 -11.516 1 96.31 92 PHE B CA 1
ATOM 3188 C C . PHE B 1 92 ? 8.938 12.516 -12.844 1 96.31 92 PHE B C 1
ATOM 3190 O O . PHE B 1 92 ? 8.797 13.43 -13.656 1 96.31 92 PHE B O 1
ATOM 3197 N N . ALA B 1 93 ? 8.508 11.312 -13.039 1 98.31 93 ALA B N 1
ATOM 3198 C CA . ALA B 1 93 ? 7.613 10.922 -14.125 1 98.31 93 ALA B CA 1
ATOM 3199 C C . ALA B 1 93 ? 6.508 10 -13.617 1 98.31 93 ALA B C 1
ATOM 3201 O O . ALA B 1 93 ? 6.777 9.023 -12.914 1 98.31 93 ALA B O 1
ATOM 3202 N N . THR B 1 94 ? 5.262 10.367 -13.875 1 98.69 94 THR B N 1
ATOM 3203 C CA . THR B 1 94 ? 4.109 9.57 -13.484 1 98.69 94 THR B CA 1
ATOM 3204 C C . THR B 1 94 ? 3.34 9.094 -14.711 1 98.69 94 THR B C 1
ATOM 3206 O O . THR B 1 94 ? 3.055 9.875 -15.617 1 98.69 94 THR B O 1
ATOM 3209 N N . ARG B 1 95 ? 3.059 7.812 -14.781 1 98.88 95 ARG B N 1
ATOM 3210 C CA . ARG B 1 95 ? 2.334 7.215 -15.898 1 98.88 95 ARG B CA 1
ATOM 3211 C C . ARG B 1 95 ? 1.078 6.5 -15.422 1 98.88 95 ARG B C 1
ATOM 3213 O O . ARG B 1 95 ? 1.102 5.82 -14.391 1 98.88 95 ARG B O 1
ATOM 3220 N N . HIS B 1 96 ? 0.001 6.77 -16.078 1 98.81 96 HIS B N 1
ATOM 3221 C CA . HIS B 1 96 ? -1.207 5.961 -15.969 1 98.81 96 HIS B CA 1
ATOM 3222 C C . HIS B 1 96 ? -1.189 4.809 -16.969 1 98.81 96 HIS B C 1
ATOM 3224 O O . HIS B 1 96 ? -0.926 5.016 -18.156 1 98.81 96 HIS B O 1
ATOM 3230 N N . ILE B 1 97 ? -1.441 3.604 -16.516 1 98.88 97 ILE B N 1
ATOM 3231 C CA . ILE B 1 97 ? -1.367 2.406 -17.344 1 98.88 97 ILE B CA 1
ATOM 3232 C C . ILE B 1 97 ? -2.729 1.715 -17.375 1 98.88 97 ILE B C 1
ATOM 3234 O O . ILE B 1 97 ? -3.338 1.481 -16.328 1 98.88 97 ILE B O 1
ATOM 3238 N N . LEU B 1 98 ? -3.199 1.406 -18.5 1 98.81 98 LEU B N 1
ATOM 3239 C CA . LEU B 1 98 ? -4.391 0.581 -18.672 1 98.81 98 LEU B CA 1
ATOM 3240 C C . LEU B 1 98 ? -4.102 -0.622 -19.562 1 98.81 98 LEU B C 1
ATOM 3242 O O . LEU B 1 98 ? -3.684 -0.461 -20.719 1 98.81 98 LEU B O 1
ATOM 3246 N N . LEU B 1 99 ? -4.223 -1.816 -19.016 1 98.75 99 LEU B N 1
ATOM 3247 C CA . LEU B 1 99 ? -4.141 -3.039 -19.812 1 98.75 99 LEU B CA 1
ATOM 3248 C C . LEU B 1 99 ? -5.531 -3.527 -20.203 1 98.75 99 LEU B C 1
ATOM 3250 O O . LEU B 1 99 ? -6.418 -3.635 -19.359 1 98.75 99 LEU B O 1
ATOM 3254 N N . THR B 1 100 ? -5.684 -3.84 -21.469 1 98.44 100 THR B N 1
ATOM 3255 C CA . THR B 1 100 ? -6.961 -4.328 -21.969 1 98.44 100 THR B CA 1
ATOM 3256 C C . THR B 1 100 ? -6.762 -5.547 -22.875 1 98.44 100 THR B C 1
ATOM 3258 O O . THR B 1 100 ? -5.641 -5.82 -23.312 1 98.44 100 THR B O 1
ATOM 3261 N N . GLN B 1 101 ? -7.824 -6.273 -23.062 1 97.56 101 GLN B N 1
ATOM 3262 C CA . GLN B 1 101 ? -7.875 -7.355 -24.047 1 97.56 101 GLN B CA 1
ATOM 3263 C C . GLN B 1 101 ? -9.078 -7.207 -24.969 1 97.56 101 GLN B C 1
ATOM 3265 O O . GLN B 1 101 ? -10.164 -6.812 -24.531 1 97.56 101 GLN B O 1
ATOM 3270 N N . THR B 1 102 ? -8.836 -7.504 -26.219 1 95.81 102 THR B N 1
ATOM 3271 C CA . THR B 1 102 ? -9.938 -7.52 -27.172 1 95.81 102 THR B CA 1
ATOM 3272 C C . THR B 1 102 ? -10.82 -8.742 -26.969 1 95.81 102 THR B C 1
ATOM 3274 O O . THR B 1 102 ? -10.328 -9.875 -26.938 1 95.81 102 THR B O 1
ATOM 3277 N N . GLN B 1 103 ? -12.062 -8.469 -26.828 1 93.56 103 GLN B N 1
ATOM 3278 C CA . GLN B 1 103 ? -13.031 -9.547 -26.656 1 93.56 103 GLN B CA 1
ATOM 3279 C C . GLN B 1 103 ? -13.5 -10.086 -28 1 93.56 103 GLN B C 1
ATOM 3281 O O . GLN B 1 103 ? -13.281 -9.453 -29.031 1 93.56 103 GLN B O 1
ATOM 3286 N N . PRO B 1 104 ? -14.133 -11.289 -27.953 1 92.19 104 PRO B N 1
ATOM 3287 C CA . PRO B 1 104 ? -14.617 -11.867 -29.219 1 92.19 104 PRO B CA 1
ATOM 3288 C C . PRO B 1 104 ? -15.555 -10.93 -29.969 1 92.19 104 PRO B C 1
ATOM 3290 O O . PRO B 1 104 ? -15.57 -10.938 -31.203 1 92.19 104 PRO B O 1
ATOM 3293 N N . ASP B 1 105 ? -16.25 -10.086 -29.266 1 95 105 ASP B N 1
ATOM 3294 C CA . ASP B 1 105 ? -17.203 -9.18 -29.906 1 95 105 ASP B CA 1
ATOM 3295 C C . ASP B 1 105 ? -16.516 -7.898 -30.359 1 95 105 ASP B C 1
ATOM 3297 O O . ASP B 1 105 ? -17.172 -6.957 -30.812 1 95 105 ASP B O 1
ATOM 3301 N N . GLY B 1 106 ? -15.227 -7.848 -30.203 1 93.62 106 GLY B N 1
ATOM 3302 C CA . GLY B 1 106 ? -14.438 -6.715 -30.672 1 93.62 106 GLY B CA 1
ATOM 3303 C C . GLY B 1 106 ? -14.258 -5.637 -29.625 1 93.62 106 GLY B C 1
ATOM 3304 O O . GLY B 1 106 ? -13.453 -4.715 -29.812 1 93.62 106 GLY B O 1
ATOM 3305 N N . SER B 1 107 ? -14.953 -5.746 -28.594 1 94.62 107 SER B N 1
ATOM 3306 C CA . SER B 1 107 ? -14.828 -4.742 -27.547 1 94.62 107 SER B CA 1
ATOM 3307 C C . SER B 1 107 ? -13.547 -4.945 -26.734 1 94.62 107 SER B C 1
ATOM 3309 O O . SER B 1 107 ? -12.977 -6.035 -26.734 1 94.62 107 SER B O 1
ATOM 3311 N N . GLU B 1 108 ? -13.086 -3.861 -26.125 1 95.12 108 GLU B N 1
ATOM 3312 C CA . GLU B 1 108 ? -11.93 -3.924 -25.234 1 95.12 108 GLU B CA 1
ATOM 3313 C C . GLU B 1 108 ? -12.359 -4.082 -23.781 1 95.12 108 GLU B C 1
ATOM 3315 O O . GLU B 1 108 ? -13.258 -3.373 -23.312 1 95.12 108 GLU B O 1
ATOM 3320 N N . ARG B 1 109 ? -11.812 -4.977 -23.156 1 94.88 109 ARG B N 1
ATOM 3321 C CA . ARG B 1 109 ? -12.094 -5.164 -21.734 1 94.88 109 ARG B CA 1
ATOM 3322 C C . ARG B 1 109 ? -10.875 -4.84 -20.875 1 94.88 109 ARG B C 1
ATOM 3324 O O . ARG B 1 109 ? -9.805 -5.422 -21.062 1 94.88 109 ARG B O 1
ATOM 3331 N N . PRO B 1 110 ? -11.039 -3.928 -19.906 1 97.5 110 PRO B N 1
ATOM 3332 C CA . PRO B 1 110 ? -9.922 -3.643 -19 1 97.5 110 PRO B CA 1
ATOM 3333 C C . PRO B 1 110 ? -9.602 -4.805 -18.062 1 97.5 110 PRO B C 1
ATOM 3335 O O . PRO B 1 110 ? -10.516 -5.441 -17.531 1 97.5 110 PRO B O 1
ATOM 3338 N N . CYS B 1 111 ? -8.289 -5.062 -17.906 1 97.88 111 CYS B N 1
ATOM 3339 C CA . CYS B 1 111 ? -7.832 -6.137 -17.047 1 97.88 111 CYS B CA 1
ATOM 3340 C C . CYS B 1 111 ? -7.09 -5.582 -15.828 1 97.88 111 CYS B C 1
ATOM 3342 O O . CYS B 1 111 ? -7.148 -6.156 -14.742 1 97.88 111 CYS B O 1
ATOM 3344 N N . LEU B 1 112 ? -6.391 -4.512 -16.047 1 98.69 112 LEU B N 1
ATOM 3345 C CA . LEU B 1 112 ? -5.562 -3.908 -15.008 1 98.69 112 LEU B CA 1
ATOM 3346 C C . LEU B 1 112 ? -5.422 -2.406 -15.234 1 98.69 112 LEU B C 1
ATOM 3348 O O . LEU B 1 112 ? -5.234 -1.955 -16.359 1 98.69 112 LEU B O 1
ATOM 3352 N N . VAL B 1 113 ? -5.539 -1.65 -14.188 1 98.94 113 VAL B N 1
ATOM 3353 C CA . VAL B 1 113 ? -5.188 -0.235 -14.188 1 98.94 113 VAL B CA 1
ATOM 3354 C C . VAL B 1 113 ? -4.133 0.036 -13.117 1 98.94 113 VAL B C 1
ATOM 3356 O O . VAL B 1 113 ? -4.184 -0.536 -12.023 1 98.94 113 VAL B O 1
ATOM 3359 N N . ALA B 1 114 ? -3.168 0.862 -13.477 1 98.88 114 ALA B N 1
ATOM 3360 C CA . ALA B 1 114 ? -2.098 1.121 -12.516 1 98.88 114 ALA B CA 1
ATOM 3361 C C . ALA B 1 114 ? -1.52 2.521 -12.703 1 98.88 114 ALA B C 1
ATOM 3363 O O . ALA B 1 114 ? -1.717 3.146 -13.75 1 98.88 114 ALA B O 1
ATOM 3364 N N . LEU B 1 115 ? -0.958 3.018 -11.656 1 98.94 115 LEU B N 1
ATOM 3365 C CA . LEU B 1 115 ? -0.158 4.238 -11.625 1 98.94 115 LEU B CA 1
ATOM 3366 C C . LEU B 1 115 ? 1.297 3.924 -11.289 1 98.94 115 LEU B C 1
ATOM 3368 O O . LEU B 1 115 ? 1.584 3.299 -10.266 1 98.94 115 LEU B O 1
ATOM 3372 N N . ALA B 1 116 ? 2.15 4.34 -12.164 1 98.81 116 ALA B N 1
ATOM 3373 C CA . ALA B 1 116 ? 3.584 4.156 -11.945 1 98.81 116 ALA B CA 1
ATOM 3374 C C . ALA B 1 116 ? 4.281 5.5 -11.742 1 98.81 116 ALA B C 1
ATOM 3376 O O . ALA B 1 116 ? 3.988 6.473 -12.445 1 98.81 116 ALA B O 1
ATOM 3377 N N . ASP B 1 117 ? 5.145 5.535 -10.797 1 98.31 117 ASP B N 1
ATOM 3378 C CA . ASP B 1 117 ? 5.938 6.738 -10.578 1 98.31 117 ASP B CA 1
ATOM 3379 C C . ASP B 1 117 ? 7.434 6.426 -10.609 1 98.31 117 ASP B C 1
ATOM 3381 O O . ASP B 1 117 ? 7.863 5.383 -10.117 1 98.31 117 ASP B O 1
ATOM 3385 N N . PHE B 1 118 ? 8.164 7.273 -11.266 1 97.06 118 PHE B N 1
ATOM 3386 C CA . PHE B 1 118 ? 9.602 7.184 -11.469 1 97.06 118 PHE B CA 1
ATOM 3387 C C . PHE B 1 118 ? 10.305 8.406 -10.891 1 97.06 118 PHE B C 1
ATOM 3389 O O . PHE B 1 118 ? 9.719 9.492 -10.82 1 97.06 118 PHE B O 1
ATOM 3396 N N . GLN B 1 119 ? 11.516 8.203 -10.508 1 94.94 119 GLN B N 1
ATOM 3397 C CA . GLN B 1 119 ? 12.32 9.289 -9.961 1 94.94 119 GLN B CA 1
ATOM 3398 C C . GLN B 1 119 ? 13.773 9.188 -10.422 1 94.94 119 GLN B C 1
ATOM 3400 O O . GLN B 1 119 ? 14.32 8.094 -10.523 1 94.94 119 GLN B O 1
ATOM 3405 N N . THR B 1 120 ? 14.32 10.336 -10.75 1 93.25 120 THR B N 1
ATOM 3406 C CA . THR B 1 120 ? 15.758 10.336 -10.977 1 93.25 120 THR B CA 1
ATOM 3407 C C . THR B 1 120 ? 16.516 10.023 -9.68 1 93.25 120 THR B C 1
ATOM 3409 O O . THR B 1 120 ? 15.953 10.141 -8.586 1 93.25 120 THR B O 1
ATOM 3412 N N . ALA B 1 121 ? 17.719 9.57 -9.812 1 87.12 121 ALA B N 1
ATOM 3413 C CA . ALA B 1 121 ? 18.516 9.164 -8.648 1 87.12 121 ALA B CA 1
ATOM 3414 C C . ALA B 1 121 ? 18.656 10.312 -7.656 1 87.12 121 ALA B C 1
ATOM 3416 O O . ALA B 1 121 ? 18.812 11.469 -8.047 1 87.12 121 ALA B O 1
ATOM 3417 N N . ASP B 1 122 ? 18.5 9.953 -6.391 1 83.62 122 ASP B N 1
ATOM 3418 C CA . ASP B 1 122 ? 18.656 10.914 -5.305 1 83.62 122 ASP B CA 1
ATOM 3419 C C . ASP B 1 122 ? 19.297 10.266 -4.078 1 83.62 122 ASP B C 1
ATOM 3421 O O . ASP B 1 122 ? 19.453 9.047 -4.027 1 83.62 122 ASP B O 1
ATOM 3425 N N . THR B 1 123 ? 19.844 11.125 -3.215 1 79.38 123 THR B N 1
ATOM 3426 C CA . THR B 1 123 ? 20.406 10.664 -1.946 1 79.38 123 THR B CA 1
ATOM 3427 C C . THR B 1 123 ? 19.562 11.164 -0.775 1 79.38 123 THR B C 1
ATOM 3429 O O . THR B 1 123 ? 19 12.258 -0.832 1 79.38 123 THR B O 1
ATOM 3432 N N . GLY B 1 124 ? 19.406 10.18 0.198 1 79.25 124 GLY B N 1
ATOM 3433 C CA . GLY B 1 124 ? 18.547 10.547 1.312 1 79.25 124 GLY B CA 1
ATOM 3434 C C . GLY B 1 124 ? 19.297 10.656 2.629 1 79.25 124 GLY B C 1
ATOM 3435 O O . GLY B 1 124 ? 20.5 10.453 2.682 1 79.25 124 GLY B O 1
ATOM 3436 N N . LEU B 1 125 ? 18.641 11.086 3.662 1 80.56 125 LEU B N 1
ATOM 3437 C CA . LEU B 1 125 ? 19.156 11.289 5.016 1 80.56 125 LEU B CA 1
ATOM 3438 C C . LEU B 1 125 ? 19.188 9.977 5.785 1 80.56 125 LEU B C 1
ATOM 3440 O O . LEU B 1 125 ? 20.172 9.688 6.473 1 80.56 125 LEU B O 1
ATOM 3444 N N . LEU B 1 126 ? 18.188 9.219 5.66 1 89.94 126 LEU B N 1
ATOM 3445 C CA . LEU B 1 126 ? 18.016 8.023 6.48 1 89.94 126 LEU B CA 1
ATOM 3446 C C . LEU B 1 126 ? 18.141 6.762 5.633 1 89.94 126 LEU B C 1
ATOM 3448 O O . LEU B 1 126 ? 17.625 6.707 4.516 1 89.94 126 LEU B O 1
ATOM 3452 N N . ASN B 1 127 ? 18.844 5.789 6.129 1 92.38 127 ASN B N 1
ATOM 3453 C CA . ASN B 1 127 ? 18.969 4.465 5.535 1 92.38 127 ASN B CA 1
ATOM 3454 C C . ASN B 1 127 ? 18.719 3.361 6.559 1 92.38 127 ASN B C 1
ATOM 3456 O O . ASN B 1 127 ? 19.469 3.225 7.527 1 92.38 127 ASN B O 1
ATOM 3460 N N . TYR B 1 128 ? 17.625 2.686 6.402 1 95.06 128 TYR B N 1
ATOM 3461 C CA . TYR B 1 128 ? 17.25 1.611 7.316 1 95.06 128 TYR B CA 1
ATOM 3462 C C . TYR B 1 128 ? 16.25 0.664 6.656 1 95.06 128 TYR B C 1
ATOM 3464 O O . TYR B 1 128 ? 15.547 1.048 5.723 1 95.06 128 TYR B O 1
ATOM 3472 N N . SER B 1 129 ? 16.25 -0.612 7.074 1 95.25 129 SER B N 1
ATOM 3473 C CA . SER B 1 129 ? 15.328 -1.646 6.609 1 95.25 129 SER B CA 1
ATOM 3474 C C . SER B 1 129 ? 14.82 -2.496 7.766 1 95.25 129 SER B C 1
ATOM 3476 O O . SER B 1 129 ? 15.609 -3 8.57 1 95.25 129 SER B O 1
ATOM 3478 N N . ALA B 1 130 ? 13.492 -2.598 7.801 1 97.19 130 ALA B N 1
ATOM 3479 C CA . ALA B 1 130 ? 12.953 -3.572 8.75 1 97.19 130 ALA B CA 1
ATOM 3480 C C . ALA B 1 130 ? 13.43 -4.98 8.406 1 97.19 130 ALA B C 1
ATOM 3482 O O . ALA B 1 130 ? 13.469 -5.367 7.238 1 97.19 130 ALA B O 1
ATOM 3483 N N . PRO B 1 131 ? 13.82 -5.75 9.383 1 97.44 131 PRO B N 1
ATOM 3484 C CA . PRO B 1 131 ? 14.195 -7.145 9.117 1 97.44 131 PRO B CA 1
ATOM 3485 C C . PRO B 1 131 ? 12.984 -8.047 8.891 1 97.44 131 PRO B C 1
ATOM 3487 O O . PRO B 1 131 ? 11.844 -7.633 9.133 1 97.44 131 PRO B O 1
ATOM 3490 N N . PRO B 1 132 ? 13.234 -9.234 8.336 1 98.19 132 PRO B N 1
ATOM 3491 C CA . PRO B 1 132 ? 12.133 -10.203 8.297 1 98.19 132 PRO B CA 1
ATOM 3492 C C . PRO B 1 132 ? 11.547 -10.477 9.68 1 98.19 132 PRO B C 1
ATOM 3494 O O . PRO B 1 132 ? 12.172 -10.164 10.695 1 98.19 132 PRO B O 1
ATOM 3497 N N . THR B 1 133 ? 10.344 -10.992 9.695 1 97.44 133 THR B N 1
ATOM 3498 C CA . THR B 1 133 ? 9.633 -11.195 10.953 1 97.44 133 THR B CA 1
ATOM 3499 C C . THR B 1 133 ? 10.297 -12.281 11.789 1 97.44 133 THR B C 1
ATOM 3501 O O . THR B 1 133 ? 10.094 -12.359 13 1 97.44 133 THR B O 1
ATOM 3504 N N . LYS B 1 134 ? 11.039 -13.141 11.117 1 96.62 134 LYS B N 1
ATOM 3505 C CA . LYS B 1 134 ? 11.773 -14.203 11.805 1 96.62 134 LYS B CA 1
ATOM 3506 C C . LYS B 1 134 ? 13.055 -14.547 11.055 1 96.62 134 LYS B C 1
ATOM 3508 O O . LYS B 1 134 ? 13.312 -14.023 9.969 1 96.62 134 LYS B O 1
ATOM 3513 N N . SER B 1 135 ? 13.867 -15.359 11.727 1 97.81 135 SER B N 1
ATOM 3514 C CA . SER B 1 135 ? 15.086 -15.828 11.078 1 97.81 135 SER B CA 1
ATOM 3515 C C . SER B 1 135 ? 14.797 -17 10.141 1 97.81 135 SER B C 1
ATOM 3517 O O . SER B 1 135 ? 14.016 -17.891 10.477 1 97.81 135 SER B O 1
ATOM 3519 N N . TYR B 1 136 ? 15.414 -16.938 8.992 1 98.62 136 TYR B N 1
ATOM 3520 C CA . TYR B 1 136 ? 15.242 -18 8.008 1 98.62 136 TYR B CA 1
ATOM 3521 C C . TYR B 1 136 ? 16.594 -18.594 7.613 1 98.62 136 TYR B C 1
ATOM 3523 O O . TYR B 1 136 ? 17.594 -17.875 7.512 1 98.62 136 TYR B O 1
ATOM 3531 N N . THR B 1 137 ? 16.562 -19.891 7.336 1 98.69 137 THR B N 1
ATOM 3532 C CA . THR B 1 137 ? 17.75 -20.594 6.859 1 98.69 137 THR B CA 1
ATOM 3533 C C . THR B 1 137 ? 18.219 -20.016 5.523 1 98.69 137 THR B C 1
ATOM 3535 O O . THR B 1 137 ? 17.406 -19.734 4.645 1 98.69 137 THR B O 1
ATOM 3538 N N . HIS B 1 138 ? 19.562 -19.859 5.383 1 98.62 138 HIS B N 1
ATOM 3539 C CA . HIS B 1 138 ? 20.156 -19.297 4.176 1 98.62 138 HIS B CA 1
ATOM 3540 C C . HIS B 1 138 ? 20 -20.25 2.994 1 98.62 138 HIS B C 1
ATOM 3542 O O . HIS B 1 138 ? 20.047 -21.469 3.164 1 98.62 138 HIS B O 1
ATOM 3548 N N . TRP B 1 139 ? 19.906 -19.703 1.807 1 98.19 139 TRP B N 1
ATOM 3549 C CA . TRP B 1 139 ? 19.594 -20.5 0.632 1 98.19 139 TRP B CA 1
ATOM 3550 C C . TRP B 1 139 ? 20.688 -21.531 0.379 1 98.19 139 TRP B C 1
ATOM 3552 O O . TRP B 1 139 ? 20.438 -22.609 -0.173 1 98.19 139 TRP B O 1
ATOM 3562 N N . ARG B 1 140 ? 21.906 -21.234 0.751 1 98.38 140 ARG B N 1
ATOM 3563 C CA . ARG B 1 140 ? 23.031 -22.125 0.529 1 98.38 140 ARG B CA 1
ATOM 3564 C C . ARG B 1 140 ? 22.812 -23.469 1.212 1 98.38 140 ARG B C 1
ATOM 3566 O O . ARG B 1 140 ? 23.359 -24.484 0.79 1 98.38 140 ARG B O 1
ATOM 3573 N N . ALA B 1 141 ? 22.031 -23.484 2.203 1 98.56 141 ALA B N 1
ATOM 3574 C CA . ALA B 1 141 ? 21.797 -24.703 2.98 1 98.56 141 ALA B CA 1
ATOM 3575 C C . ALA B 1 141 ? 20.469 -25.344 2.598 1 98.56 141 ALA B C 1
ATOM 3577 O O . ALA B 1 141 ? 19.984 -26.234 3.295 1 98.56 141 ALA B O 1
ATOM 3578 N N . LEU B 1 142 ? 19.875 -24.875 1.565 1 98.62 142 LEU B N 1
ATOM 3579 C CA . LEU B 1 142 ? 18.531 -25.344 1.235 1 98.62 142 LEU B CA 1
ATOM 3580 C C . LEU B 1 142 ? 18.516 -26 -0.14 1 98.62 142 LEU B C 1
ATOM 3582 O O . LEU B 1 142 ? 19.141 -25.5 -1.081 1 98.62 142 LEU B O 1
ATOM 3586 N N . PRO B 1 143 ? 17.844 -27.109 -0.244 1 97.25 143 PRO B N 1
ATOM 3587 C CA . PRO B 1 143 ? 17.625 -27.688 -1.574 1 97.25 143 PRO B CA 1
ATOM 3588 C C . PRO B 1 143 ? 16.594 -26.906 -2.383 1 97.25 143 PRO B C 1
ATOM 3590 O O . PRO B 1 143 ? 15.828 -26.109 -1.821 1 97.25 143 PRO B O 1
ATOM 3593 N N . PRO B 1 144 ? 16.516 -27.141 -3.699 1 96.62 144 PRO B N 1
ATOM 3594 C CA . PRO B 1 144 ? 15.445 -26.547 -4.516 1 96.62 144 PRO B CA 1
ATOM 3595 C C . PRO B 1 144 ? 14.055 -27.016 -4.094 1 96.62 144 PRO B C 1
ATOM 3597 O O . PRO B 1 144 ? 13.914 -28.062 -3.461 1 96.62 144 PRO B O 1
ATOM 3600 N N . ARG B 1 145 ? 13.102 -26.25 -4.434 1 96.06 145 ARG B N 1
ATOM 3601 C CA . ARG B 1 145 ? 11.711 -26.484 -4.055 1 96.06 145 ARG B CA 1
ATOM 3602 C C . ARG B 1 145 ? 11.273 -27.891 -4.441 1 96.06 145 ARG B C 1
ATOM 3604 O O . ARG B 1 145 ? 10.672 -28.609 -3.635 1 96.06 145 ARG B O 1
ATOM 3611 N N . SER B 1 146 ? 11.578 -28.344 -5.68 1 92.56 146 SER B N 1
ATOM 3612 C CA . SER B 1 146 ? 11.156 -29.641 -6.18 1 92.56 146 SER B CA 1
ATOM 3613 C C . SER B 1 146 ? 11.688 -30.766 -5.305 1 92.56 146 SER B C 1
ATOM 3615 O O . SER B 1 146 ? 10.984 -31.75 -5.055 1 92.56 146 SER B O 1
ATOM 3617 N N . GLU B 1 147 ? 12.906 -30.625 -4.859 1 94.19 147 GLU B N 1
ATOM 3618 C CA . GLU B 1 147 ? 13.5 -31.625 -3.986 1 94.19 147 GLU B CA 1
ATOM 3619 C C . GLU B 1 147 ? 12.82 -31.641 -2.621 1 94.19 147 GLU B C 1
ATOM 3621 O O . GLU B 1 147 ? 12.664 -32.719 -2.016 1 94.19 147 GLU B O 1
ATOM 3626 N N . GLN B 1 148 ? 12.445 -30.5 -2.152 1 93.81 148 GLN B N 1
ATOM 3627 C CA . GLN B 1 148 ? 11.727 -30.438 -0.886 1 93.81 148 GLN B CA 1
ATOM 3628 C C . GLN B 1 148 ? 10.359 -31.109 -0.987 1 93.81 148 GLN B C 1
ATOM 3630 O O . GLN B 1 148 ? 9.945 -31.812 -0.07 1 93.81 148 GLN B O 1
ATOM 3635 N N . PHE B 1 149 ? 9.68 -30.859 -2.082 1 91.44 149 PHE B N 1
ATOM 3636 C CA . PHE B 1 149 ? 8.383 -31.5 -2.316 1 91.44 149 PHE B CA 1
ATOM 3637 C C . PHE B 1 149 ? 8.523 -33.031 -2.334 1 91.44 149 PHE B C 1
ATOM 3639 O O . PHE B 1 149 ? 7.742 -33.719 -1.699 1 91.44 149 PHE B O 1
ATOM 3646 N N . ARG B 1 150 ? 9.523 -33.5 -2.992 1 88.88 150 ARG B N 1
ATOM 3647 C CA . ARG B 1 150 ? 9.758 -34.938 -3.084 1 88.88 150 ARG B CA 1
ATOM 3648 C C . ARG B 1 150 ? 10.078 -35.531 -1.716 1 88.88 150 ARG B C 1
ATOM 3650 O O . ARG B 1 150 ? 9.641 -36.656 -1.391 1 88.88 150 ARG B O 1
ATOM 3657 N N . ALA B 1 151 ? 10.852 -34.812 -0.989 1 90.94 151 ALA B N 1
ATOM 3658 C CA . ALA B 1 151 ? 11.188 -35.281 0.358 1 90.94 151 ALA B CA 1
ATOM 3659 C C . ALA B 1 151 ? 9.945 -35.375 1.229 1 90.94 151 ALA B C 1
ATOM 3661 O O . ALA B 1 151 ? 9.805 -36.344 2.006 1 90.94 151 ALA B O 1
ATOM 3662 N N . LEU B 1 152 ? 9.086 -34.438 1.089 1 88.69 152 LEU B N 1
ATOM 3663 C CA . LEU B 1 152 ? 7.848 -34.469 1.854 1 88.69 152 LEU B CA 1
ATOM 3664 C C . LEU B 1 152 ? 6.977 -35.625 1.42 1 88.69 152 LEU B C 1
ATOM 3666 O O . LEU B 1 152 ? 6.367 -36.312 2.256 1 88.69 152 LEU B O 1
ATOM 3670 N N . ALA B 1 153 ? 6.918 -35.906 0.167 1 89.12 153 ALA B N 1
ATOM 3671 C CA . ALA B 1 153 ? 6.164 -37.031 -0.358 1 89.12 153 ALA B CA 1
ATOM 3672 C C . ALA B 1 153 ? 6.723 -38.375 0.166 1 89.12 153 ALA B C 1
ATOM 3674 O O . ALA B 1 153 ? 5.969 -39.281 0.439 1 89.12 153 ALA B O 1
ATOM 3675 N N . ALA B 1 154 ? 7.98 -38.406 0.294 1 91.12 154 ALA B N 1
ATOM 3676 C CA . ALA B 1 154 ? 8.664 -39.625 0.708 1 91.12 154 ALA B CA 1
ATOM 3677 C C . ALA B 1 154 ? 8.336 -39.969 2.154 1 91.12 154 ALA B C 1
ATOM 3679 O O . ALA B 1 154 ? 8.492 -41.125 2.572 1 91.12 154 ALA B O 1
ATOM 3680 N N . THR B 1 155 ? 7.941 -38.969 2.914 1 91.31 155 THR B N 1
ATOM 3681 C CA . THR B 1 155 ? 7.559 -39.25 4.297 1 91.31 155 THR B CA 1
ATOM 3682 C C . THR B 1 155 ? 6.266 -40.031 4.355 1 91.31 155 THR B C 1
ATOM 3684 O O . THR B 1 155 ? 5.938 -40.625 5.391 1 91.31 155 THR B O 1
ATOM 3687 N N . GLY B 1 156 ? 5.418 -40.031 3.277 1 91.62 156 GLY B N 1
ATOM 3688 C CA . GLY B 1 156 ? 4.137 -40.719 3.236 1 91.62 156 GLY B CA 1
ATOM 3689 C C . GLY B 1 156 ? 2.992 -39.875 3.766 1 91.62 156 GLY B C 1
ATOM 3690 O O . GLY B 1 156 ? 1.836 -40.281 3.736 1 91.62 156 GLY B O 1
ATOM 3691 N N . ASN B 1 157 ? 3.363 -38.719 4.195 1 91.44 157 ASN B N 1
ATOM 3692 C CA . ASN B 1 157 ? 2.344 -37.844 4.801 1 91.44 157 ASN B CA 1
ATOM 3693 C C . ASN B 1 157 ? 1.567 -37.062 3.75 1 91.44 157 ASN B C 1
ATOM 3695 O O . ASN B 1 157 ? 0.549 -36.438 4.059 1 91.44 157 ASN B O 1
ATOM 3699 N N . VAL B 1 158 ? 2.053 -37.062 2.49 1 93.69 158 VAL B N 1
ATOM 3700 C CA . VAL B 1 158 ? 1.375 -36.375 1.378 1 93.69 158 VAL B CA 1
ATOM 3701 C C . VAL B 1 158 ? 1.33 -37.312 0.173 1 93.69 158 VAL B C 1
ATOM 3703 O O . VAL B 1 158 ? 2.281 -38.062 -0.08 1 93.69 158 VAL B O 1
ATOM 3706 N N . ASP B 1 159 ? 0.251 -37.312 -0.473 1 91.06 159 ASP B N 1
ATOM 3707 C CA . ASP B 1 159 ? 0.119 -38.188 -1.638 1 91.06 159 ASP B CA 1
ATOM 3708 C C . ASP B 1 159 ? 0.886 -37.625 -2.832 1 91.06 159 ASP B C 1
ATOM 3710 O O . ASP B 1 159 ? 0.991 -36.406 -2.992 1 91.06 159 ASP B O 1
ATOM 3714 N N . VAL B 1 160 ? 1.339 -38.469 -3.635 1 90.75 160 VAL B N 1
ATOM 3715 C CA . VAL B 1 160 ? 2.152 -38.125 -4.797 1 90.75 160 VAL B CA 1
ATOM 3716 C C . VAL B 1 160 ? 1.343 -37.281 -5.766 1 90.75 160 VAL B C 1
ATOM 3718 O O . VAL B 1 160 ? 1.887 -36.375 -6.414 1 90.75 160 VAL B O 1
ATOM 3721 N N . GLU B 1 161 ? 0.102 -37.531 -5.781 1 90.94 161 GLU B N 1
ATOM 3722 C CA . GLU B 1 161 ? -0.772 -36.781 -6.676 1 90.94 161 GLU B CA 1
ATOM 3723 C C . GLU B 1 161 ? -0.828 -35.281 -6.289 1 90.94 161 GLU B C 1
ATOM 3725 O O . GLU B 1 161 ? -0.851 -34.406 -7.16 1 90.94 161 GLU B O 1
ATOM 3730 N N . THR B 1 162 ? -0.856 -35.062 -5.02 1 91.56 162 THR B N 1
ATOM 3731 C CA . THR B 1 162 ? -0.869 -33.688 -4.531 1 91.56 162 THR B CA 1
ATOM 3732 C C . THR B 1 162 ? 0.426 -32.969 -4.898 1 91.56 162 THR B C 1
ATOM 3734 O O . THR B 1 162 ? 0.4 -31.797 -5.328 1 91.56 162 THR B O 1
ATOM 3737 N N . VAL B 1 163 ? 1.465 -33.625 -4.793 1 92.5 163 VAL B N 1
ATOM 3738 C CA . VAL B 1 163 ? 2.771 -33.062 -5.125 1 92.5 163 VAL B CA 1
ATOM 3739 C C . VAL B 1 163 ? 2.832 -32.75 -6.617 1 92.5 163 VAL B C 1
ATOM 3741 O O . VAL B 1 163 ? 3.258 -31.656 -7.008 1 92.5 163 VAL B O 1
ATOM 3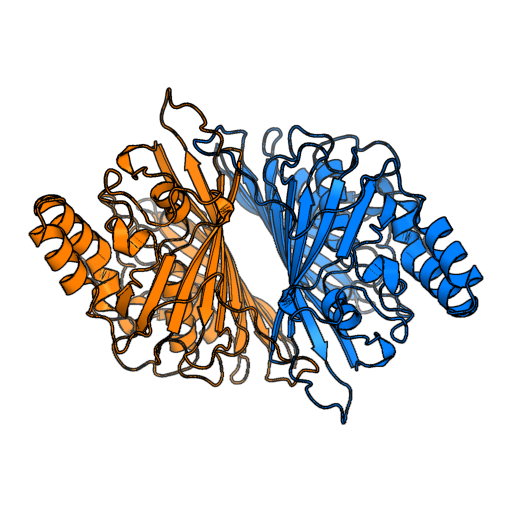744 N N . GLN B 1 164 ? 2.398 -33.688 -7.422 1 90.81 164 GLN B N 1
ATOM 3745 C CA . GLN B 1 164 ? 2.402 -33.5 -8.867 1 90.81 164 GLN B CA 1
ATOM 3746 C C . GLN B 1 164 ? 1.519 -32.312 -9.266 1 90.81 164 GLN B C 1
ATOM 3748 O O . GLN B 1 164 ? 1.89 -31.516 -10.125 1 90.81 164 GLN B O 1
ATOM 3753 N N . TYR B 1 165 ? 0.428 -32.25 -8.641 1 87.69 165 TYR B N 1
ATOM 3754 C CA . TYR B 1 165 ? -0.484 -31.141 -8.898 1 87.69 165 TYR B CA 1
ATOM 3755 C C . TYR B 1 165 ? 0.183 -29.797 -8.609 1 87.69 165 TYR B C 1
ATOM 3757 O O . TYR B 1 165 ? 0.098 -28.859 -9.414 1 87.69 165 TYR B O 1
ATOM 3765 N N . LEU B 1 166 ? 0.812 -29.719 -7.52 1 89.62 166 LEU B N 1
ATOM 3766 C CA . LEU B 1 166 ? 1.458 -28.469 -7.121 1 89.62 166 LEU B CA 1
ATOM 3767 C C . LEU B 1 166 ? 2.611 -28.141 -8.062 1 89.62 166 LEU B C 1
ATOM 3769 O O . LEU B 1 166 ? 2.803 -26.969 -8.422 1 89.62 166 LEU B O 1
ATOM 3773 N N . GLU B 1 167 ? 3.373 -29.125 -8.414 1 90.44 167 GLU B N 1
ATOM 3774 C CA . GLU B 1 167 ? 4.465 -28.906 -9.352 1 90.44 167 GLU B CA 1
ATOM 3775 C C . GLU B 1 167 ? 3.949 -28.344 -10.68 1 90.44 167 GLU B C 1
ATOM 3777 O O . GLU B 1 167 ? 4.543 -27.422 -11.25 1 90.44 167 GLU B O 1
ATOM 3782 N N . ASP B 1 168 ? 2.846 -28.891 -11.102 1 88.81 168 ASP B N 1
ATOM 3783 C CA . ASP B 1 168 ? 2.236 -28.422 -12.344 1 88.81 168 ASP B CA 1
ATOM 3784 C C . ASP B 1 168 ? 1.729 -26.984 -12.188 1 88.81 168 ASP B C 1
ATOM 3786 O O . ASP B 1 168 ? 1.911 -26.156 -13.078 1 88.81 168 ASP B O 1
ATOM 3790 N N . ALA B 1 169 ? 1.133 -26.734 -11.109 1 87.94 169 ALA B N 1
ATOM 3791 C CA . ALA B 1 169 ? 0.564 -25.406 -10.836 1 87.94 169 ALA B CA 1
ATOM 3792 C C . ALA B 1 169 ? 1.656 -24.344 -10.766 1 87.94 169 ALA B C 1
ATOM 3794 O O . ALA B 1 169 ? 1.43 -23.188 -11.125 1 87.94 169 ALA B O 1
ATOM 3795 N N . MET B 1 170 ? 2.828 -24.766 -10.375 1 90.31 170 MET B N 1
ATOM 3796 C CA . MET B 1 170 ? 3.904 -23.797 -10.156 1 90.31 170 MET B CA 1
ATOM 3797 C C . MET B 1 170 ? 4.926 -23.859 -11.281 1 90.31 170 MET B C 1
ATOM 3799 O O . MET B 1 170 ? 6 -23.266 -11.188 1 90.31 170 MET B O 1
ATOM 3803 N N . ALA B 1 171 ? 4.613 -24.531 -12.328 1 89.44 171 ALA B N 1
ATOM 3804 C CA . ALA B 1 171 ? 5.551 -24.797 -13.414 1 89.44 171 ALA B CA 1
ATOM 3805 C C . ALA B 1 171 ? 6.098 -23.484 -13.992 1 89.44 171 ALA B C 1
ATOM 3807 O O . ALA B 1 171 ? 7.293 -23.391 -14.273 1 89.44 171 ALA B O 1
ATOM 3808 N N . LEU B 1 172 ? 5.238 -22.531 -14.141 1 91.25 172 LEU B N 1
ATOM 3809 C CA . LEU B 1 172 ? 5.684 -21.25 -14.672 1 91.25 172 LEU B CA 1
ATOM 3810 C C . LEU B 1 172 ? 6.703 -20.594 -13.75 1 91.25 172 LEU B C 1
ATOM 3812 O O . LEU B 1 172 ? 7.73 -20.078 -14.203 1 91.25 172 LEU B O 1
ATOM 3816 N N . CYS B 1 173 ? 6.395 -20.578 -12.5 1 92.5 173 CYS B N 1
ATOM 3817 C CA . CYS B 1 173 ? 7.32 -20.031 -11.516 1 92.5 173 CYS B CA 1
ATOM 3818 C C . CYS B 1 173 ? 8.68 -20.719 -11.594 1 92.5 173 CYS B C 1
ATOM 3820 O O . CYS B 1 173 ? 9.719 -20.062 -11.602 1 92.5 173 CYS B O 1
ATOM 3822 N N . ASP B 1 174 ? 8.695 -22.016 -11.703 1 92.81 174 ASP B N 1
ATOM 3823 C CA . ASP B 1 174 ? 9.93 -22.797 -11.742 1 92.81 174 ASP B CA 1
ATOM 3824 C C . ASP B 1 174 ? 10.711 -22.547 -13.023 1 92.81 174 ASP B C 1
ATOM 3826 O O . ASP B 1 174 ? 11.938 -22.641 -13.047 1 92.81 174 ASP B O 1
ATOM 3830 N N . GLN B 1 175 ? 9.992 -22.234 -14.016 1 92.31 175 GLN B N 1
ATOM 3831 C CA . GLN B 1 175 ? 10.625 -21.906 -15.289 1 92.31 175 GLN B CA 1
ATOM 3832 C C . GLN B 1 175 ? 11.367 -20.578 -15.203 1 92.31 175 GLN B C 1
ATOM 3834 O O . GLN B 1 175 ? 12.406 -20.391 -15.844 1 92.31 175 GLN B O 1
ATOM 3839 N N . LEU B 1 176 ? 10.844 -19.719 -14.422 1 94.75 176 LEU B N 1
ATOM 3840 C CA . LEU B 1 176 ? 11.344 -18.359 -14.414 1 94.75 176 LEU B CA 1
ATOM 3841 C C . LEU B 1 176 ? 12.32 -18.141 -13.266 1 94.75 176 LEU B C 1
ATOM 3843 O O . LEU B 1 176 ? 13.203 -17.281 -13.344 1 94.75 176 LEU B O 1
ATOM 3847 N N . PHE B 1 177 ? 12.141 -18.875 -12.195 1 96.5 177 PHE B N 1
ATOM 3848 C CA . PHE B 1 177 ? 12.914 -18.625 -10.977 1 96.5 177 PHE B CA 1
ATOM 3849 C C . PHE B 1 177 ? 13.43 -19.922 -10.391 1 96.5 177 PHE B C 1
ATOM 3851 O O . PHE B 1 177 ? 12.828 -20.984 -10.578 1 96.5 177 PHE B O 1
ATOM 3858 N N . GLU B 1 178 ? 14.562 -19.828 -9.727 1 97.19 178 GLU B N 1
ATOM 3859 C CA . GLU B 1 178 ? 14.906 -20.812 -8.703 1 97.19 178 GLU B CA 1
ATOM 3860 C C . GLU B 1 178 ? 14.383 -20.391 -7.336 1 97.19 178 GLU B C 1
ATOM 3862 O O . GLU B 1 178 ? 14.562 -19.25 -6.918 1 97.19 178 GLU B O 1
ATOM 3867 N N . THR B 1 179 ? 13.688 -21.297 -6.738 1 98.12 179 THR B N 1
ATOM 3868 C CA . THR B 1 179 ? 13.125 -21 -5.426 1 98.12 179 THR B CA 1
ATOM 3869 C C . THR B 1 179 ? 13.562 -22.047 -4.402 1 98.12 179 THR B C 1
ATOM 3871 O O . THR B 1 179 ? 13.703 -23.234 -4.73 1 98.12 179 THR B O 1
ATOM 3874 N N . ARG B 1 180 ? 13.844 -21.609 -3.254 1 98.62 180 ARG B N 1
ATOM 3875 C CA . ARG B 1 180 ? 14.195 -22.453 -2.115 1 98.62 180 ARG B CA 1
ATOM 3876 C C . ARG B 1 180 ? 13.398 -22.062 -0.878 1 98.62 180 ARG B C 1
ATOM 3878 O O . ARG B 1 180 ? 13.812 -21.188 -0.11 1 98.62 180 ARG B O 1
ATOM 3885 N N . PRO B 1 181 ? 12.266 -22.766 -0.684 1 98.44 181 PRO B N 1
ATOM 3886 C CA . PRO B 1 181 ? 11.43 -22.453 0.476 1 98.44 181 PRO B CA 1
ATOM 3887 C C . PRO B 1 181 ? 12.164 -22.656 1.802 1 98.44 181 PRO B C 1
ATOM 3889 O O . PRO B 1 181 ? 12.938 -23.594 1.949 1 98.44 181 PRO B O 1
ATOM 3892 N N . CYS B 1 182 ? 12 -21.734 2.715 1 98.81 182 CYS B N 1
ATOM 3893 C CA . CYS B 1 182 ? 12.602 -21.828 4.039 1 98.81 182 CYS B CA 1
ATOM 3894 C C . CYS B 1 182 ? 11.789 -22.766 4.934 1 98.81 182 CYS B C 1
ATOM 3896 O O . CYS B 1 182 ? 10.578 -22.594 5.078 1 98.81 182 CYS B O 1
ATOM 3898 N N . PRO B 1 183 ? 12.445 -23.688 5.578 1 97.94 183 PRO B N 1
ATOM 3899 C CA . PRO B 1 183 ? 11.719 -24.688 6.375 1 97.94 183 PRO B CA 1
ATOM 3900 C C . PRO B 1 183 ? 10.992 -24.062 7.566 1 97.94 183 PRO B C 1
ATOM 3902 O O . PRO B 1 183 ? 10.109 -24.703 8.148 1 97.94 183 PRO B O 1
ATOM 3905 N N . GLU B 1 184 ? 11.336 -22.859 7.934 1 98.31 184 GLU B N 1
ATOM 3906 C CA . GLU B 1 184 ? 10.695 -22.172 9.055 1 98.31 184 GLU B CA 1
ATOM 3907 C C . GLU B 1 184 ? 9.312 -21.641 8.664 1 98.31 184 GLU B C 1
ATOM 3909 O O . GLU B 1 184 ? 8.539 -21.234 9.523 1 98.31 184 GLU B O 1
ATOM 3914 N N . GLY B 1 185 ? 8.984 -21.609 7.355 1 98.19 185 GLY B N 1
ATOM 3915 C CA . GLY B 1 185 ? 7.746 -21.047 6.848 1 98.19 185 GLY B CA 1
ATOM 3916 C C . GLY B 1 185 ? 6.652 -22.078 6.656 1 98.19 185 GLY B C 1
ATOM 3917 O O . GLY B 1 185 ? 6.934 -23.25 6.422 1 98.19 185 GLY B O 1
ATOM 3918 N N . ILE B 1 186 ? 5.449 -21.656 6.656 1 98.06 186 ILE B N 1
ATOM 3919 C CA . ILE B 1 186 ? 4.27 -22.5 6.559 1 98.06 186 ILE B CA 1
ATOM 3920 C C . ILE B 1 186 ? 4.223 -23.156 5.18 1 98.06 186 ILE B C 1
ATOM 3922 O O . ILE B 1 186 ? 3.859 -24.328 5.051 1 98.06 186 ILE B O 1
ATOM 3926 N N . PHE B 1 187 ? 4.57 -22.422 4.148 1 97.06 187 PHE B N 1
ATOM 3927 C CA . PHE B 1 187 ? 4.504 -22.953 2.793 1 97.06 187 PHE B CA 1
ATOM 3928 C C . PHE B 1 187 ? 5.398 -24.188 2.648 1 97.06 187 PHE B C 1
ATOM 3930 O O . PHE B 1 187 ? 4.98 -25.203 2.092 1 97.06 187 PHE B O 1
ATOM 3937 N N . ALA B 1 188 ? 6.586 -24.109 3.184 1 96.56 188 ALA B N 1
ATOM 3938 C CA . ALA B 1 188 ? 7.5 -25.234 3.119 1 96.56 188 ALA B CA 1
ATOM 3939 C C . ALA B 1 188 ? 6.953 -26.422 3.906 1 96.56 188 ALA B C 1
ATOM 3941 O O . ALA B 1 188 ? 7.164 -27.578 3.525 1 96.56 188 ALA B O 1
ATOM 3942 N N . GLN B 1 189 ? 6.234 -26.188 4.93 1 96.31 189 GLN B N 1
ATOM 3943 C CA . GLN B 1 189 ? 5.801 -27.219 5.863 1 96.31 189 GLN B CA 1
ATOM 3944 C C . GLN B 1 189 ? 4.496 -27.859 5.398 1 96.31 189 GLN B C 1
ATOM 3946 O O . GLN B 1 189 ? 4.156 -28.969 5.824 1 96.31 189 GLN B O 1
ATOM 3951 N N . THR B 1 190 ? 3.752 -27.188 4.512 1 95.69 190 THR B N 1
ATOM 3952 C CA . THR B 1 190 ? 2.412 -27.672 4.195 1 95.69 190 THR B CA 1
ATOM 3953 C C . THR B 1 190 ? 2.209 -27.75 2.686 1 95.69 190 THR B C 1
ATOM 3955 O O . THR B 1 190 ? 1.076 -27.703 2.203 1 95.69 190 THR B O 1
ATOM 3958 N N . LEU B 1 191 ? 3.27 -27.766 1.961 1 94.12 191 LEU B N 1
ATOM 3959 C CA . LEU B 1 191 ? 3.213 -27.812 0.503 1 94.12 191 LEU B CA 1
ATOM 3960 C C . LEU B 1 191 ? 2.398 -26.641 -0.038 1 94.12 191 LEU B C 1
ATOM 3962 O O . LEU B 1 191 ? 1.435 -26.828 -0.781 1 94.12 191 LEU B O 1
ATOM 3966 N N . TYR B 1 192 ? 2.777 -25.422 0.419 1 94.38 192 TYR B N 1
ATOM 3967 C CA . TYR B 1 192 ? 2.158 -24.172 -0.004 1 94.38 192 TYR B CA 1
ATOM 3968 C C . TYR B 1 192 ? 0.652 -24.203 0.229 1 94.38 192 TYR B C 1
ATOM 3970 O O . TYR B 1 192 ? -0.117 -23.672 -0.575 1 94.38 192 TYR B O 1
ATOM 3978 N N . GLY B 1 193 ? 0.25 -24.953 1.179 1 93.12 193 GLY B N 1
ATOM 3979 C CA . GLY B 1 193 ? -1.156 -25 1.547 1 93.12 193 GLY B CA 1
ATOM 3980 C C . GLY B 1 193 ? -1.898 -26.156 0.908 1 93.12 193 GLY B C 1
ATOM 3981 O O . GLY B 1 193 ? -3.062 -26.406 1.229 1 93.12 193 GLY B O 1
ATOM 3982 N N . ALA B 1 194 ? -1.309 -26.922 0.036 1 92.62 194 ALA B N 1
ATOM 3983 C CA . ALA B 1 194 ? -1.966 -28.016 -0.657 1 92.62 194 ALA B CA 1
ATOM 3984 C C . ALA B 1 194 ? -2.164 -29.219 0.275 1 92.62 194 ALA B C 1
ATOM 3986 O O . ALA B 1 194 ? -2.953 -30.109 -0.019 1 92.62 194 ALA B O 1
ATOM 3987 N N . ALA B 1 195 ? -1.406 -29.281 1.407 1 94.25 195 ALA B N 1
ATOM 3988 C CA . ALA B 1 195 ? -1.561 -30.297 2.449 1 94.25 195 ALA B CA 1
ATOM 3989 C C . ALA B 1 195 ? -1.967 -29.656 3.775 1 94.25 195 ALA B C 1
ATOM 3991 O O . ALA B 1 195 ? -1.191 -29.672 4.734 1 94.25 195 ALA B O 1
ATOM 3992 N N . PRO B 1 196 ? -3.193 -29.266 3.84 1 93.81 196 PRO B N 1
ATOM 3993 C CA . PRO B 1 196 ? -3.635 -28.484 4.996 1 93.81 196 PRO B CA 1
ATOM 3994 C C . PRO B 1 196 ? -3.646 -29.297 6.289 1 93.81 196 PRO B C 1
ATOM 3996 O O . PRO B 1 196 ? -3.729 -28.734 7.379 1 93.81 196 PRO B O 1
ATOM 3999 N N . HIS B 1 197 ? -3.586 -30.609 6.199 1 95.31 197 HIS B N 1
ATOM 4000 C CA . HIS B 1 197 ? -3.629 -31.469 7.371 1 95.31 197 HIS B CA 1
ATOM 4001 C C . HIS B 1 197 ? -2.273 -31.516 8.07 1 95.31 197 HIS B C 1
ATOM 4003 O O . HIS B 1 197 ? -2.176 -31.969 9.211 1 95.31 197 HIS B O 1
ATOM 4009 N N . LEU B 1 198 ? -1.233 -31.188 7.355 1 95.75 198 LEU B N 1
ATOM 4010 C CA . LEU B 1 198 ? 0.089 -31.188 7.969 1 95.75 198 LEU B CA 1
ATOM 4011 C C . LEU B 1 198 ? 0.219 -30.047 8.977 1 95.75 198 LEU B C 1
ATOM 4013 O O . LEU B 1 198 ? -0.259 -28.938 8.734 1 95.75 198 LEU B O 1
ATOM 4017 N N . PRO B 1 199 ? 0.874 -30.312 10.086 1 96.06 199 PRO B N 1
ATOM 4018 C CA . PRO B 1 199 ? 1.063 -29.266 11.086 1 96.06 199 PRO B CA 1
ATOM 4019 C C . PRO B 1 199 ? 2.143 -28.25 10.688 1 96.06 199 PRO B C 1
ATOM 4021 O O . PRO B 1 199 ? 3.008 -28.562 9.867 1 96.06 199 PRO B O 1
ATOM 4024 N N . SER B 1 200 ? 2.041 -27.062 11.18 1 97.25 200 SER B N 1
ATOM 4025 C CA . SER B 1 200 ? 3.076 -26.047 11.086 1 97.25 200 SER B CA 1
ATOM 4026 C C . SER B 1 200 ? 3.66 -25.719 12.453 1 97.25 200 SER B C 1
ATOM 4028 O O . SER B 1 200 ? 2.949 -25.734 13.461 1 97.25 200 SER B O 1
ATOM 4030 N N . THR B 1 201 ? 4.949 -25.422 12.445 1 98.06 201 THR B N 1
ATOM 4031 C CA . THR B 1 201 ? 5.602 -25 13.672 1 98.06 201 THR B CA 1
ATOM 4032 C C . THR B 1 201 ? 5.039 -23.672 14.156 1 98.06 201 THR B C 1
ATOM 4034 O O . THR B 1 201 ? 5.352 -23.219 15.258 1 98.06 201 THR B O 1
ATOM 4037 N N . GLN B 1 202 ? 4.125 -23.078 13.344 1 98.31 202 GLN B N 1
ATOM 4038 C CA . GLN B 1 202 ? 3.594 -21.766 13.672 1 98.31 202 GLN B CA 1
ATOM 4039 C C . GLN B 1 202 ? 2.123 -21.844 14.07 1 98.31 202 GLN B C 1
ATOM 4041 O O . GLN B 1 202 ? 1.446 -20.828 14.195 1 98.31 202 GLN B O 1
ATOM 4046 N N . ASP B 1 203 ? 1.658 -23.016 14.258 1 97.75 203 ASP B N 1
ATOM 4047 C CA . ASP B 1 203 ? 0.232 -23.219 14.5 1 97.75 203 ASP B CA 1
ATOM 4048 C C . ASP B 1 203 ? -0.198 -22.562 15.812 1 97.75 203 ASP B C 1
ATOM 4050 O O . ASP B 1 203 ? -1.358 -22.188 15.969 1 97.75 203 ASP B O 1
ATOM 4054 N N . ASP B 1 204 ? 0.752 -22.422 16.766 1 97.56 204 ASP B N 1
ATOM 4055 C CA . ASP B 1 204 ? 0.412 -21.859 18.062 1 97.56 204 ASP B CA 1
ATOM 4056 C C . ASP B 1 204 ? 0.564 -20.344 18.078 1 97.56 204 ASP B C 1
ATOM 4058 O O . ASP B 1 204 ? 0.223 -19.688 19.062 1 97.56 204 ASP B O 1
ATOM 4062 N N . LEU B 1 205 ? 1.021 -19.797 17 1 97.56 205 LEU B N 1
ATOM 4063 C CA . LEU B 1 205 ? 1.167 -18.359 16.906 1 97.56 205 LEU B CA 1
ATOM 4064 C C . LEU B 1 205 ? -0.154 -17.703 16.516 1 97.56 205 LEU B C 1
ATOM 4066 O O . LEU B 1 205 ? -0.939 -18.281 15.766 1 97.56 205 LEU B O 1
ATOM 4070 N N . PRO B 1 206 ? -0.333 -16.422 17.016 1 96.12 206 PRO B N 1
ATOM 4071 C CA . PRO B 1 206 ? -1.441 -15.664 16.438 1 96.12 206 PRO B CA 1
ATOM 4072 C C . PRO B 1 206 ? -1.387 -15.617 14.906 1 96.12 206 PRO B C 1
ATOM 4074 O O . PRO B 1 206 ? -0.301 -15.539 14.32 1 96.12 206 PRO B O 1
ATOM 4077 N N . TYR B 1 207 ? -2.52 -15.586 14.32 1 96.5 207 TYR B N 1
ATOM 4078 C CA . TYR B 1 207 ? -2.652 -15.688 12.875 1 96.5 207 TYR B CA 1
ATOM 4079 C C . TYR B 1 207 ? -1.811 -14.633 12.172 1 96.5 207 TYR B C 1
ATOM 4081 O O . TYR B 1 207 ? -1.093 -14.93 11.219 1 96.5 207 TYR B O 1
ATOM 4089 N N . THR B 1 208 ? -1.794 -13.453 12.695 1 97.62 208 THR B N 1
ATOM 4090 C CA . THR B 1 208 ? -1.126 -12.328 12.047 1 97.62 208 THR B CA 1
ATOM 4091 C C . THR B 1 208 ? 0.364 -12.32 12.375 1 97.62 208 THR B C 1
ATOM 4093 O O . THR B 1 208 ? 1.088 -11.406 11.984 1 97.62 208 THR B O 1
ATOM 4096 N N . GLN B 1 209 ? 0.83 -13.32 13.117 1 97.81 209 GLN B N 1
ATOM 4097 C CA . GLN B 1 209 ? 2.254 -13.477 13.398 1 97.81 209 GLN B CA 1
ATOM 4098 C C . GLN B 1 209 ? 2.84 -14.656 12.625 1 97.81 209 GLN B C 1
ATOM 4100 O O . GLN B 1 209 ? 4.016 -14.992 12.789 1 97.81 209 GLN B O 1
ATOM 4105 N N . ARG B 1 210 ? 2.008 -15.25 11.844 1 98.44 210 ARG B N 1
ATOM 4106 C CA . ARG B 1 210 ? 2.455 -16.328 10.977 1 98.44 210 ARG B CA 1
ATOM 4107 C C . ARG B 1 210 ? 3.104 -15.797 9.711 1 98.44 210 ARG B C 1
ATOM 4109 O O . ARG B 1 210 ? 2.822 -14.664 9.297 1 98.44 210 ARG B O 1
ATOM 4116 N N . SER B 1 211 ? 4.043 -16.578 9.133 1 98.75 211 SER B N 1
ATOM 4117 C CA . SER B 1 211 ? 4.766 -16.125 7.945 1 98.75 211 SER B CA 1
ATOM 4118 C C . SER B 1 211 ? 5.297 -17.312 7.145 1 98.75 211 SER B C 1
ATOM 4120 O O . SER B 1 211 ? 5.301 -18.453 7.633 1 98.75 211 SER B O 1
ATOM 4122 N N . SER B 1 212 ? 5.617 -17.094 5.938 1 98.75 212 SER B N 1
ATOM 4123 C CA . SER B 1 212 ? 6.406 -17.984 5.098 1 98.75 212 SER B CA 1
ATOM 4124 C C . SER B 1 212 ? 7.426 -17.203 4.273 1 98.75 212 SER B C 1
ATOM 4126 O O . SER B 1 212 ? 7.215 -16.031 3.953 1 98.75 212 SER B O 1
ATOM 4128 N N . ALA B 1 213 ? 8.539 -17.844 4.02 1 98.75 213 ALA B N 1
ATOM 4129 C CA . ALA B 1 213 ? 9.562 -17.188 3.219 1 98.75 213 ALA B CA 1
ATOM 4130 C C . ALA B 1 213 ? 10.25 -18.188 2.283 1 98.75 213 ALA B C 1
ATOM 4132 O O . ALA B 1 213 ? 10.227 -19.391 2.527 1 98.75 213 ALA B O 1
ATOM 4133 N N . GLU B 1 214 ? 10.766 -17.703 1.273 1 98.69 214 GLU B N 1
ATOM 4134 C CA . GLU B 1 214 ? 11.586 -18.453 0.335 1 98.69 214 GLU B CA 1
ATOM 4135 C C . GLU B 1 214 ? 12.664 -17.578 -0.291 1 98.69 214 GLU B C 1
ATOM 4137 O O . GLU B 1 214 ? 12.469 -16.375 -0.464 1 98.69 214 GLU B O 1
ATOM 4142 N N . TRP B 1 215 ? 13.742 -18.172 -0.523 1 98.69 215 TRP B N 1
ATOM 4143 C CA . TRP B 1 215 ? 14.742 -17.531 -1.371 1 98.69 215 TRP B CA 1
ATOM 4144 C C . TRP B 1 215 ? 14.375 -17.672 -2.846 1 98.69 215 TRP B C 1
ATOM 4146 O O . TRP B 1 215 ? 13.93 -18.734 -3.277 1 98.69 215 TRP B O 1
ATOM 4156 N N . ILE B 1 216 ? 14.586 -16.641 -3.596 1 97.88 216 ILE B N 1
ATOM 4157 C CA . ILE B 1 216 ? 14.172 -16.625 -4.996 1 97.88 216 ILE B CA 1
ATOM 4158 C C . ILE B 1 216 ? 15.234 -15.914 -5.836 1 97.88 216 ILE B C 1
ATOM 4160 O O . ILE B 1 216 ? 15.781 -14.898 -5.422 1 97.88 216 ILE B O 1
ATOM 4164 N N . ARG B 1 217 ? 15.555 -16.453 -6.961 1 96.56 217 ARG B N 1
ATOM 4165 C CA . ARG B 1 217 ? 16.484 -15.891 -7.934 1 96.56 217 ARG B CA 1
ATOM 4166 C C . ARG B 1 217 ? 16.016 -16.156 -9.359 1 96.56 217 ARG B C 1
ATOM 4168 O O . ARG B 1 217 ? 15.586 -17.266 -9.68 1 96.56 217 ARG B O 1
ATOM 4175 N N . ALA B 1 218 ? 16.078 -15.148 -10.164 1 95.5 218 ALA B N 1
ATOM 4176 C CA . ALA B 1 218 ? 15.633 -15.281 -11.547 1 95.5 218 ALA B CA 1
ATOM 4177 C C . ALA B 1 218 ? 16.562 -16.188 -12.344 1 95.5 218 ALA B C 1
ATOM 4179 O O . ALA B 1 218 ? 17.781 -16.141 -12.164 1 95.5 218 ALA B O 1
ATOM 4180 N N . HIS B 1 219 ? 15.883 -17 -13.219 1 94.06 219 HIS B N 1
ATOM 4181 C CA . HIS B 1 219 ? 16.688 -17.703 -14.211 1 94.06 219 HIS B CA 1
ATOM 4182 C C . HIS B 1 219 ? 17.109 -16.781 -15.344 1 94.06 219 HIS B C 1
ATOM 4184 O O . HIS B 1 219 ? 16.328 -15.93 -15.789 1 94.06 219 HIS B O 1
ATOM 4190 N N . GLY B 1 220 ? 18.266 -16.891 -15.82 1 87.19 220 GLY B N 1
ATOM 4191 C CA . GLY B 1 220 ? 18.719 -16.125 -16.984 1 87.19 220 GLY B CA 1
ATOM 4192 C C . GLY B 1 220 ? 19.094 -14.695 -16.641 1 87.19 220 GLY B C 1
ATOM 4193 O O . GLY B 1 220 ? 18.828 -14.227 -15.531 1 87.19 220 GLY B O 1
ATOM 4194 N N . ALA B 1 221 ? 19.578 -14.031 -17.609 1 85.06 221 ALA B N 1
ATOM 4195 C CA . ALA B 1 221 ? 20.062 -12.664 -17.406 1 85.06 221 ALA B CA 1
ATOM 4196 C C . ALA B 1 221 ? 18.922 -11.656 -17.547 1 85.06 221 ALA B C 1
ATOM 4198 O O . ALA B 1 221 ? 18.031 -11.828 -18.391 1 85.06 221 ALA B O 1
ATOM 4199 N N . LEU B 1 222 ? 18.859 -10.672 -16.719 1 87.38 222 LEU B N 1
ATOM 4200 C CA . LEU B 1 222 ? 18 -9.492 -16.812 1 87.38 222 LEU B CA 1
ATOM 4201 C C . LEU B 1 222 ? 18.766 -8.32 -17.438 1 87.38 222 LEU B C 1
ATOM 4203 O O . LEU B 1 222 ? 19.656 -7.754 -16.797 1 87.38 222 LEU B O 1
ATOM 4207 N N . GLU B 1 223 ? 18.453 -8 -18.594 1 83.88 223 GLU B N 1
ATOM 4208 C CA . GLU B 1 223 ? 19.281 -7.195 -19.484 1 83.88 223 GLU B CA 1
ATOM 4209 C C . GLU B 1 223 ? 19.344 -5.742 -19.016 1 83.88 223 GLU B C 1
ATOM 4211 O O . GLU B 1 223 ? 20.391 -5.098 -19.094 1 83.88 223 GLU B O 1
ATOM 4216 N N . ASP B 1 224 ? 18.25 -5.18 -18.703 1 89.94 224 ASP B N 1
ATOM 4217 C CA . ASP B 1 224 ? 18.203 -3.777 -18.297 1 89.94 224 ASP B CA 1
ATOM 4218 C C . ASP B 1 224 ? 17.281 -3.58 -17.094 1 89.94 224 ASP B C 1
ATOM 4220 O O . ASP B 1 224 ? 16.719 -4.547 -16.578 1 89.94 224 ASP B O 1
ATOM 4224 N N . GLU B 1 225 ? 17.203 -2.35 -16.609 1 92.12 225 GLU B N 1
ATOM 4225 C CA . GLU B 1 225 ? 16.453 -2.053 -15.398 1 92.12 225 GLU B CA 1
ATOM 4226 C C . GLU B 1 225 ? 14.969 -2.393 -15.57 1 92.12 225 GLU B C 1
ATOM 4228 O O . GLU B 1 225 ? 14.32 -2.865 -14.633 1 92.12 225 GLU B O 1
ATOM 4233 N N . ALA B 1 226 ? 14.484 -2.127 -16.766 1 94.44 226 ALA B N 1
ATOM 4234 C CA . ALA B 1 226 ? 13.086 -2.439 -17.031 1 94.44 226 ALA B CA 1
ATOM 4235 C C . ALA B 1 226 ? 12.805 -3.928 -16.828 1 94.44 226 ALA B C 1
ATOM 4237 O O . ALA B 1 226 ? 11.797 -4.301 -16.219 1 94.44 226 ALA B O 1
ATOM 4238 N N . ASP B 1 227 ? 13.703 -4.77 -17.297 1 93.38 227 ASP B N 1
ATOM 4239 C CA . ASP B 1 227 ? 13.578 -6.211 -17.109 1 93.38 227 ASP B CA 1
ATOM 4240 C C . ASP B 1 227 ? 13.664 -6.59 -15.633 1 93.38 227 ASP B C 1
ATOM 4242 O O . ASP B 1 227 ? 12.906 -7.438 -15.156 1 93.38 227 ASP B O 1
ATOM 4246 N N . VAL B 1 228 ? 14.562 -5.996 -14.977 1 93.69 228 VAL B N 1
ATOM 4247 C CA . VAL B 1 228 ? 14.758 -6.273 -13.562 1 93.69 228 VAL B CA 1
ATOM 4248 C C . VAL B 1 228 ? 13.492 -5.934 -12.781 1 93.69 228 VAL B C 1
ATOM 4250 O O . VAL B 1 228 ? 13.008 -6.742 -11.992 1 93.69 228 VAL B O 1
ATOM 4253 N N . MET B 1 229 ? 12.953 -4.773 -13.055 1 95.44 229 MET B N 1
ATOM 4254 C CA . MET B 1 229 ? 11.773 -4.32 -12.312 1 95.44 229 MET B CA 1
ATOM 4255 C C . MET B 1 229 ? 10.547 -5.148 -12.688 1 95.44 229 MET B C 1
ATOM 4257 O O . MET B 1 229 ? 9.711 -5.449 -11.836 1 95.44 229 MET B O 1
ATOM 4261 N N . ALA B 1 230 ? 10.43 -5.484 -13.961 1 96.06 230 ALA B N 1
ATOM 4262 C CA . ALA B 1 230 ? 9.328 -6.34 -14.391 1 96.06 230 ALA B CA 1
ATOM 4263 C C . ALA B 1 230 ? 9.406 -7.715 -13.727 1 96.06 230 ALA B C 1
ATOM 4265 O O . ALA B 1 230 ? 8.398 -8.258 -13.281 1 96.06 230 ALA B O 1
ATOM 4266 N N . ASN B 1 231 ? 10.609 -8.242 -13.719 1 95.31 231 ASN B N 1
ATOM 4267 C CA . ASN B 1 231 ? 10.859 -9.523 -13.062 1 95.31 231 ASN B CA 1
ATOM 4268 C C . ASN B 1 231 ? 10.5 -9.469 -11.578 1 95.31 231 ASN B C 1
ATOM 4270 O O . ASN B 1 231 ? 9.836 -10.375 -11.055 1 95.31 231 ASN B O 1
ATOM 4274 N N . LEU B 1 232 ? 10.922 -8.453 -10.938 1 96.06 232 LEU B N 1
ATOM 4275 C CA . LEU B 1 232 ? 10.625 -8.234 -9.523 1 96.06 232 LEU B CA 1
ATOM 4276 C C . LEU B 1 232 ? 9.125 -8.117 -9.297 1 96.06 232 LEU B C 1
ATOM 4278 O O . LEU B 1 232 ? 8.578 -8.727 -8.375 1 96.06 232 LEU B O 1
ATOM 4282 N N . ALA B 1 233 ? 8.477 -7.344 -10.117 1 97.06 233 ALA B N 1
ATOM 4283 C CA . ALA B 1 233 ? 7.031 -7.156 -10 1 97.06 233 ALA B CA 1
ATOM 4284 C C . ALA B 1 233 ? 6.301 -8.492 -10.094 1 97.06 233 ALA B C 1
ATOM 4286 O O . ALA B 1 233 ? 5.375 -8.75 -9.32 1 97.06 233 ALA B O 1
ATOM 4287 N N . PHE B 1 234 ? 6.699 -9.336 -11.031 1 97.06 234 PHE B N 1
ATOM 4288 C CA . PHE B 1 234 ? 6.129 -10.672 -11.18 1 97.06 234 PHE B CA 1
ATOM 4289 C C . PHE B 1 234 ? 6.266 -11.469 -9.891 1 97.06 234 PHE B C 1
ATOM 4291 O O . PHE B 1 234 ? 5.281 -12 -9.375 1 97.06 234 PHE B O 1
ATOM 4298 N N . ALA B 1 235 ? 7.422 -11.484 -9.359 1 97.06 235 ALA B N 1
ATOM 4299 C CA . ALA B 1 235 ? 7.754 -12.305 -8.203 1 97.06 235 ALA B CA 1
ATOM 4300 C C . ALA B 1 235 ? 7.02 -11.812 -6.953 1 97.06 235 ALA B C 1
ATOM 4302 O O . ALA B 1 235 ? 6.641 -12.609 -6.094 1 97.06 235 ALA B O 1
ATOM 4303 N N . MET B 1 236 ? 6.863 -10.531 -6.836 1 97.75 236 MET B N 1
ATOM 4304 C CA . MET B 1 236 ? 6.277 -9.945 -5.633 1 97.75 236 MET B CA 1
ATOM 4305 C C . MET B 1 236 ? 4.785 -10.266 -5.547 1 97.75 236 MET B C 1
ATOM 4307 O O . MET B 1 236 ? 4.203 -10.242 -4.461 1 97.75 236 MET B O 1
ATOM 4311 N N . ASP B 1 237 ? 4.215 -10.594 -6.66 1 97.81 237 ASP B N 1
ATOM 4312 C CA . ASP B 1 237 ? 2.793 -10.922 -6.676 1 97.81 237 ASP B CA 1
ATOM 4313 C C . ASP B 1 237 ? 2.557 -12.367 -6.242 1 97.81 237 ASP B C 1
ATOM 4315 O O . ASP B 1 237 ? 1.432 -12.742 -5.91 1 97.81 237 ASP B O 1
ATOM 4319 N N . LEU B 1 238 ? 3.521 -13.172 -6.184 1 96.75 238 LEU B N 1
ATOM 4320 C CA . LEU B 1 238 ? 3.381 -14.594 -5.867 1 96.75 238 LEU B CA 1
ATOM 4321 C C . LEU B 1 238 ? 2.809 -14.789 -4.469 1 96.75 238 LEU B C 1
ATOM 4323 O O . LEU B 1 238 ? 3.285 -14.172 -3.51 1 96.75 238 LEU B O 1
ATOM 4327 N N . GLN B 1 239 ? 1.758 -15.609 -4.367 1 95.12 239 GLN B N 1
ATOM 4328 C CA . GLN B 1 239 ? 1.285 -16.266 -3.156 1 95.12 239 GLN B CA 1
ATOM 4329 C C . GLN B 1 239 ? 0.5 -15.305 -2.271 1 95.12 239 GLN B C 1
ATOM 4331 O O . GLN B 1 239 ? -0.122 -15.727 -1.291 1 95.12 239 GLN B O 1
ATOM 4336 N N . LEU B 1 240 ? 0.418 -14.008 -2.535 1 96.69 240 LEU B N 1
ATOM 4337 C CA . LEU B 1 240 ? -0.142 -13.023 -1.609 1 96.69 240 LEU B CA 1
ATOM 4338 C C . LEU B 1 240 ? -1.637 -13.258 -1.411 1 96.69 240 LEU B C 1
ATOM 4340 O O . LEU B 1 240 ? -2.135 -13.195 -0.286 1 96.69 240 LEU B O 1
ATOM 4344 N N . SER B 1 241 ? -2.312 -13.578 -2.475 1 93.81 241 SER B N 1
ATOM 4345 C CA . SER B 1 241 ? -3.764 -13.68 -2.371 1 93.81 241 SER B CA 1
ATOM 4346 C C . SER B 1 241 ? -4.18 -14.945 -1.624 1 93.81 241 SER B C 1
ATOM 4348 O O . SER B 1 241 ? -5.215 -14.969 -0.957 1 93.81 241 SER B O 1
ATOM 4350 N N . PHE B 1 242 ? -3.416 -15.977 -1.688 1 92.62 242 PHE B N 1
ATOM 4351 C CA . PHE B 1 242 ? -3.92 -17.203 -1.087 1 92.62 242 PHE B CA 1
ATOM 4352 C C . PHE B 1 242 ? -3.178 -17.516 0.208 1 92.62 242 PHE B C 1
ATOM 4354 O O . PHE B 1 242 ? -3.531 -18.469 0.92 1 92.62 242 PHE B O 1
ATOM 4361 N N . ALA B 1 243 ? -2.152 -16.719 0.58 1 96.38 243 ALA B N 1
ATOM 4362 C CA . ALA B 1 243 ? -1.369 -16.969 1.789 1 96.38 243 ALA B CA 1
ATOM 4363 C C . ALA B 1 243 ? -2.27 -17.047 3.018 1 96.38 243 ALA B C 1
ATOM 4365 O O . ALA B 1 243 ? -2.137 -17.969 3.83 1 96.38 243 ALA B O 1
ATOM 4366 N N . PRO B 1 244 ? -3.227 -16.141 3.172 1 96.12 244 PRO B N 1
ATOM 4367 C CA . PRO B 1 244 ? -4.086 -16.234 4.355 1 96.12 244 PRO B CA 1
ATOM 4368 C C . PRO B 1 244 ? -4.824 -17.562 4.438 1 96.12 244 PRO B C 1
ATOM 4370 O O . PRO B 1 244 ? -5.02 -18.109 5.531 1 96.12 244 PRO B O 1
ATOM 4373 N N . LEU B 1 245 ? -5.195 -18.062 3.316 1 94.19 245 LEU B N 1
ATOM 4374 C CA . LEU B 1 245 ? -5.891 -19.344 3.271 1 94.19 245 LEU B CA 1
ATOM 4375 C C . LEU B 1 245 ? -4.984 -20.469 3.744 1 94.19 245 LEU B C 1
ATOM 4377 O O . LEU B 1 245 ? -5.375 -21.281 4.59 1 94.19 245 LEU B O 1
ATOM 4381 N N . ALA B 1 246 ? -3.791 -20.5 3.225 1 95.25 246 ALA B N 1
ATOM 4382 C CA . ALA B 1 246 ? -2.812 -21.516 3.602 1 95.25 246 ALA B CA 1
ATOM 4383 C C . ALA B 1 246 ? -2.467 -21.422 5.086 1 95.25 246 ALA B C 1
ATOM 4385 O O . ALA B 1 246 ? -2.332 -22.438 5.762 1 95.25 246 ALA B O 1
ATOM 4386 N N . PHE B 1 247 ? -2.379 -20.188 5.621 1 97.25 247 PHE B N 1
ATOM 4387 C CA . PHE B 1 247 ? -2.043 -19.969 7.023 1 97.25 247 PHE B CA 1
ATOM 4388 C C . PHE B 1 247 ? -3.148 -20.484 7.934 1 97.25 247 PHE B C 1
ATOM 4390 O O . PHE B 1 247 ? -2.92 -20.734 9.117 1 97.25 247 PHE B O 1
ATOM 4397 N N . ALA B 1 248 ? -4.32 -20.641 7.359 1 94.38 248 ALA B N 1
ATOM 4398 C CA . ALA B 1 248 ? -5.48 -21.078 8.133 1 94.38 248 ALA B CA 1
ATOM 4399 C C . ALA B 1 248 ? -5.742 -22.562 7.918 1 94.38 248 ALA B C 1
ATOM 4401 O O . ALA B 1 248 ? -6.809 -23.078 8.273 1 94.38 248 ALA B O 1
ATOM 4402 N N . HIS B 1 249 ? -4.836 -23.297 7.289 1 94.69 249 HIS B N 1
ATOM 4403 C CA . HIS B 1 249 ? -4.996 -24.719 6.992 1 94.69 249 HIS B CA 1
ATOM 4404 C C . HIS B 1 249 ? -6.227 -24.969 6.125 1 94.69 249 HIS B C 1
ATOM 4406 O O . HIS B 1 249 ? -7.004 -25.891 6.387 1 94.69 249 HIS B O 1
ATOM 4412 N N . ARG B 1 250 ? -6.375 -24.062 5.207 1 91.12 250 ARG B N 1
ATOM 4413 C CA . ARG B 1 250 ? -7.438 -24.172 4.211 1 91.12 250 ARG B CA 1
ATOM 4414 C C . ARG B 1 250 ? -6.863 -24.156 2.797 1 91.12 250 ARG B C 1
ATOM 4416 O O . ARG B 1 250 ? -5.711 -23.766 2.594 1 91.12 250 ARG B O 1
ATOM 4423 N N . THR B 1 251 ? -7.637 -24.656 1.871 1 88.62 251 THR B N 1
ATOM 4424 C CA . THR B 1 251 ? -7.203 -24.703 0.479 1 88.62 251 THR B CA 1
ATOM 4425 C C . THR B 1 251 ? -8.164 -23.938 -0.42 1 88.62 251 THR B C 1
ATOM 4427 O O . THR B 1 251 ? -9.211 -23.469 0.036 1 88.62 251 THR B O 1
ATOM 4430 N N . LEU B 1 252 ? -7.797 -23.781 -1.676 1 85.5 252 LEU B N 1
ATOM 4431 C CA . LEU B 1 252 ? -8.641 -23.109 -2.66 1 85.5 252 LEU B CA 1
ATOM 4432 C C . LEU B 1 252 ? -9.953 -23.859 -2.848 1 85.5 252 LEU B C 1
ATOM 4434 O O . LEU B 1 252 ? -10.953 -23.266 -3.277 1 85.5 252 LEU B O 1
ATOM 4438 N N . GLY B 1 253 ? -9.953 -25.141 -2.494 1 83.75 253 GLY B N 1
ATOM 4439 C CA . GLY B 1 253 ? -11.172 -25.922 -2.545 1 83.75 253 GLY B CA 1
ATOM 4440 C C . GLY B 1 253 ? -12.188 -25.516 -1.494 1 83.75 253 GLY B C 1
ATOM 4441 O O . GLY B 1 253 ? -13.375 -25.828 -1.61 1 83.75 253 GLY B O 1
ATOM 4442 N N . ASP B 1 254 ? -11.75 -24.766 -0.506 1 84.06 254 ASP B N 1
ATOM 4443 C CA . ASP B 1 254 ? -12.602 -24.391 0.619 1 84.06 254 ASP B CA 1
ATOM 4444 C C . ASP B 1 254 ? -13.32 -23.078 0.352 1 84.06 254 ASP B C 1
ATOM 4446 O O . ASP B 1 254 ? -14.164 -22.641 1.145 1 84.06 254 ASP B O 1
ATOM 4450 N N . VAL B 1 255 ? -13.016 -22.438 -0.786 1 86.88 255 VAL B N 1
ATOM 4451 C CA . VAL B 1 255 ? -13.555 -21.094 -0.99 1 86.88 255 VAL B CA 1
ATOM 4452 C C . VAL B 1 255 ? -14.195 -21 -2.375 1 86.88 255 VAL B C 1
ATOM 4454 O O . VAL B 1 255 ? -13.891 -21.797 -3.258 1 86.88 255 VAL B O 1
ATOM 4457 N N . ALA B 1 256 ? -15.117 -20.031 -2.465 1 86.62 256 ALA B N 1
ATOM 4458 C CA . ALA B 1 256 ? -15.766 -19.797 -3.752 1 86.62 256 ALA B CA 1
ATOM 4459 C C . ALA B 1 256 ? -14.828 -19.062 -4.711 1 86.62 256 ALA B C 1
ATOM 4461 O O . ALA B 1 256 ? -14.859 -19.297 -5.922 1 86.62 256 ALA B O 1
ATOM 4462 N N . SER B 1 257 ? -14.039 -18.219 -4.094 1 86.88 257 SER B N 1
ATOM 4463 C CA . SER B 1 257 ? -13.094 -17.469 -4.922 1 86.88 257 SER B CA 1
ATOM 4464 C C . SER B 1 257 ? -11.945 -16.922 -4.09 1 86.88 257 SER B C 1
ATOM 4466 O O . SER B 1 257 ? -12.109 -16.672 -2.891 1 86.88 257 SER B O 1
ATOM 4468 N N . CYS B 1 258 ? -10.844 -16.844 -4.676 1 91.12 258 CYS B N 1
ATOM 4469 C CA . CYS B 1 258 ? -9.625 -16.25 -4.141 1 91.12 258 CYS B CA 1
ATOM 4470 C C . CYS B 1 258 ? -8.844 -15.523 -5.238 1 91.12 258 CYS B C 1
ATOM 4472 O O . CYS B 1 258 ? -8.367 -16.156 -6.184 1 91.12 258 CYS B O 1
ATOM 4474 N N . SER B 1 259 ? -8.812 -14.219 -5.145 1 93.06 259 SER B N 1
ATOM 4475 C CA . SER B 1 259 ? -8.148 -13.453 -6.195 1 93.06 259 SER B CA 1
ATOM 4476 C C . SER B 1 259 ? -7.598 -12.141 -5.656 1 93.06 259 SER B C 1
ATOM 4478 O O . SER B 1 259 ? -8.086 -11.617 -4.652 1 93.06 259 SER B O 1
ATOM 4480 N N . SER B 1 260 ? -6.547 -11.695 -6.309 1 96.38 260 SER B N 1
ATOM 4481 C CA . SER B 1 260 ? -6.02 -10.375 -5.973 1 96.38 260 SER B CA 1
ATOM 4482 C C . SER B 1 260 ? -6.957 -9.266 -6.445 1 96.38 260 SER B C 1
ATOM 4484 O O . SER B 1 260 ? -7.531 -9.359 -7.531 1 96.38 260 SER B O 1
ATOM 4486 N N . LEU B 1 261 ? -7.094 -8.227 -5.672 1 97.44 261 LEU B N 1
ATOM 4487 C CA . LEU B 1 261 ? -7.945 -7.098 -6.023 1 97.44 261 LEU B CA 1
ATOM 4488 C C . LEU B 1 261 ? -7.109 -5.875 -6.375 1 97.44 261 LEU B C 1
ATOM 4490 O O . LEU B 1 261 ? -7.426 -5.148 -7.32 1 97.44 261 LEU B O 1
ATOM 4494 N N . GLU B 1 262 ? -6.16 -5.594 -5.59 1 98.5 262 GLU B N 1
ATOM 4495 C CA . GLU B 1 262 ? -5.277 -4.457 -5.832 1 98.5 262 GLU B CA 1
ATOM 4496 C C . GLU B 1 262 ? -3.906 -4.68 -5.199 1 98.5 262 GLU B C 1
ATOM 4498 O O . GLU B 1 262 ? -3.713 -5.637 -4.449 1 98.5 262 GLU B O 1
ATOM 4503 N N . PHE B 1 263 ? -2.961 -3.865 -5.605 1 98.81 263 PHE B N 1
ATOM 4504 C CA . PHE B 1 263 ? -1.597 -4.008 -5.109 1 98.81 263 PHE B CA 1
ATOM 4505 C C . PHE B 1 263 ? -0.904 -2.652 -5.031 1 98.81 263 PHE B C 1
ATOM 4507 O O . PHE B 1 263 ? -1.278 -1.717 -5.738 1 98.81 263 PHE B O 1
ATOM 4514 N N . ALA B 1 264 ? 0.035 -2.562 -4.148 1 98.88 264 ALA B N 1
ATOM 4515 C CA . ALA B 1 264 ? 1.021 -1.487 -4.098 1 98.88 264 ALA B CA 1
ATOM 4516 C C . ALA B 1 264 ? 2.439 -2.047 -4.023 1 98.88 264 ALA B C 1
ATOM 4518 O O . ALA B 1 264 ? 2.828 -2.633 -3.008 1 98.88 264 ALA B O 1
ATOM 4519 N N . LEU B 1 265 ? 3.166 -1.893 -5.098 1 98.31 265 LEU B N 1
ATOM 4520 C CA . LEU B 1 265 ? 4.566 -2.299 -5.156 1 98.31 265 LEU B CA 1
ATOM 4521 C C . LEU B 1 265 ? 5.488 -1.097 -4.973 1 98.31 265 LEU B C 1
ATOM 4523 O O . LEU B 1 265 ? 5.371 -0.104 -5.695 1 98.31 265 LEU B O 1
ATOM 4527 N N . ARG B 1 266 ? 6.336 -1.178 -4.023 1 97.44 266 ARG B N 1
ATOM 4528 C CA . ARG B 1 266 ? 7.305 -0.13 -3.725 1 97.44 266 ARG B CA 1
ATOM 4529 C C . ARG B 1 266 ? 8.734 -0.668 -3.799 1 97.44 266 ARG B C 1
ATOM 4531 O O . ARG B 1 266 ? 9.023 -1.745 -3.273 1 97.44 266 ARG B O 1
ATOM 4538 N N . ILE B 1 267 ? 9.578 0.13 -4.402 1 95.75 267 ILE B N 1
ATOM 4539 C CA . ILE B 1 267 ? 10.961 -0.278 -4.625 1 95.75 267 ILE B CA 1
ATOM 4540 C C . ILE B 1 267 ? 11.906 0.629 -3.834 1 95.75 267 ILE B C 1
ATOM 4542 O O . ILE B 1 267 ? 11.766 1.854 -3.865 1 95.75 267 ILE B O 1
ATOM 4546 N N . PHE B 1 268 ? 12.883 0.24 -2.973 1 90.06 268 PHE B N 1
ATOM 4547 C CA . PHE B 1 268 ? 13.758 1.02 -2.105 1 90.06 268 PHE B CA 1
ATOM 4548 C C . PHE B 1 268 ? 15.203 0.92 -2.568 1 90.06 268 PHE B C 1
ATOM 4550 O O . PHE B 1 268 ? 16.016 1.799 -2.273 1 90.06 268 PHE B O 1
ATOM 4557 N N . GLY B 1 269 ? 15.75 0.126 -3.146 1 69.12 269 GLY B N 1
ATOM 4558 C CA . GLY B 1 269 ? 17.172 0.03 -3.406 1 69.12 269 GLY B CA 1
ATOM 4559 C C . GLY B 1 269 ? 17.516 -0.964 -4.5 1 69.12 269 GLY B C 1
ATOM 4560 O O . GLY B 1 269 ? 18.656 -1.439 -4.582 1 69.12 269 GLY B O 1
ATOM 4561 N N . ALA B 1 270 ? 16.469 -1.505 -5.008 1 56.25 270 ALA B N 1
ATOM 4562 C CA . ALA B 1 270 ? 16.766 -2.564 -5.969 1 56.25 270 ALA B CA 1
ATOM 4563 C C . ALA B 1 270 ? 17.531 -2.018 -7.172 1 56.25 270 ALA B C 1
ATOM 4565 O O . ALA B 1 270 ? 18.203 -2.77 -7.883 1 56.25 270 ALA B O 1
ATOM 4566 N N . ALA B 1 271 ? 17.359 -0.595 -7.367 1 51.34 271 ALA B N 1
ATOM 4567 C CA . ALA B 1 271 ? 17.812 -0.19 -8.695 1 51.34 271 ALA B CA 1
ATOM 4568 C C . ALA B 1 271 ? 19.266 -0.592 -8.93 1 51.34 271 ALA B C 1
ATOM 4570 O O . ALA B 1 271 ? 19.609 -1.137 -9.977 1 51.34 271 ALA B O 1
ATOM 4571 N N . GLY B 1 272 ? 20.094 0.058 -8.117 1 50.72 272 GLY B N 1
ATOM 4572 C CA . GLY B 1 272 ? 21.453 -0.183 -8.547 1 50.72 272 GLY B CA 1
ATOM 4573 C C . GLY B 1 272 ? 21.875 -1.636 -8.422 1 50.72 272 GLY B C 1
ATOM 4574 O O . GLY B 1 272 ? 22.969 -2.008 -8.836 1 50.72 272 GLY B O 1
ATOM 4575 N N . GLY B 1 273 ? 20.922 -2.475 -7.848 1 52.94 273 GLY B N 1
ATOM 4576 C CA . GLY B 1 273 ? 21.328 -3.865 -7.723 1 52.94 273 GLY B CA 1
ATOM 4577 C C . GLY B 1 273 ? 20.562 -4.793 -8.641 1 52.94 273 GLY B C 1
ATOM 4578 O O . GLY B 1 273 ? 19.656 -4.355 -9.359 1 52.94 273 GLY B O 1
ATOM 4579 N N . THR B 1 274 ? 21.031 -6.121 -8.789 1 60.78 274 THR B N 1
ATOM 4580 C CA . THR B 1 274 ? 20.641 -7.156 -9.742 1 60.78 274 THR B CA 1
ATOM 4581 C C . THR B 1 274 ? 19.203 -7.621 -9.484 1 60.78 274 THR B C 1
ATOM 4583 O O . THR B 1 274 ? 18.625 -8.328 -10.312 1 60.78 274 THR B O 1
ATOM 4586 N N . GLY B 1 275 ? 18.375 -6.699 -8.406 1 76.88 275 GLY B N 1
ATOM 4587 C CA . GLY B 1 275 ? 17.062 -7.289 -8.188 1 76.88 275 GLY B CA 1
ATOM 4588 C C . GLY B 1 275 ? 17.109 -8.789 -7.977 1 76.88 275 GLY B C 1
ATOM 4589 O O . GLY B 1 275 ? 17.875 -9.273 -7.133 1 76.88 275 GLY B O 1
ATOM 4590 N N . LEU B 1 276 ? 16.297 -9.516 -8.594 1 91 276 LEU B N 1
ATOM 4591 C CA . LEU B 1 276 ? 16.219 -10.961 -8.422 1 91 276 LEU B CA 1
ATOM 4592 C C . LEU B 1 276 ? 17.219 -11.672 -9.336 1 91 276 LEU B C 1
ATOM 4594 O O . LEU B 1 276 ? 17.203 -12.898 -9.438 1 91 276 LEU B O 1
ATOM 4598 N N . GLY B 1 277 ? 18.109 -10.797 -9.938 1 90.94 277 GLY B N 1
ATOM 4599 C CA . GLY B 1 277 ? 19.297 -11.414 -10.523 1 90.94 277 GLY B CA 1
ATOM 4600 C C . GLY B 1 277 ? 20.203 -12.078 -9.5 1 90.94 277 GLY B C 1
ATOM 4601 O O . GLY B 1 277 ? 21 -12.938 -9.836 1 90.94 277 GLY B O 1
ATOM 4602 N N . GLU B 1 278 ? 20.094 -11.633 -8.312 1 92.31 278 GLU B N 1
ATOM 4603 C CA . GLU B 1 278 ? 20.688 -12.234 -7.129 1 92.31 278 GLU B CA 1
ATOM 4604 C C . GLU B 1 278 ? 19.625 -12.844 -6.219 1 92.31 278 GLU B C 1
ATOM 4606 O O . GLU B 1 278 ? 18.438 -12.586 -6.395 1 92.31 278 GLU B O 1
ATOM 4611 N N . TRP B 1 279 ? 20.156 -13.688 -5.297 1 95.88 279 TRP B N 1
ATOM 4612 C CA . TRP B 1 279 ? 19.219 -14.312 -4.367 1 95.88 279 TRP B CA 1
ATOM 4613 C C . TRP B 1 279 ? 18.562 -13.273 -3.467 1 95.88 279 TRP B C 1
ATOM 4615 O O . TRP B 1 279 ? 19.25 -12.438 -2.871 1 95.88 279 TRP B O 1
ATOM 4625 N N . GLY B 1 280 ? 17.266 -13.305 -3.438 1 96.5 280 GLY B N 1
ATOM 4626 C CA . GLY B 1 280 ? 16.5 -12.508 -2.496 1 96.5 280 GLY B CA 1
ATOM 4627 C C . GLY B 1 280 ? 15.648 -13.352 -1.562 1 96.5 280 GLY B C 1
ATOM 4628 O O . GLY B 1 280 ? 15.109 -14.383 -1.969 1 96.5 280 GLY B O 1
ATOM 4629 N N . LEU B 1 281 ? 15.586 -12.945 -0.309 1 98.25 281 LEU B N 1
ATOM 4630 C CA . LEU B 1 281 ? 14.664 -13.562 0.639 1 98.25 281 LEU B CA 1
ATOM 4631 C C . LEU B 1 281 ? 13.312 -12.875 0.614 1 98.25 281 LEU B C 1
ATOM 4633 O O . LEU B 1 281 ? 13.188 -11.711 1.021 1 98.25 281 LEU B O 1
ATOM 4637 N N . ARG B 1 282 ? 12.344 -13.547 0.135 1 98.44 282 ARG B N 1
ATOM 4638 C CA . ARG B 1 282 ? 10.984 -13.016 0.062 1 98.44 282 ARG B CA 1
ATOM 4639 C C . ARG B 1 282 ? 10.102 -13.609 1.157 1 98.44 282 ARG B C 1
ATOM 4641 O O . ARG B 1 282 ? 9.992 -14.828 1.276 1 98.44 282 ARG B O 1
ATOM 4648 N N . GLU B 1 283 ? 9.477 -12.781 1.951 1 98.88 283 GLU B N 1
ATOM 4649 C CA . GLU B 1 283 ? 8.602 -13.203 3.039 1 98.88 283 GLU B CA 1
ATOM 4650 C C . GLU B 1 283 ? 7.168 -12.719 2.814 1 98.88 283 GLU B C 1
ATOM 4652 O O . GLU B 1 283 ? 6.953 -11.594 2.354 1 98.88 283 GLU B O 1
ATOM 4657 N N . VAL B 1 284 ? 6.227 -13.578 3.143 1 98.81 284 VAL B N 1
ATOM 4658 C CA . VAL B 1 284 ? 4.809 -13.242 3.043 1 98.81 284 VAL B CA 1
ATOM 4659 C C . VAL B 1 284 ? 4.164 -13.312 4.426 1 98.81 284 VAL B C 1
ATOM 4661 O O . VAL B 1 284 ? 4.406 -14.25 5.184 1 98.81 284 VAL B O 1
ATOM 4664 N N . VAL B 1 285 ? 3.361 -12.312 4.781 1 98.75 285 VAL B N 1
ATOM 4665 C CA . VAL B 1 285 ? 2.576 -12.25 6.012 1 98.75 285 VAL B CA 1
ATOM 4666 C C . VAL B 1 285 ? 1.17 -11.742 5.703 1 98.75 285 VAL B C 1
ATOM 4668 O O . VAL B 1 285 ? 0.897 -11.289 4.59 1 98.75 285 VAL B O 1
ATOM 4671 N N . THR B 1 286 ? 0.257 -11.859 6.617 1 98.44 286 THR B N 1
ATOM 4672 C CA . THR B 1 286 ? -1.082 -11.305 6.48 1 98.44 286 THR B CA 1
ATOM 4673 C C . THR B 1 286 ? -1.432 -10.43 7.684 1 98.44 286 THR B C 1
ATOM 4675 O O . THR B 1 286 ? -0.985 -10.703 8.805 1 98.44 286 THR B O 1
ATOM 4678 N N . HIS B 1 287 ? -2.279 -9.383 7.465 1 98.06 287 HIS B N 1
ATOM 4679 C CA . HIS B 1 287 ? -2.5 -8.398 8.516 1 98.06 287 HIS B CA 1
ATOM 4680 C C . HIS B 1 287 ? -3.971 -8.336 8.914 1 98.06 287 HIS B C 1
ATOM 4682 O O . HIS B 1 287 ? -4.293 -8.125 10.086 1 98.06 287 HIS B O 1
ATOM 4688 N N . VAL B 1 288 ? -4.836 -8.445 7.887 1 96.69 288 VAL B N 1
ATOM 4689 C CA . VAL B 1 288 ? -6.254 -8.25 8.172 1 96.69 288 VAL B CA 1
ATOM 4690 C C . VAL B 1 288 ? -7.09 -9.148 7.266 1 96.69 288 VAL B C 1
ATOM 4692 O O . VAL B 1 288 ? -6.75 -9.352 6.098 1 96.69 288 VAL B O 1
ATOM 4695 N N . GLY B 1 289 ? -8.078 -9.727 7.773 1 94.06 289 GLY B N 1
ATOM 4696 C CA . GLY B 1 289 ? -9.188 -10.328 7.047 1 94.06 289 GLY B CA 1
ATOM 4697 C C . GLY B 1 289 ? -10.539 -9.812 7.488 1 94.06 289 GLY B C 1
ATOM 4698 O O . GLY B 1 289 ? -10.875 -9.859 8.672 1 94.06 289 GLY B O 1
ATOM 4699 N N . GLU B 1 290 ? -11.219 -9.242 6.559 1 90.31 290 GLU B N 1
ATOM 4700 C CA . GLU B 1 290 ? -12.531 -8.672 6.871 1 90.31 290 GLU B CA 1
ATOM 4701 C C . GLU B 1 290 ? -13.359 -8.469 5.609 1 90.31 290 GLU B C 1
ATOM 4703 O O . GLU B 1 290 ? -12.828 -8.094 4.562 1 90.31 290 GLU B O 1
ATOM 4708 N N . GLY B 1 291 ? -14.664 -8.68 5.668 1 84.69 291 GLY B N 1
ATOM 4709 C CA . GLY B 1 291 ? -15.578 -8.352 4.59 1 84.69 291 GLY B CA 1
ATOM 4710 C C . GLY B 1 291 ? -15.273 -9.086 3.299 1 84.69 291 GLY B C 1
ATOM 4711 O O . GLY B 1 291 ? -15.375 -8.516 2.211 1 84.69 291 GLY B O 1
ATOM 4712 N N . GLY B 1 292 ? -14.805 -10.289 3.443 1 88.88 292 GLY B N 1
ATOM 4713 C CA . GLY B 1 292 ? -14.508 -11.07 2.256 1 88.88 292 GLY B CA 1
ATOM 4714 C C . GLY B 1 292 ? -13.188 -10.703 1.606 1 88.88 292 GLY B C 1
ATOM 4715 O O . GLY B 1 292 ? -12.906 -11.117 0.48 1 88.88 292 GLY B O 1
ATOM 4716 N N . ARG B 1 293 ? -12.445 -9.883 2.303 1 93.62 293 ARG B N 1
ATOM 4717 C CA . ARG B 1 293 ? -11.148 -9.469 1.771 1 93.62 293 ARG B CA 1
ATOM 4718 C C . ARG B 1 293 ? -10.023 -9.781 2.754 1 93.62 293 ARG B C 1
ATOM 4720 O O . ARG B 1 293 ? -10.266 -9.922 3.955 1 93.62 293 ARG B O 1
ATOM 4727 N N . THR B 1 294 ? -8.898 -10.016 2.242 1 96 294 THR B N 1
ATOM 4728 C CA . THR B 1 294 ? -7.691 -10.188 3.039 1 96 294 THR B CA 1
ATOM 4729 C C . THR B 1 294 ? -6.633 -9.156 2.645 1 96 294 THR B C 1
ATOM 4731 O O . THR B 1 294 ? -6.637 -8.656 1.518 1 96 294 THR B O 1
ATOM 4734 N N . TYR B 1 295 ? -5.875 -8.836 3.602 1 98.19 295 TYR B N 1
ATOM 4735 C CA . TYR B 1 295 ? -4.781 -7.891 3.4 1 98.19 295 TYR B CA 1
ATOM 4736 C C . TYR B 1 295 ? -3.445 -8.516 3.777 1 98.19 295 TYR B C 1
ATOM 4738 O O . TYR B 1 295 ? -3.186 -8.781 4.953 1 98.19 295 TYR B O 1
ATOM 4746 N N . SER B 1 296 ? -2.57 -8.711 2.732 1 98.62 296 SER B N 1
ATOM 4747 C CA . SER B 1 296 ? -1.293 -9.398 2.9 1 98.62 296 SER B CA 1
ATOM 4748 C C . SER B 1 296 ? -0.136 -8.539 2.4 1 98.62 296 SER B C 1
ATOM 4750 O O . SER B 1 296 ? -0.352 -7.52 1.74 1 98.62 296 SER B O 1
ATOM 4752 N N . GLU B 1 297 ? 1.045 -8.961 2.773 1 98.75 297 GLU B N 1
ATOM 4753 C CA . GLU B 1 297 ? 2.262 -8.219 2.463 1 98.75 297 GLU B CA 1
ATOM 4754 C C . GLU B 1 297 ? 3.422 -9.156 2.152 1 98.75 297 GLU B C 1
ATOM 4756 O O . GLU B 1 297 ? 3.584 -10.188 2.812 1 98.75 297 GLU B O 1
ATOM 4761 N N . ALA B 1 298 ? 4.188 -8.797 1.131 1 98.62 298 ALA B N 1
ATOM 4762 C CA . ALA B 1 298 ? 5.465 -9.445 0.85 1 98.62 298 ALA B CA 1
ATOM 4763 C C . ALA B 1 298 ? 6.605 -8.43 0.839 1 98.62 298 ALA B C 1
ATOM 4765 O O . ALA B 1 298 ? 6.445 -7.32 0.329 1 98.62 298 ALA B O 1
ATOM 4766 N N . LYS B 1 299 ? 7.664 -8.773 1.456 1 97.75 299 LYS B N 1
ATOM 4767 C CA . LYS B 1 299 ? 8.922 -8.055 1.312 1 97.75 299 LYS B CA 1
ATOM 4768 C C . LYS B 1 299 ? 10.031 -8.969 0.804 1 97.75 299 LYS B C 1
ATOM 4770 O O . LYS B 1 299 ? 9.961 -10.188 0.976 1 97.75 299 LYS B O 1
ATOM 4775 N N . VAL B 1 300 ? 10.969 -8.375 0.108 1 97.25 300 VAL B N 1
ATOM 4776 C CA . VAL B 1 300 ? 12.133 -9.133 -0.353 1 97.25 300 VAL B CA 1
ATOM 4777 C C . VAL B 1 300 ? 13.414 -8.391 0.023 1 97.25 300 VAL B C 1
ATOM 4779 O O . VAL B 1 300 ? 13.5 -7.172 -0.136 1 97.25 300 VAL B O 1
ATOM 4782 N N . TRP B 1 301 ? 14.32 -9.133 0.577 1 96.38 301 TRP B N 1
ATOM 4783 C CA . TRP B 1 301 ? 15.602 -8.594 1.01 1 96.38 301 TRP B CA 1
ATOM 4784 C C . TRP B 1 301 ? 16.75 -9.234 0.236 1 96.38 301 TRP B C 1
ATOM 4786 O O . TRP B 1 301 ? 16.672 -10.414 -0.131 1 96.38 301 TRP B O 1
ATOM 4796 N N . GLY B 1 302 ? 17.766 -8.469 0.061 1 94.31 302 GLY B N 1
ATOM 4797 C CA . GLY B 1 302 ? 19.031 -9.07 -0.34 1 94.31 302 GLY B CA 1
ATOM 4798 C C . GLY B 1 302 ? 19.719 -9.82 0.786 1 94.31 302 GLY B C 1
ATOM 4799 O O . GLY B 1 302 ? 19.281 -9.742 1.939 1 94.31 302 GLY B O 1
ATOM 4800 N N . GLU B 1 303 ? 20.828 -10.492 0.464 1 93.94 303 GLU B N 1
ATOM 4801 C CA . GLU B 1 303 ? 21.562 -11.273 1.454 1 93.94 303 GLU B CA 1
ATOM 4802 C C . GLU B 1 303 ? 22.109 -10.375 2.557 1 93.94 303 GLU B C 1
ATOM 4804 O O . GLU B 1 303 ? 22.344 -10.836 3.678 1 93.94 303 GLU B O 1
ATOM 4809 N N . GLY B 1 304 ? 22.281 -9.172 2.188 1 90.19 304 GLY B N 1
ATOM 4810 C CA . GLY B 1 304 ? 22.844 -8.234 3.15 1 90.19 304 GLY B CA 1
ATOM 4811 C C . GLY B 1 304 ? 21.812 -7.656 4.094 1 90.19 304 GLY B C 1
ATOM 4812 O O . GLY B 1 304 ? 22.141 -6.895 5.004 1 90.19 304 GLY B O 1
ATOM 4813 N N . GLY B 1 305 ? 20.562 -7.965 3.871 1 92.12 305 GLY B N 1
ATOM 4814 C CA . GLY B 1 305 ? 19.5 -7.512 4.766 1 92.12 305 GLY B CA 1
ATOM 4815 C C . GLY B 1 305 ? 18.812 -6.258 4.281 1 92.12 305 GLY B C 1
ATOM 4816 O O . GLY B 1 305 ? 17.875 -5.777 4.922 1 92.12 305 GLY B O 1
ATOM 4817 N N . GLU B 1 306 ? 19.25 -5.691 3.201 1 91.94 306 GLU B N 1
ATOM 4818 C CA . GLU B 1 306 ? 18.578 -4.527 2.629 1 91.94 306 GLU B CA 1
ATOM 4819 C C . GLU B 1 306 ? 17.25 -4.922 1.969 1 91.94 306 GLU B C 1
ATOM 4821 O O . GLU B 1 306 ? 17.219 -5.84 1.149 1 91.94 306 GLU B O 1
ATOM 4826 N N . CYS B 1 307 ? 16.234 -4.172 2.291 1 95.12 307 CYS B N 1
ATOM 4827 C CA . CYS B 1 307 ? 14.945 -4.43 1.659 1 95.12 307 CYS B CA 1
ATOM 4828 C C . CYS B 1 307 ? 14.914 -3.879 0.238 1 95.12 307 CYS B C 1
ATOM 4830 O O . CYS B 1 307 ? 15.148 -2.688 0.024 1 95.12 307 CYS B O 1
ATOM 4832 N N . TRP B 1 308 ? 14.656 -4.762 -0.722 1 95.25 308 TRP B N 1
ATOM 4833 C CA . TRP B 1 308 ? 14.625 -4.352 -2.123 1 95.25 308 TRP B CA 1
ATOM 4834 C C . TRP B 1 308 ? 13.25 -3.832 -2.51 1 95.25 308 TRP B C 1
ATOM 4836 O O . TRP B 1 308 ? 13.133 -2.875 -3.277 1 95.25 308 TRP B O 1
ATOM 4846 N N . ALA B 1 309 ? 12.211 -4.48 -1.966 1 96.62 309 ALA B N 1
ATOM 4847 C CA . ALA B 1 309 ? 10.859 -4.113 -2.379 1 96.62 309 ALA B CA 1
ATOM 4848 C C . ALA B 1 309 ? 9.82 -4.609 -1.375 1 96.62 309 ALA B C 1
ATOM 4850 O O . ALA B 1 309 ? 10.102 -5.516 -0.585 1 96.62 309 ALA B O 1
ATOM 4851 N N . CYS B 1 310 ? 8.703 -3.992 -1.366 1 97.56 310 CYS B N 1
ATOM 4852 C CA . CYS B 1 310 ? 7.512 -4.371 -0.618 1 97.56 310 CYS B CA 1
ATOM 4853 C C . CYS B 1 310 ? 6.277 -4.336 -1.508 1 97.56 310 CYS B C 1
ATOM 4855 O O . CYS B 1 310 ? 6.086 -3.395 -2.277 1 97.56 310 CYS B O 1
ATOM 4857 N N . MET B 1 311 ? 5.531 -5.383 -1.478 1 98.56 311 MET B N 1
ATOM 4858 C CA . MET B 1 311 ? 4.211 -5.375 -2.104 1 98.56 311 MET B CA 1
ATOM 4859 C C . MET B 1 311 ? 3.121 -5.664 -1.078 1 98.56 311 MET B C 1
ATOM 4861 O O . MET B 1 311 ? 3.186 -6.668 -0.363 1 98.56 311 MET B O 1
ATOM 4865 N N . THR B 1 312 ? 2.203 -4.758 -0.939 1 98.75 312 THR B N 1
ATOM 4866 C CA . THR B 1 312 ? 0.982 -4.988 -0.176 1 98.75 312 THR B CA 1
ATOM 4867 C C . THR B 1 312 ? -0.205 -5.211 -1.109 1 98.75 312 THR B C 1
ATOM 4869 O O . THR B 1 312 ? -0.238 -4.672 -2.219 1 98.75 312 THR B O 1
ATOM 4872 N N . GLN B 1 313 ? -1.113 -6.047 -0.647 1 98.62 313 GLN B N 1
ATOM 4873 C CA . GLN B 1 313 ? -2.182 -6.484 -1.541 1 98.62 313 GLN B CA 1
ATOM 4874 C C . GLN B 1 313 ? -3.449 -6.816 -0.762 1 98.62 313 GLN B C 1
ATOM 4876 O O . GLN B 1 313 ? -3.389 -7.445 0.295 1 98.62 313 GLN B O 1
ATOM 4881 N N . GLN B 1 314 ? -4.582 -6.285 -1.254 1 97.81 314 GLN B N 1
ATOM 4882 C CA . GLN B 1 314 ? -5.848 -6.879 -0.837 1 97.81 314 GLN B CA 1
ATOM 4883 C C . GLN B 1 314 ? -6.32 -7.922 -1.842 1 97.81 314 GLN B C 1
ATOM 4885 O O . GLN B 1 314 ? -6.109 -7.773 -3.047 1 97.81 314 GLN B O 1
ATOM 4890 N N . GLY B 1 315 ? -6.832 -8.945 -1.332 1 95.69 315 GLY B N 1
ATOM 4891 C CA . GLY B 1 315 ? -7.441 -9.992 -2.137 1 95.69 315 GLY B CA 1
ATOM 4892 C C . GLY B 1 315 ? -8.844 -10.352 -1.686 1 95.69 315 GLY B C 1
ATOM 4893 O O . GLY B 1 315 ? -9.219 -10.078 -0.543 1 95.69 315 GLY B O 1
ATOM 4894 N N . SER B 1 316 ? -9.562 -10.883 -2.586 1 92.94 316 SER B N 1
ATOM 4895 C CA . SER B 1 316 ? -10.883 -11.414 -2.275 1 92.94 316 SER B CA 1
ATOM 4896 C C . SER B 1 316 ? -10.797 -12.867 -1.824 1 92.94 316 SER B C 1
ATOM 4898 O O . SER B 1 316 ? -10.031 -13.656 -2.381 1 92.94 316 SER B O 1
ATOM 4900 N N . LEU B 1 317 ? -11.375 -13.141 -0.845 1 91.06 317 LEU B N 1
ATOM 4901 C CA . LEU B 1 317 ? -11.5 -14.492 -0.323 1 91.06 317 LEU B CA 1
ATOM 4902 C C . LEU B 1 317 ? -12.93 -14.773 0.122 1 91.06 317 LEU B C 1
ATOM 4904 O O . LEU B 1 317 ? -13.305 -14.469 1.258 1 91.06 317 LEU B O 1
ATOM 4908 N N . ARG B 1 318 ? -13.688 -15.359 -0.711 1 85 318 ARG B N 1
ATOM 4909 C CA . ARG B 1 318 ? -15.117 -15.539 -0.481 1 85 318 ARG B CA 1
ATOM 4910 C C . ARG B 1 318 ? -15.453 -17.016 -0.268 1 85 318 ARG B C 1
ATOM 4912 O O . ARG B 1 318 ? -14.883 -17.891 -0.928 1 85 318 ARG B O 1
ATOM 4919 N N . VAL B 1 319 ? -16.344 -17.156 0.666 1 79.88 319 VAL B N 1
ATOM 4920 C CA . VAL B 1 319 ? -16.812 -18.516 0.906 1 79.88 319 VAL B CA 1
ATOM 4921 C C . VAL B 1 319 ? -18.047 -18.797 0.073 1 79.88 319 VAL B C 1
ATOM 4923 O O . VAL B 1 319 ? -18.812 -17.891 -0.24 1 79.88 319 VAL B O 1
ATOM 4926 N N . GLY B 1 320 ? -18.047 -20 -0.516 1 72.94 320 GLY B N 1
ATOM 4927 C CA . GLY B 1 320 ? -19.25 -20.391 -1.256 1 72.94 320 GLY B CA 1
ATOM 4928 C C . GLY B 1 320 ? -20.516 -20.281 -0.435 1 72.94 320 GLY B C 1
ATOM 4929 O O . GLY B 1 320 ? -20.469 -19.906 0.742 1 72.94 320 GLY B O 1
ATOM 4930 N N . GLU B 1 321 ? -21.594 -20.5 -1.124 1 69.06 321 GLU B N 1
ATOM 4931 C CA . GLU B 1 321 ? -22.922 -20.469 -0.504 1 69.06 321 GLU B CA 1
ATOM 4932 C C . GLU B 1 321 ? -22.984 -21.391 0.713 1 69.06 321 GLU B C 1
ATOM 4934 O O . GLU B 1 321 ? -22.625 -22.562 0.633 1 69.06 321 GLU B O 1
ATOM 4939 N N . GLY B 1 322 ? -23.203 -20.797 1.819 1 68.81 322 GLY B N 1
ATOM 4940 C CA . GLY B 1 322 ? -23.344 -21.594 3.035 1 68.81 322 GLY B CA 1
ATOM 4941 C C . GLY B 1 322 ? -22.125 -21.547 3.922 1 68.81 322 GLY B C 1
ATOM 4942 O O . GLY B 1 322 ? -22.125 -22.094 5.031 1 68.81 322 GLY B O 1
ATOM 4943 N N . GLY B 1 323 ? -21.109 -20.969 3.328 1 74.31 323 GLY B N 1
ATOM 4944 C CA . GLY B 1 323 ? -19.906 -20.875 4.148 1 74.31 323 GLY B CA 1
ATOM 4945 C C . GLY B 1 323 ? -20.016 -19.828 5.238 1 74.31 323 GLY B C 1
ATOM 4946 O O . GLY B 1 323 ? -20.828 -18.906 5.145 1 74.31 323 GLY B O 1
ATOM 4947 N N . ARG B 1 324 ? -19.344 -20.172 6.398 1 76.38 324 ARG B N 1
ATOM 4948 C CA . ARG B 1 324 ? -19.391 -19.219 7.508 1 76.38 324 ARG B CA 1
ATOM 4949 C C . ARG B 1 324 ? -18.016 -18.609 7.766 1 76.38 324 ARG B C 1
ATOM 4951 O O . ARG B 1 324 ? -17 -19.25 7.492 1 76.38 324 ARG B O 1
ATOM 4958 N N . GLU B 1 325 ? -18.047 -17.438 8.336 1 79.31 325 GLU B N 1
ATOM 4959 C CA . GLU B 1 325 ? -16.844 -16.719 8.734 1 79.31 325 GLU B CA 1
ATOM 4960 C C . GLU B 1 325 ? -16.141 -17.422 9.891 1 79.31 325 GLU B C 1
ATOM 4962 O O . GLU B 1 325 ? -16.797 -17.922 10.805 1 79.31 325 GLU B O 1
ATOM 4967 N N . VAL B 1 326 ? -14.883 -17.469 9.789 1 78.38 326 VAL B N 1
ATOM 4968 C CA . VAL B 1 326 ? -14.07 -18 10.883 1 78.38 326 VAL B CA 1
ATOM 4969 C C . VAL B 1 326 ? -13.273 -16.859 11.516 1 78.38 326 VAL B C 1
ATOM 4971 O O . VAL B 1 326 ? -12.578 -16.109 10.82 1 78.38 326 VAL B O 1
ATOM 4974 N N . LYS B 1 327 ? -13.422 -16.719 12.852 1 82.5 327 LYS B N 1
ATOM 4975 C CA . LYS B 1 327 ? -12.648 -15.711 13.578 1 82.5 327 LYS B CA 1
ATOM 4976 C C . LYS B 1 327 ? -11.305 -16.281 14.023 1 82.5 327 LYS B C 1
ATOM 4978 O O . LYS B 1 327 ? -11.242 -17.359 14.625 1 82.5 327 LYS B O 1
ATOM 4983 N N . LEU B 1 328 ? -10.258 -15.531 13.633 1 85.62 328 LEU B N 1
ATOM 4984 C CA . LEU B 1 328 ? -8.898 -15.977 13.945 1 85.62 328 LEU B CA 1
ATOM 4985 C C . LEU B 1 328 ? -8.133 -14.906 14.711 1 85.62 328 LEU B C 1
ATOM 4987 O O . LEU B 1 328 ? -8.344 -13.711 14.484 1 85.62 328 LEU B O 1
#

Nearest PDB structures (foldseek):
  1c8u-assembly1_B  TM=8.548E-01  e=4.796E-22  Escherichia coli
  4r4u-assembly2_C  TM=8.742E-01  e=2.635E-21  Yersinia pestis
  4r4u-assembly2_D  TM=8.323E-01  e=1.292E-20  Yersinia pestis
  4qfw-assembly1_A  TM=8.526E-01  e=5.658E-20  Yersinia pestis
  4i4j-assembly2_E  TM=7.332E-01  e=3.156E-03  Streptomyces globisporus